Protein AF-0000000079022906 (afdb_homodimer)

Structure (mmCIF, N/CA/C/O backbone):
data_AF-0000000079022906-model_v1
#
loop_
_entity.id
_entity.type
_entity.pdbx_description
1 polymer 'Fibronectin type-III domain-containing protein'
#
loop_
_atom_site.group_PDB
_atom_site.id
_atom_site.type_symbol
_atom_site.label_atom_id
_atom_site.label_alt_id
_atom_site.label_comp_id
_atom_site.label_asym_id
_atom_site.label_entity_id
_atom_site.label_seq_id
_atom_site.pdbx_PDB_ins_code
_atom_site.Cartn_x
_atom_site.Cartn_y
_atom_site.Cartn_z
_atom_site.occupancy
_atom_site.B_iso_or_equiv
_atom_site.auth_seq_id
_atom_site.auth_comp_id
_atom_site.auth_asym_id
_atom_site.auth_atom_id
_atom_site.pdbx_PDB_model_num
ATOM 1 N N . ASN A 1 1 ? 2.852 -38.844 -43.094 1 87.31 1 ASN A N 1
ATOM 2 C CA . ASN A 1 1 ? 3.322 -37.531 -43.531 1 87.31 1 ASN A CA 1
ATOM 3 C C . ASN A 1 1 ? 2.693 -36.406 -42.688 1 87.31 1 ASN A C 1
ATOM 5 O O . ASN A 1 1 ? 2.211 -35.438 -43.25 1 87.31 1 ASN A O 1
ATOM 9 N N . PHE A 1 2 ? 2.361 -36.656 -41.625 1 94.19 2 PHE A N 1
ATOM 10 C CA . PHE A 1 2 ? 1.79 -35.688 -40.688 1 94.19 2 PHE A CA 1
ATOM 11 C C . PHE A 1 2 ? 2.879 -34.812 -40.094 1 94.19 2 PHE A C 1
ATOM 13 O O . PHE A 1 2 ? 3.824 -35.312 -39.469 1 94.19 2 PHE A O 1
ATOM 20 N N . LYS A 1 3 ? 2.748 -33.469 -40.375 1 96 3 LYS A N 1
ATOM 21 C CA . LYS A 1 3 ? 3.783 -32.531 -39.906 1 96 3 LYS A CA 1
ATOM 22 C C . LYS A 1 3 ? 3.17 -31.312 -39.219 1 96 3 LYS A C 1
ATOM 24 O O . LYS A 1 3 ? 1.992 -31.016 -39.438 1 96 3 LYS A O 1
ATOM 29 N N . TYR A 1 4 ? 3.977 -30.781 -38.406 1 95.56 4 TYR A N 1
ATOM 30 C CA . TYR A 1 4 ? 3.596 -29.469 -37.875 1 95.56 4 TYR A CA 1
ATOM 31 C C . TYR A 1 4 ? 4.609 -28.406 -38.25 1 95.56 4 TYR A C 1
ATOM 33 O O . TYR A 1 4 ? 5.809 -28.688 -38.344 1 95.56 4 TYR A O 1
ATOM 41 N N . THR A 1 5 ? 4.082 -27.203 -38.531 1 94.06 5 THR A N 1
ATOM 42 C CA . THR A 1 5 ? 4.91 -26.062 -38.875 1 94.06 5 THR A CA 1
ATOM 43 C C . THR A 1 5 ? 4.348 -24.781 -38.25 1 94.06 5 THR A C 1
ATOM 45 O O . THR A 1 5 ? 3.295 -24.797 -37.594 1 94.06 5 THR A O 1
ATOM 48 N N . ASN A 1 6 ? 5.066 -23.656 -38.312 1 94.88 6 ASN A N 1
ATOM 49 C CA . ASN A 1 6 ? 4.621 -22.328 -37.906 1 94.88 6 ASN A CA 1
ATOM 50 C C . ASN A 1 6 ? 4.137 -22.297 -36.469 1 94.88 6 ASN A C 1
ATOM 52 O O . ASN A 1 6 ? 3.041 -21.812 -36.188 1 94.88 6 ASN A O 1
ATOM 56 N N . VAL A 1 7 ? 4.957 -22.875 -35.594 1 96.5 7 VAL A N 1
ATOM 57 C CA . VAL A 1 7 ? 4.617 -22.938 -34.188 1 96.5 7 VAL A CA 1
ATOM 58 C C . VAL A 1 7 ? 4.82 -21.578 -33.531 1 96.5 7 VAL A C 1
ATOM 60 O O . VAL A 1 7 ? 5.902 -20.984 -33.625 1 96.5 7 VAL A O 1
ATOM 63 N N . THR A 1 8 ? 3.738 -20.953 -33 1 97.19 8 THR A N 1
ATOM 64 C CA . THR A 1 8 ? 3.797 -19.734 -32.219 1 97.19 8 THR A CA 1
ATOM 65 C C . THR A 1 8 ? 3.449 -20.031 -30.75 1 97.19 8 THR A C 1
ATOM 67 O O . THR A 1 8 ? 3.391 -21.203 -30.344 1 97.19 8 THR A O 1
ATOM 70 N N . SER A 1 9 ? 3.244 -19.016 -30.016 1 97.25 9 SER A N 1
ATOM 71 C CA . SER A 1 9 ? 2.906 -19.219 -28.609 1 97.25 9 SER A CA 1
ATOM 72 C C . SER A 1 9 ? 1.475 -19.719 -28.453 1 97.25 9 SER A C 1
ATOM 74 O O . SER A 1 9 ? 1.125 -20.297 -27.422 1 97.25 9 SER A O 1
ATOM 76 N N . THR A 1 10 ? 0.632 -19.5 -29.562 1 97.12 10 THR A N 1
ATOM 77 C CA . THR A 1 10 ? -0.767 -19.844 -29.344 1 97.12 10 THR A CA 1
ATOM 78 C C . THR A 1 10 ? -1.307 -20.641 -30.531 1 97.12 10 THR A C 1
ATOM 80 O O . THR A 1 10 ? -2.486 -21 -30.547 1 97.12 10 THR A O 1
ATOM 83 N N . GLN A 1 11 ? -0.417 -20.891 -31.516 1 97.25 11 GLN A N 1
ATOM 84 C CA . GLN A 1 11 ? -0.914 -21.547 -32.719 1 97.25 11 GLN A CA 1
ATOM 85 C C . GLN A 1 11 ? 0.088 -22.578 -33.25 1 97.25 11 GLN A C 1
ATOM 87 O O . GLN A 1 11 ? 1.298 -22.422 -33.062 1 97.25 11 GLN A O 1
ATOM 92 N N . ILE A 1 12 ? -0.426 -23.578 -33.875 1 97.06 12 ILE A N 1
ATOM 93 C CA . ILE A 1 12 ? 0.343 -24.609 -34.562 1 97.06 12 ILE A CA 1
ATOM 94 C C . ILE A 1 12 ? -0.336 -24.953 -35.875 1 97.06 12 ILE A C 1
ATOM 96 O O . ILE A 1 12 ? -1.537 -25.234 -35.906 1 97.06 12 ILE A O 1
ATOM 100 N N . GLU A 1 13 ? 0.412 -24.906 -36.938 1 97.75 13 GLU A N 1
ATOM 101 C CA . GLU A 1 13 ? -0.11 -25.328 -38.219 1 97.75 13 GLU A CA 1
ATOM 102 C C . GLU A 1 13 ? 0.204 -26.797 -38.5 1 97.75 13 GLU A C 1
ATOM 104 O O . GLU A 1 13 ? 1.365 -27.203 -38.438 1 97.75 13 GLU A O 1
ATOM 109 N N . LEU A 1 14 ? -0.849 -27.547 -38.75 1 97.25 14 LEU A N 1
ATOM 110 C CA . LEU A 1 14 ? -0.726 -28.953 -39.094 1 97.25 14 LEU A CA 1
ATOM 111 C C . LEU A 1 14 ? -0.909 -29.172 -40.594 1 97.25 14 LEU A C 1
ATOM 113 O O . LEU A 1 14 ? -1.765 -28.547 -41.219 1 97.25 14 LEU A O 1
ATOM 117 N N . THR A 1 15 ? -0.072 -30.094 -41.125 1 96.94 15 THR A N 1
ATOM 118 C CA . THR A 1 15 ? -0.189 -30.453 -42.531 1 96.94 15 THR A CA 1
ATOM 119 C C . THR A 1 15 ? -0.037 -31.953 -42.719 1 96.94 15 THR A C 1
ATOM 121 O O . THR A 1 15 ? 0.681 -32.625 -41.969 1 96.94 15 THR A O 1
ATOM 124 N N . TRP A 1 16 ? -0.738 -32.469 -43.719 1 95.62 16 TRP A N 1
ATOM 125 C CA . TRP A 1 16 ? -0.643 -33.875 -44.094 1 95.62 16 TRP A CA 1
ATOM 126 C C . TRP A 1 16 ? -0.913 -34.062 -45.562 1 95.62 16 TRP A C 1
ATOM 128 O O . TRP A 1 16 ? -1.435 -33.188 -46.219 1 95.62 16 TRP A O 1
ATOM 138 N N . ASP A 1 17 ? -0.575 -35.156 -46 1 94.06 17 ASP A N 1
ATOM 139 C CA . ASP A 1 17 ? -0.75 -35.438 -47.406 1 94.06 17 ASP A CA 1
ATOM 140 C C . ASP A 1 17 ? -2.205 -35.781 -47.75 1 94.06 17 ASP A C 1
ATOM 142 O O . ASP A 1 17 ? -2.904 -36.375 -46.906 1 94.06 17 ASP A O 1
ATOM 146 N N . PRO A 1 18 ? -2.582 -35.344 -48.969 1 91.94 18 PRO A N 1
ATOM 147 C CA . PRO A 1 18 ? -3.924 -35.781 -49.344 1 91.94 18 PRO A CA 1
ATOM 148 C C . PRO A 1 18 ? -4.086 -37.281 -49.344 1 91.94 18 PRO A C 1
ATOM 150 O O . PRO A 1 18 ? -3.146 -38 -49.688 1 91.94 18 PRO A O 1
ATOM 153 N N . MET A 1 19 ? -5.211 -37.656 -48.938 1 87.06 19 MET A N 1
ATOM 154 C CA . MET A 1 19 ? -5.492 -39.094 -48.875 1 87.06 19 MET A CA 1
ATOM 155 C C . MET A 1 19 ? -6.508 -39.469 -49.969 1 87.06 19 MET A C 1
ATOM 157 O O . MET A 1 19 ? -7.371 -38.688 -50.312 1 87.06 19 MET A O 1
ATOM 161 N N . PRO A 1 20 ? -6.332 -40.75 -50.312 1 85.5 20 PRO A N 1
ATOM 162 C CA . PRO A 1 20 ? -7.332 -41.219 -51.281 1 85.5 20 PRO A CA 1
ATOM 163 C C . PRO A 1 20 ? -8.75 -41.219 -50.719 1 85.5 20 PRO A C 1
ATOM 165 O O . PRO A 1 20 ? -8.938 -41.562 -49.531 1 85.5 20 PRO A O 1
ATOM 168 N N . ILE A 1 21 ? -9.711 -40.75 -51.531 1 81.38 21 ILE A N 1
ATOM 169 C CA . ILE A 1 21 ? -11.094 -40.625 -51.094 1 81.38 21 ILE A CA 1
ATOM 170 C C . ILE A 1 21 ? -11.75 -42 -51.062 1 81.38 21 ILE A C 1
ATOM 172 O O . ILE A 1 21 ? -12.461 -42.344 -50.094 1 81.38 21 ILE A O 1
ATOM 176 N N . GLN A 1 22 ? -11.445 -42.812 -52.125 1 79.06 22 GLN A N 1
ATOM 177 C CA . GLN A 1 22 ? -12.008 -44.156 -52.156 1 79.06 22 GLN A CA 1
ATOM 178 C C . GLN A 1 22 ? -11.102 -45.156 -51.438 1 79.06 22 GLN A C 1
ATOM 180 O O . GLN A 1 22 ? -9.953 -45.344 -51.844 1 79.06 22 GLN A O 1
ATOM 185 N N . LEU A 1 23 ? -11.695 -45.469 -50.312 1 69.69 23 LEU A N 1
ATOM 186 C CA . LEU A 1 23 ? -10.922 -46.438 -49.531 1 69.69 23 LEU A CA 1
ATOM 187 C C . LEU A 1 23 ? -11.641 -47.781 -49.438 1 69.69 23 LEU A C 1
ATOM 189 O O . LEU A 1 23 ? -12.875 -47.844 -49.531 1 69.69 23 LEU A O 1
ATOM 193 N N . PRO A 1 24 ? -10.883 -48.781 -49.406 1 70.56 24 PRO A N 1
ATOM 194 C CA . PRO A 1 24 ? -11.492 -50.125 -49.375 1 70.56 24 PRO A CA 1
ATOM 195 C C . PRO A 1 24 ? -12.555 -50.25 -48.281 1 70.56 24 PRO A C 1
ATOM 197 O O . PRO A 1 24 ? -13.539 -50.969 -48.469 1 70.56 24 PRO A O 1
ATOM 200 N N . ASN A 1 25 ? -12.383 -49.594 -47.25 1 74.19 25 ASN A N 1
ATOM 201 C CA . ASN A 1 25 ? -13.297 -49.75 -46.125 1 74.19 25 ASN A CA 1
ATOM 202 C C . ASN A 1 25 ? -14.32 -48.625 -46.062 1 74.19 25 ASN A C 1
ATOM 204 O O . ASN A 1 25 ? -14.953 -48.406 -45.031 1 74.19 25 ASN A O 1
ATOM 208 N N . GLY A 1 26 ? -14.445 -47.906 -47.156 1 81.19 26 GLY A N 1
ATOM 209 C CA . GLY A 1 26 ? -15.391 -46.781 -47.25 1 81.19 26 GLY A CA 1
ATOM 210 C C . GLY A 1 26 ? -14.742 -45.469 -47.625 1 81.19 26 GLY A C 1
ATOM 211 O O . GLY A 1 26 ? -13.531 -45.312 -47.469 1 81.19 26 GLY A O 1
ATOM 212 N N . ASP A 1 27 ? -15.648 -44.625 -48.031 1 89.38 27 ASP A N 1
ATOM 213 C CA . ASP A 1 27 ? -15.141 -43.344 -48.5 1 89.38 27 ASP A CA 1
ATOM 214 C C . ASP A 1 27 ? -14.703 -42.469 -47.344 1 89.38 27 ASP A C 1
ATOM 216 O O . ASP A 1 27 ? -15.375 -42.438 -46.281 1 89.38 27 ASP A O 1
ATOM 220 N N . LEU A 1 28 ? -13.555 -41.938 -47.594 1 92.62 28 LEU A N 1
ATOM 221 C CA . LEU A 1 28 ? -13.031 -41 -46.625 1 92.62 28 LEU A CA 1
ATOM 222 C C . LEU A 1 28 ? -14.023 -39.844 -46.375 1 92.62 28 LEU A C 1
ATOM 224 O O . LEU A 1 28 ? -14.539 -39.25 -47.312 1 92.62 28 LEU A O 1
ATOM 228 N N . GLN A 1 29 ? -14.297 -39.531 -45.094 1 93.56 29 GLN A N 1
ATOM 229 C CA . GLN A 1 29 ? -15.258 -38.469 -44.75 1 93.56 29 GLN A CA 1
ATOM 230 C C . GLN A 1 29 ? -14.57 -37.25 -44.156 1 93.56 29 GLN A C 1
ATOM 232 O O . GLN A 1 29 ? -15.094 -36.125 -44.219 1 93.56 29 GLN A O 1
ATOM 237 N N . GLY A 1 30 ? -13.43 -37.531 -43.531 1 95.88 30 GLY A N 1
ATOM 238 C CA . GLY A 1 30 ? -12.711 -36.406 -42.906 1 95.88 30 GLY A CA 1
ATOM 239 C C . GLY A 1 30 ? -11.625 -36.844 -41.969 1 95.88 30 GLY A C 1
ATOM 240 O O . GLY A 1 30 ? -11.047 -37.938 -42.125 1 95.88 30 GLY A O 1
ATOM 241 N N . PHE A 1 31 ? -11.312 -35.969 -41.094 1 96.75 31 PHE A N 1
ATOM 242 C CA . PHE A 1 31 ? -10.211 -36.188 -40.156 1 96.75 31 PHE A CA 1
ATOM 243 C C . PHE A 1 31 ? -10.586 -35.781 -38.75 1 96.75 31 PHE A C 1
ATOM 245 O O . PHE A 1 31 ? -11.367 -34.844 -38.562 1 96.75 31 PHE A O 1
ATOM 252 N N . ILE A 1 32 ? -10.055 -36.469 -37.812 1 97 32 ILE A N 1
ATOM 253 C CA . ILE A 1 32 ? -10.156 -36.094 -36.406 1 97 32 ILE A CA 1
ATOM 254 C C . ILE A 1 32 ? -8.789 -35.656 -35.875 1 97 32 ILE A C 1
ATOM 256 O O . ILE A 1 32 ? -7.812 -36.406 -36 1 97 32 ILE A O 1
ATOM 260 N N . ILE A 1 33 ? -8.773 -34.5 -35.344 1 97.19 33 ILE A N 1
ATOM 261 C CA . ILE A 1 33 ? -7.555 -34 -34.719 1 97.19 33 ILE A CA 1
ATOM 262 C C . ILE A 1 33 ? -7.715 -33.938 -33.219 1 97.19 33 ILE A C 1
ATOM 264 O O . ILE A 1 33 ? -8.695 -33.375 -32.719 1 97.19 33 ILE A O 1
ATOM 268 N N . LYS A 1 34 ? -6.816 -34.5 -32.531 1 96.75 34 LYS A N 1
ATOM 269 C CA . LYS A 1 34 ? -6.797 -34.438 -31.078 1 96.75 34 LYS A CA 1
ATOM 270 C C . LYS A 1 34 ? -5.559 -33.719 -30.578 1 96.75 34 LYS A C 1
ATOM 272 O O . LYS A 1 34 ? -4.469 -33.875 -31.125 1 96.75 34 LYS A O 1
ATOM 277 N N . TYR A 1 35 ? -5.781 -32.906 -29.656 1 94.81 35 TYR A N 1
ATOM 278 C CA . TYR A 1 35 ? -4.672 -32.219 -29.016 1 94.81 35 TYR A CA 1
ATOM 279 C C . TYR A 1 35 ? -4.922 -32.031 -27.531 1 94.81 35 TYR A C 1
ATOM 281 O O . TYR A 1 35 ? -5.832 -31.297 -27.125 1 94.81 35 TYR A O 1
ATOM 289 N N . ASP A 1 36 ? -4.027 -32.594 -26.75 1 87.12 36 ASP A N 1
ATOM 290 C CA . ASP A 1 36 ? -4.172 -32.688 -25.297 1 87.12 36 ASP A CA 1
ATOM 291 C C . ASP A 1 36 ? -5.523 -33.281 -24.922 1 87.12 36 ASP A C 1
ATOM 293 O O . ASP A 1 36 ? -5.824 -34.438 -25.281 1 87.12 36 ASP A O 1
ATOM 297 N N . LYS A 1 37 ? -6.445 -32.531 -24.172 1 86.31 37 LYS A N 1
ATOM 298 C CA . LYS A 1 37 ? -7.738 -33.062 -23.781 1 86.31 37 LYS A CA 1
ATOM 299 C C . LYS A 1 37 ? -8.836 -32.656 -24.75 1 86.31 37 LYS A C 1
ATOM 301 O O . LYS A 1 37 ? -10 -33.031 -24.594 1 86.31 37 LYS A O 1
ATOM 306 N N . ASP A 1 38 ? -8.43 -31.953 -25.797 1 92.19 38 ASP A N 1
ATOM 307 C CA . ASP A 1 38 ? -9.406 -31.406 -26.734 1 92.19 38 ASP A CA 1
ATOM 308 C C . ASP A 1 38 ? -9.375 -32.156 -28.062 1 92.19 38 ASP A C 1
ATOM 310 O O . ASP A 1 38 ? -8.383 -32.812 -28.375 1 92.19 38 ASP A O 1
ATOM 314 N N . GLU A 1 39 ? -10.539 -32.094 -28.75 1 94.56 39 GLU A N 1
ATOM 315 C CA . GLU A 1 39 ? -10.641 -32.719 -30.062 1 94.56 39 GLU A CA 1
ATOM 316 C C . GLU A 1 39 ? -11.453 -31.844 -31.016 1 94.56 39 GLU A C 1
ATOM 318 O O . GLU A 1 39 ? -12.344 -31.094 -30.594 1 94.56 39 GLU A O 1
ATOM 323 N N . THR A 1 40 ? -11.039 -31.875 -32.312 1 95.19 40 THR A N 1
ATOM 324 C CA . THR A 1 40 ? -11.789 -31.203 -33.375 1 95.19 40 THR A CA 1
ATOM 325 C C . THR A 1 40 ? -11.953 -32.094 -34.594 1 95.19 40 THR A C 1
ATOM 327 O O . THR A 1 40 ? -11.039 -32.844 -34.938 1 95.19 40 THR A O 1
ATOM 330 N N . THR A 1 41 ? -13.094 -32.062 -35.219 1 96.19 41 THR A N 1
ATOM 331 C CA . THR A 1 41 ? -13.391 -32.875 -36.375 1 96.19 41 THR A CA 1
ATOM 332 C C . THR A 1 41 ? -13.453 -32 -37.625 1 96.19 41 THR A C 1
ATOM 334 O O . THR A 1 41 ? -14.117 -30.953 -37.625 1 96.19 41 THR A O 1
ATOM 337 N N . ILE A 1 42 ? -12.711 -32.406 -38.625 1 96.12 42 ILE A N 1
ATOM 338 C CA . ILE A 1 42 ? -12.742 -31.781 -39.938 1 96.12 42 ILE A CA 1
ATOM 339 C C . ILE A 1 42 ? -13.578 -32.625 -40.906 1 96.12 42 ILE A C 1
ATOM 341 O O . ILE A 1 42 ? -13.148 -33.688 -41.344 1 96.12 42 ILE A O 1
ATOM 345 N N . ASN A 1 43 ? -14.75 -32.156 -41.25 1 94.19 43 ASN A N 1
ATOM 346 C CA . ASN A 1 43 ? -15.625 -32.875 -42.125 1 94.19 43 ASN A CA 1
ATOM 347 C C . ASN A 1 43 ? -15.359 -32.531 -43.594 1 94.19 43 ASN A C 1
ATOM 349 O O . ASN A 1 43 ? -16.25 -32.062 -44.312 1 94.19 43 ASN A O 1
ATOM 353 N N . ASN A 1 44 ? -14.195 -32.562 -44.031 1 95.25 44 ASN A N 1
ATOM 354 C CA . ASN A 1 44 ? -13.688 -32.344 -45.375 1 95.25 44 ASN A CA 1
ATOM 355 C C . ASN A 1 44 ? -12.578 -33.344 -45.719 1 95.25 44 ASN A C 1
ATOM 357 O O . ASN A 1 44 ? -11.438 -33.188 -45.281 1 95.25 44 ASN A O 1
ATOM 361 N N . PRO A 1 45 ? -12.93 -34.281 -46.531 1 93.44 45 PRO A N 1
ATOM 362 C CA . PRO A 1 45 ? -11.945 -35.312 -46.844 1 93.44 45 PRO A CA 1
ATOM 363 C C . PRO A 1 45 ? -10.773 -34.781 -47.688 1 93.44 45 PRO A C 1
ATOM 365 O O . PRO A 1 45 ? -9.758 -35.469 -47.812 1 93.44 45 PRO A O 1
ATOM 368 N N . TYR A 1 46 ? -10.883 -33.562 -48.219 1 93.69 46 TYR A N 1
ATOM 369 C CA . TYR A 1 46 ? -9.836 -33 -49.062 1 93.69 46 TYR A CA 1
ATOM 370 C C . TYR A 1 46 ? -8.891 -32.094 -48.25 1 93.69 46 TYR A C 1
ATOM 372 O O . TYR A 1 46 ? -7.898 -31.609 -48.781 1 93.69 46 TYR A O 1
ATOM 380 N N . ALA A 1 47 ? -9.188 -31.953 -47.031 1 95.31 47 ALA A N 1
ATOM 381 C CA . ALA A 1 47 ? -8.375 -31.078 -46.219 1 95.31 47 ALA A CA 1
ATOM 382 C C . ALA A 1 47 ? -6.953 -31.609 -46.094 1 95.31 47 ALA A C 1
ATOM 384 O O . ALA A 1 47 ? -6.738 -32.812 -45.938 1 95.31 47 ALA A O 1
ATOM 385 N N . THR A 1 48 ? -5.98 -30.672 -46.094 1 96.06 48 THR A N 1
ATOM 386 C CA . THR A 1 48 ? -4.586 -31.078 -45.969 1 96.06 48 THR A CA 1
ATOM 387 C C . THR A 1 48 ? -3.879 -30.234 -44.906 1 96.06 48 THR A C 1
ATOM 389 O O . THR A 1 48 ? -2.668 -30.359 -44.719 1 96.06 48 THR A O 1
ATOM 392 N N . ASN A 1 49 ? -4.652 -29.406 -44.344 1 96.62 49 ASN A N 1
ATOM 393 C CA . ASN A 1 49 ? -4.07 -28.562 -43.312 1 96.62 49 ASN A CA 1
ATOM 394 C C . ASN A 1 49 ? -5.117 -28.141 -42.281 1 96.62 49 ASN A C 1
ATOM 396 O O . ASN A 1 49 ? -6.32 -28.203 -42.562 1 96.62 49 ASN A O 1
ATOM 400 N N . PHE A 1 50 ? -4.641 -27.766 -41.156 1 96.75 50 PHE A N 1
ATOM 401 C CA . PHE A 1 50 ? -5.469 -27.234 -40.094 1 96.75 50 PHE A CA 1
ATOM 402 C C . PHE A 1 50 ? -4.617 -26.453 -39.094 1 96.75 50 PHE A C 1
ATOM 404 O O . PHE A 1 50 ? -3.506 -26.859 -38.75 1 96.75 50 PHE A O 1
ATOM 411 N N . THR A 1 51 ? -5.133 -25.359 -38.656 1 97.56 51 THR A N 1
ATOM 412 C CA . THR A 1 51 ? -4.391 -24.547 -37.688 1 97.56 51 THR A CA 1
ATOM 413 C C . THR A 1 51 ? -5.039 -24.609 -36.312 1 97.56 51 THR A C 1
ATOM 415 O O . THR A 1 51 ? -6.211 -24.25 -36.156 1 97.56 51 THR A O 1
ATOM 418 N N . LEU A 1 52 ? -4.316 -25.156 -35.344 1 96.56 52 LEU A N 1
ATOM 419 C CA . LEU A 1 52 ? -4.75 -25.078 -33.969 1 96.56 52 LEU A CA 1
ATOM 420 C C . LEU A 1 52 ? -4.543 -23.672 -33.406 1 96.56 52 LEU A C 1
ATOM 422 O O . LEU A 1 52 ? -3.463 -23.094 -33.562 1 96.56 52 LEU A O 1
ATOM 426 N N . THR A 1 53 ? -5.594 -23.141 -32.75 1 95.94 53 THR A N 1
ATOM 427 C CA . THR A 1 53 ? -5.5 -21.797 -32.219 1 95.94 53 THR A CA 1
ATOM 428 C C . THR A 1 53 ? -5.832 -21.766 -30.719 1 95.94 53 THR A C 1
ATOM 430 O O . THR A 1 53 ? -6.266 -22.766 -30.156 1 95.94 53 THR A O 1
ATOM 433 N N . ASN A 1 54 ? -5.539 -20.719 -30.047 1 95.56 54 ASN A N 1
ATOM 434 C CA . ASN A 1 54 ? -5.859 -20.453 -28.656 1 95.56 54 ASN A CA 1
ATOM 435 C C . ASN A 1 54 ? -5.184 -21.469 -27.719 1 95.56 54 ASN A C 1
ATOM 437 O O . ASN A 1 54 ? -5.781 -21.906 -26.734 1 95.56 54 ASN A O 1
ATOM 441 N N . LEU A 1 55 ? -3.998 -21.891 -28.094 1 96.25 55 LEU A N 1
ATOM 442 C CA . LEU A 1 55 ? -3.221 -22.797 -27.25 1 96.25 55 LEU A CA 1
ATOM 443 C C . LEU A 1 55 ? -2.535 -22.031 -26.125 1 96.25 55 LEU A C 1
ATOM 445 O O . LEU A 1 55 ? -2.363 -20.812 -26.203 1 96.25 55 LEU A O 1
ATOM 449 N N . LYS A 1 56 ? -2.166 -22.719 -25.078 1 96.19 56 LYS A N 1
ATOM 450 C CA . LYS A 1 56 ? -1.392 -22.125 -24 1 96.19 56 LYS A CA 1
ATOM 451 C C . LYS A 1 56 ? 0.083 -22.016 -24.375 1 96.19 56 LYS A C 1
ATOM 453 O O . LYS A 1 56 ? 0.66 -22.953 -24.922 1 96.19 56 LYS A O 1
ATOM 458 N N . PRO A 1 57 ? 0.63 -20.891 -24.062 1 97.62 57 PRO A N 1
ATOM 459 C CA . PRO A 1 57 ? 2.057 -20.734 -24.359 1 97.62 57 PRO A CA 1
ATOM 460 C C . PRO A 1 57 ? 2.936 -21.656 -23.516 1 97.62 57 PRO A C 1
ATOM 462 O O . PRO A 1 57 ? 2.566 -22.031 -22.406 1 97.62 57 PRO A O 1
ATOM 465 N N . TYR A 1 58 ? 4.074 -21.922 -24.219 1 97.5 58 TYR A N 1
ATOM 466 C CA . TYR A 1 58 ? 5.117 -22.672 -23.531 1 97.5 58 TYR A CA 1
ATOM 467 C C . TYR A 1 58 ? 4.555 -23.953 -22.938 1 97.5 58 TYR A C 1
ATOM 469 O O . TYR A 1 58 ? 4.848 -24.297 -21.781 1 97.5 58 TYR A O 1
ATOM 477 N N . SER A 1 59 ? 3.76 -24.625 -23.625 1 95.62 59 SER A N 1
ATOM 478 C CA . SER A 1 59 ? 3.084 -25.844 -23.172 1 95.62 59 SER A CA 1
ATOM 479 C C . SER A 1 59 ? 3.285 -26.984 -24.156 1 95.62 59 SER A C 1
ATOM 481 O O . SER A 1 59 ? 3.273 -26.781 -25.375 1 95.62 59 SER A O 1
ATOM 483 N N . PHE A 1 60 ? 3.387 -28.172 -23.656 1 95.44 60 PHE A N 1
ATOM 484 C CA . PHE A 1 60 ? 3.543 -29.359 -24.5 1 95.44 60 PHE A CA 1
ATOM 485 C C . PHE A 1 60 ? 2.186 -29.906 -24.922 1 95.44 60 PHE A C 1
ATOM 487 O O . PHE A 1 60 ? 1.287 -30.062 -24.094 1 95.44 60 PHE A O 1
ATOM 494 N N . TYR A 1 61 ? 2.076 -30.188 -26.188 1 95.31 61 TYR A N 1
ATOM 495 C CA . TYR A 1 61 ? 0.853 -30.766 -26.734 1 95.31 61 TYR A CA 1
ATOM 496 C C . TYR A 1 61 ? 1.148 -32.062 -27.5 1 95.31 61 TYR A C 1
ATOM 498 O O . TYR A 1 61 ? 2.088 -32.125 -28.297 1 95.31 61 TYR A O 1
ATOM 506 N N . LYS A 1 62 ? 0.474 -33.031 -27.172 1 96 62 LYS A N 1
ATOM 507 C CA . LYS A 1 62 ? 0.403 -34.219 -28.031 1 96 62 LYS A CA 1
ATOM 508 C C . LYS A 1 62 ? -0.696 -34.062 -29.078 1 96 62 LYS A C 1
ATOM 510 O O . LYS A 1 62 ? -1.884 -34.094 -28.75 1 96 62 LYS A O 1
ATOM 515 N N . VAL A 1 63 ? -0.29 -33.938 -30.344 1 96.44 63 VAL A N 1
ATOM 516 C CA . VAL A 1 63 ? -1.258 -33.719 -31.406 1 96.44 63 VAL A CA 1
ATOM 517 C C . VAL A 1 63 ? -1.37 -35 -32.25 1 96.44 63 VAL A C 1
ATOM 519 O O . VAL A 1 63 ? -0.359 -35.625 -32.594 1 96.44 63 VAL A O 1
ATOM 522 N N . SER A 1 64 ? -2.59 -35.312 -32.562 1 96.56 64 SER A N 1
ATOM 523 C CA . SER A 1 64 ? -2.773 -36.5 -33.375 1 96.56 64 SER A CA 1
ATOM 524 C C . SER A 1 64 ? -3.865 -36.312 -34.438 1 96.56 64 SER A C 1
ATOM 526 O O . SER A 1 64 ? -4.719 -35.438 -34.281 1 96.56 64 SER A O 1
ATOM 528 N N . ILE A 1 65 ? -3.734 -37.062 -35.469 1 96.38 65 ILE A N 1
ATOM 529 C CA . ILE A 1 65 ? -4.723 -37.031 -36.562 1 96.38 65 ILE A CA 1
ATOM 530 C C . ILE A 1 65 ? -5.152 -38.469 -36.906 1 96.38 65 ILE A C 1
ATOM 532 O O . ILE A 1 65 ? -4.344 -39.375 -36.844 1 96.38 65 ILE A O 1
ATOM 536 N N . GLN A 1 66 ? -6.453 -38.531 -37.156 1 95.69 66 GLN A N 1
ATOM 537 C CA . GLN A 1 66 ? -7.047 -39.781 -37.625 1 95.69 66 GLN A CA 1
ATOM 538 C C . GLN A 1 66 ? -8.031 -39.531 -38.781 1 95.69 66 GLN A C 1
ATOM 540 O O . GLN A 1 66 ? -8.836 -38.594 -38.719 1 95.69 66 GLN A O 1
ATOM 545 N N . ALA A 1 67 ? -7.828 -40.344 -39.812 1 93.94 67 ALA A N 1
ATOM 546 C CA . ALA A 1 67 ? -8.859 -40.344 -40.844 1 93.94 67 ALA A CA 1
ATOM 547 C C . ALA A 1 67 ? -10.055 -41.188 -40.406 1 93.94 67 ALA A C 1
ATOM 549 O O . ALA A 1 67 ? -9.906 -42.156 -39.688 1 93.94 67 ALA A O 1
ATOM 550 N N . PHE A 1 68 ? -11.203 -40.656 -40.906 1 94 68 PHE A N 1
ATOM 551 C CA . PHE A 1 68 ? -12.352 -41.5 -40.562 1 94 68 PHE A CA 1
ATOM 552 C C . PHE A 1 68 ? -13.289 -41.656 -41.75 1 94 68 PHE A C 1
ATOM 554 O O . PHE A 1 68 ? -13.336 -40.781 -42.625 1 94 68 PHE A O 1
ATOM 561 N N . ASN A 1 69 ? -13.977 -42.719 -41.75 1 91.94 69 ASN A N 1
ATOM 562 C CA . ASN A 1 69 ? -15.023 -43.031 -42.75 1 91.94 69 ASN A CA 1
ATOM 563 C C . ASN A 1 69 ? -16.297 -43.5 -42.062 1 91.94 69 ASN A C 1
ATOM 565 O O . ASN A 1 69 ? -16.5 -43.281 -40.875 1 91.94 69 ASN A O 1
ATOM 569 N N . GLY A 1 70 ? -17.266 -44.031 -42.844 1 88.69 70 GLY A N 1
ATOM 570 C CA . GLY A 1 70 ? -18.531 -44.5 -42.312 1 88.69 70 GLY A CA 1
ATOM 571 C C . GLY A 1 70 ? -18.391 -45.594 -41.281 1 88.69 70 GLY A C 1
ATOM 572 O O . GLY A 1 70 ? -19.25 -45.781 -40.406 1 88.69 70 GLY A O 1
ATOM 573 N N . ALA A 1 71 ? -17.203 -46.281 -41.312 1 90.5 71 ALA A N 1
ATOM 574 C CA . ALA A 1 71 ? -16.969 -47.406 -40.438 1 90.5 71 ALA A CA 1
ATOM 575 C C . ALA A 1 71 ? -16.297 -46.969 -39.125 1 90.5 71 ALA A C 1
ATOM 577 O O . ALA A 1 71 ? -16.25 -47.719 -38.156 1 90.5 71 ALA A O 1
ATOM 578 N N . GLY A 1 72 ? -15.82 -45.75 -39.156 1 91.62 72 GLY A N 1
ATOM 579 C CA . GLY A 1 72 ? -15.188 -45.25 -37.969 1 91.62 72 GLY A CA 1
ATOM 580 C C . GLY A 1 72 ? -13.805 -44.656 -38.219 1 91.62 72 GLY A C 1
ATOM 581 O O . GLY A 1 72 ? -13.414 -44.469 -39.375 1 91.62 72 GLY A O 1
ATOM 582 N N . PRO A 1 73 ? -13.164 -44.438 -37.125 1 92.56 73 PRO A N 1
ATOM 583 C CA . PRO A 1 73 ? -11.828 -43.844 -37.25 1 92.56 73 PRO 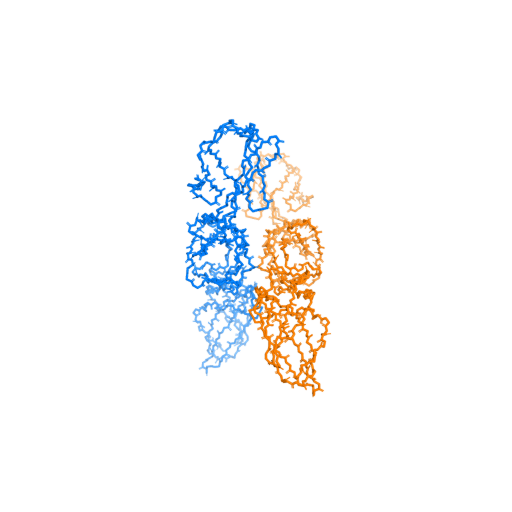A CA 1
ATOM 584 C C . PRO A 1 73 ? -10.742 -44.875 -37.5 1 92.56 73 PRO A C 1
ATOM 586 O O . PRO A 1 73 ? -10.852 -46 -37.031 1 92.56 73 PRO A O 1
ATOM 589 N N . GLY A 1 74 ? -9.711 -44.531 -38.344 1 91.19 74 GLY A N 1
ATOM 590 C CA . GLY A 1 74 ? -8.555 -45.375 -38.594 1 91.19 74 GLY A CA 1
ATOM 591 C C . GLY A 1 74 ? -7.438 -45.188 -37.594 1 91.19 74 GLY A C 1
ATOM 592 O O . GLY A 1 74 ? -7.684 -44.781 -36.469 1 91.19 74 GLY A O 1
ATOM 593 N N . PRO A 1 75 ? -6.199 -45.562 -37.969 1 91.81 75 PRO A N 1
ATOM 594 C CA . PRO A 1 75 ? -5.047 -45.469 -37.094 1 91.81 75 PRO A CA 1
ATOM 595 C C . PRO A 1 75 ? -4.664 -44.031 -36.781 1 91.81 75 PRO A C 1
ATOM 597 O O . PRO A 1 75 ? -4.809 -43.156 -37.625 1 91.81 75 PRO A O 1
ATOM 600 N N . GLU A 1 76 ? -4.145 -43.875 -35.625 1 93.94 76 GLU A N 1
ATOM 601 C CA . GLU A 1 76 ? -3.73 -42.562 -35.156 1 93.94 76 GLU A CA 1
ATOM 602 C C . GLU A 1 76 ? -2.244 -42.312 -35.406 1 93.94 76 GLU A C 1
ATOM 604 O O . GLU A 1 76 ? -1.425 -43.219 -35.188 1 93.94 76 GLU A O 1
ATOM 609 N N . ILE A 1 77 ? -1.965 -41.125 -35.906 1 95.19 77 ILE A N 1
ATOM 610 C CA . ILE A 1 77 ? -0.587 -40.656 -36 1 95.19 77 ILE A CA 1
ATOM 611 C C . ILE A 1 77 ? -0.396 -39.469 -35.062 1 95.19 77 ILE A C 1
ATOM 613 O O . ILE A 1 77 ? -1.136 -38.5 -35.125 1 95.19 77 ILE A O 1
ATOM 617 N N . ALA A 1 78 ? 0.579 -39.625 -34.188 1 95.56 78 ALA A N 1
ATOM 618 C CA . ALA A 1 78 ? 0.739 -38.594 -33.156 1 95.56 78 ALA A CA 1
ATOM 619 C C . ALA A 1 78 ? 2.131 -37.969 -33.219 1 95.56 78 ALA A C 1
ATOM 621 O O . ALA A 1 78 ? 3.082 -38.625 -33.688 1 95.56 78 ALA A O 1
ATOM 622 N N . LYS A 1 79 ? 2.176 -36.75 -32.812 1 95.81 79 LYS A N 1
ATOM 623 C CA . LYS A 1 79 ? 3.42 -36 -32.656 1 95.81 79 LYS A CA 1
ATOM 624 C C . LYS A 1 79 ? 3.379 -35.125 -31.406 1 95.81 79 LYS A C 1
ATOM 626 O O . LYS A 1 79 ? 2.305 -34.719 -30.969 1 95.81 79 LYS A O 1
ATOM 631 N N . GLU A 1 80 ? 4.594 -34.906 -30.781 1 96.12 80 GLU A N 1
ATOM 632 C CA . GLU A 1 80 ? 4.707 -34 -29.641 1 96.12 80 GLU A CA 1
ATOM 633 C C . GLU A 1 80 ? 5.324 -32.656 -30.062 1 96.12 80 GLU A C 1
ATOM 635 O O . GLU A 1 80 ? 6.309 -32.625 -30.797 1 96.12 80 GLU A O 1
ATOM 640 N N . VAL A 1 81 ? 4.648 -31.625 -29.641 1 95.94 81 VAL A N 1
ATOM 641 C CA . VAL A 1 81 ? 5.125 -30.281 -29.969 1 95.94 81 VAL A CA 1
ATOM 642 C C . VAL A 1 81 ? 4.941 -29.359 -28.781 1 95.94 81 VAL A C 1
ATOM 644 O O . VAL A 1 81 ? 4.02 -29.531 -27.969 1 95.94 81 VAL A O 1
ATOM 647 N N . GLN A 1 82 ? 5.82 -28.422 -28.609 1 96.62 82 GLN A N 1
ATOM 648 C CA . GLN A 1 82 ? 5.711 -27.406 -27.578 1 96.62 82 GLN A CA 1
ATOM 649 C C . GLN A 1 82 ? 5.484 -26.031 -28.203 1 96.62 82 GLN A C 1
ATOM 651 O O . GLN A 1 82 ? 6.211 -25.625 -29.109 1 96.62 82 GLN A O 1
ATOM 656 N N . THR A 1 83 ? 4.5 -25.375 -27.719 1 97.38 83 THR A N 1
ATOM 657 C CA . THR A 1 83 ? 4.293 -24 -28.172 1 97.38 83 THR A CA 1
ATOM 658 C C . THR A 1 83 ? 5.441 -23.109 -27.719 1 97.38 83 THR A C 1
ATOM 660 O O . THR A 1 83 ? 6.125 -23.406 -26.734 1 97.38 83 THR A O 1
ATOM 663 N N . LYS A 1 84 ? 5.672 -22 -28.422 1 98 84 LYS A N 1
ATOM 664 C CA . LYS A 1 84 ? 6.719 -21.047 -28.062 1 98 84 LYS A CA 1
ATOM 665 C C . LYS A 1 84 ? 6.367 -20.281 -26.797 1 98 84 LYS A C 1
ATOM 667 O O . LYS A 1 84 ? 5.238 -20.359 -26.312 1 98 84 LYS A O 1
ATOM 672 N N . GLU A 1 85 ? 7.344 -19.578 -26.281 1 98.12 85 GLU A N 1
ATOM 673 C CA . GLU A 1 85 ? 7.109 -18.75 -25.094 1 98.12 85 GLU A CA 1
ATOM 674 C C . GLU A 1 85 ? 6.184 -17.578 -25.422 1 98.12 85 GLU A C 1
ATOM 676 O O . GLU A 1 85 ? 6.152 -17.109 -26.562 1 98.12 85 GLU A O 1
ATOM 681 N N . GLY A 1 86 ? 5.387 -17.188 -24.453 1 98 86 GLY A N 1
ATOM 682 C CA . GLY A 1 86 ? 4.547 -16 -24.531 1 98 86 GLY A CA 1
ATOM 683 C C . GLY A 1 86 ? 4.746 -15.062 -23.359 1 98 86 GLY A C 1
ATOM 684 O O . GLY A 1 86 ? 5.562 -15.328 -22.469 1 98 86 GLY A O 1
ATOM 685 N N . PRO A 1 87 ? 4.098 -13.906 -23.5 1 97.75 87 PRO A N 1
ATOM 686 C CA . PRO A 1 87 ? 4.176 -12.984 -22.359 1 97.75 87 PRO A CA 1
ATOM 687 C C . PRO A 1 87 ? 3.564 -13.562 -21.094 1 97.75 87 PRO A C 1
ATOM 689 O O . PRO A 1 87 ? 2.508 -14.203 -21.141 1 97.75 87 PRO A O 1
ATOM 692 N N . PRO A 1 88 ? 4.266 -13.375 -19.969 1 98 88 PRO A N 1
ATOM 693 C CA . PRO A 1 88 ? 3.732 -13.859 -18.703 1 98 88 PRO A CA 1
ATOM 694 C C . PRO A 1 88 ? 2.492 -13.094 -18.234 1 98 88 PRO A C 1
ATOM 696 O O . PRO A 1 88 ? 2.232 -11.992 -18.734 1 98 88 PRO A O 1
ATOM 699 N N . SER A 1 89 ? 1.726 -13.656 -17.359 1 97.69 89 SER A N 1
ATOM 700 C CA . SER A 1 89 ? 0.679 -12.914 -16.656 1 97.69 89 SER A CA 1
ATOM 701 C C . SER A 1 89 ? 1.273 -11.875 -15.711 1 97.69 89 SER A C 1
ATOM 703 O O . SER A 1 89 ? 2.494 -11.805 -15.547 1 97.69 89 SER A O 1
ATOM 705 N N . LYS A 1 90 ? 0.47 -10.992 -15.164 1 98.12 90 LYS A N 1
ATOM 706 C CA . LYS A 1 90 ? 1.002 -9.914 -14.336 1 98.12 90 LYS A CA 1
ATOM 707 C C . LYS A 1 90 ? 1.461 -10.445 -12.977 1 98.12 90 LYS A C 1
ATOM 709 O O . LYS A 1 90 ? 0.809 -11.312 -12.391 1 98.12 90 LYS A O 1
ATOM 714 N N . PRO A 1 91 ? 2.559 -10.008 -12.492 1 98.25 91 PRO A N 1
ATOM 715 C CA . PRO A 1 91 ? 2.922 -10.273 -11.102 1 98.25 91 PRO A CA 1
ATOM 716 C C . PRO A 1 91 ? 1.961 -9.625 -10.109 1 98.25 91 PRO A C 1
ATOM 718 O O . PRO A 1 91 ? 1.073 -8.867 -10.508 1 98.25 91 PRO A O 1
ATOM 721 N N . ARG A 1 92 ? 2.129 -9.93 -8.898 1 97.75 92 ARG A N 1
ATOM 722 C CA . ARG A 1 92 ? 1.315 -9.312 -7.859 1 97.75 92 ARG A CA 1
ATOM 723 C C . ARG A 1 92 ? 2.191 -8.688 -6.777 1 97.75 92 ARG A C 1
ATOM 725 O O . ARG A 1 92 ? 2.979 -9.375 -6.129 1 97.75 92 ARG A O 1
ATOM 732 N N . ILE A 1 93 ? 2.059 -7.426 -6.59 1 98.31 93 ILE A N 1
ATOM 733 C CA . ILE A 1 93 ? 2.799 -6.758 -5.523 1 98.31 93 ILE A CA 1
ATOM 734 C C . ILE A 1 93 ? 2.207 -7.137 -4.168 1 98.31 93 ILE A C 1
ATOM 736 O O . ILE A 1 93 ? 0.994 -7.039 -3.965 1 98.31 93 ILE A O 1
ATOM 740 N N . ILE A 1 94 ? 3.072 -7.629 -3.293 1 97.94 94 ILE A N 1
ATOM 741 C CA . ILE A 1 94 ? 2.691 -8.031 -1.943 1 97.94 94 ILE A CA 1
ATOM 742 C C . ILE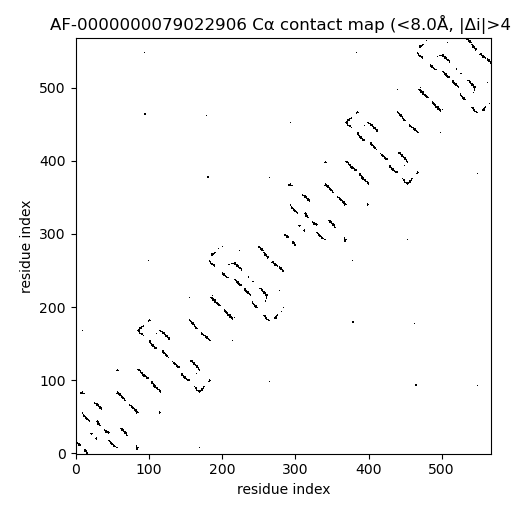 A 1 94 ? 2.566 -6.797 -1.054 1 97.94 94 ILE A C 1
ATOM 744 O O . ILE A 1 94 ? 1.547 -6.602 -0.387 1 97.94 94 ILE A O 1
ATOM 748 N N . ASN A 1 95 ? 3.637 -6.008 -1.031 1 97.56 95 ASN A N 1
ATOM 749 C CA . ASN A 1 95 ? 3.678 -4.777 -0.244 1 97.56 95 ASN A CA 1
ATOM 750 C C . ASN A 1 95 ? 4.926 -3.955 -0.554 1 97.56 95 ASN A C 1
ATOM 752 O O . ASN A 1 95 ? 5.789 -4.391 -1.316 1 97.56 95 ASN A O 1
ATOM 756 N N . VAL A 1 96 ? 4.891 -2.771 -0.041 1 98.06 96 VAL A N 1
ATOM 757 C CA . VAL A 1 96 ? 6.074 -1.923 0.026 1 98.06 96 VAL A CA 1
ATOM 758 C C . VAL A 1 96 ? 6.582 -1.854 1.466 1 98.06 96 VAL A C 1
ATOM 760 O O . VAL A 1 96 ? 5.797 -1.655 2.396 1 98.06 96 VAL A O 1
ATOM 763 N N . SER A 1 97 ? 7.914 -2.084 1.631 1 97 97 SER A N 1
ATOM 764 C CA . SER A 1 97 ? 8.438 -2.18 2.988 1 97 97 SER A CA 1
ATOM 765 C C . SER A 1 97 ? 9.711 -1.35 3.148 1 97 97 SER A C 1
ATOM 767 O O . SER A 1 97 ? 10.258 -0.844 2.166 1 97 97 SER A O 1
ATOM 769 N N . GLN A 1 98 ? 10.156 -1.135 4.434 1 96.88 98 GLN A N 1
ATOM 770 C CA . GLN A 1 98 ? 11.398 -0.469 4.812 1 96.88 98 GLN A CA 1
ATOM 771 C C . GLN A 1 98 ? 11.477 0.932 4.211 1 96.88 98 GLN A C 1
ATOM 773 O O . GLN A 1 98 ? 12.477 1.294 3.59 1 96.88 98 GLN A O 1
ATOM 778 N N . GLN A 1 99 ? 10.477 1.666 4.363 1 97.69 99 GLN A N 1
ATOM 779 C CA . GLN A 1 99 ? 10.398 3.01 3.801 1 97.69 99 GLN A CA 1
ATOM 780 C C . GLN A 1 99 ? 11.32 3.973 4.543 1 97.69 99 GLN A C 1
ATOM 782 O O . GLN A 1 99 ? 11.305 4.027 5.777 1 97.69 99 GLN A O 1
ATOM 787 N N . THR A 1 100 ? 12.102 4.652 3.871 1 97.62 100 THR A N 1
ATOM 788 C CA . THR A 1 100 ? 12.93 5.762 4.34 1 97.62 100 THR A CA 1
ATOM 789 C C . THR A 1 100 ? 12.562 7.055 3.615 1 97.62 100 THR A C 1
ATOM 791 O O . THR A 1 100 ? 11.727 7.047 2.711 1 97.62 100 THR A O 1
ATOM 794 N N . PRO A 1 101 ? 13.156 8.148 3.963 1 97.25 101 PRO A N 1
ATOM 795 C CA . PRO A 1 101 ? 12.844 9.391 3.258 1 97.25 101 PRO A CA 1
ATOM 796 C C . PRO A 1 101 ? 13.195 9.328 1.772 1 97.25 101 PRO A C 1
ATOM 798 O O . PRO A 1 101 ? 12.602 10.055 0.965 1 97.25 101 PRO A O 1
ATOM 801 N N . ILE A 1 102 ? 14.141 8.383 1.396 1 98.12 102 ILE A N 1
ATOM 802 C CA . ILE A 1 102 ? 14.609 8.469 0.02 1 98.12 102 ILE A CA 1
ATOM 803 C C . ILE A 1 102 ? 14.562 7.094 -0.634 1 98.12 102 ILE A C 1
ATOM 805 O O . ILE A 1 102 ? 15.102 6.898 -1.729 1 98.12 102 ILE A O 1
ATOM 809 N N . SER A 1 103 ? 14.008 6.125 0.072 1 98.44 103 SER A N 1
ATOM 810 C CA . SER A 1 103 ? 14.039 4.785 -0.504 1 98.44 103 SER A CA 1
ATOM 811 C C . SER A 1 103 ? 12.953 3.9 0.1 1 98.44 103 SER A C 1
ATOM 813 O O . SER A 1 103 ? 12.383 4.234 1.138 1 98.44 103 SER A O 1
ATOM 815 N N . PHE A 1 104 ? 12.617 2.799 -0.558 1 98.5 104 PHE A N 1
ATOM 816 C CA . PHE A 1 104 ? 11.797 1.721 -0.025 1 98.5 104 PHE A CA 1
ATOM 817 C C . PHE A 1 104 ? 12.016 0.43 -0.805 1 98.5 104 PHE A C 1
ATOM 819 O O . PHE A 1 104 ? 12.688 0.433 -1.839 1 98.5 104 PHE A O 1
ATOM 826 N N . ASN A 1 105 ? 11.508 -0.693 -0.281 1 98.19 105 ASN A N 1
ATOM 827 C CA . ASN A 1 105 ? 11.555 -1.993 -0.941 1 98.19 105 ASN A CA 1
ATOM 828 C C . ASN A 1 105 ? 10.188 -2.379 -1.512 1 98.19 105 ASN A C 1
ATOM 830 O O . ASN A 1 105 ? 9.164 -2.184 -0.861 1 98.19 105 ASN A O 1
ATOM 834 N N . VAL A 1 106 ? 10.211 -2.885 -2.703 1 98.25 106 VAL A N 1
ATOM 835 C CA . VAL A 1 106 ? 9.008 -3.449 -3.303 1 98.25 106 VAL A CA 1
ATOM 836 C C . VAL A 1 106 ? 9.094 -4.973 -3.289 1 98.25 106 VAL A C 1
ATOM 838 O O . VAL A 1 106 ? 10.086 -5.551 -3.74 1 98.25 106 VAL A O 1
ATOM 841 N N . ASN A 1 107 ? 8.109 -5.613 -2.746 1 98 107 ASN A N 1
ATOM 842 C CA . ASN A 1 107 ? 8.016 -7.066 -2.688 1 98 107 ASN A CA 1
ATOM 843 C C . ASN A 1 107 ? 6.859 -7.586 -3.537 1 98 107 ASN A C 1
ATOM 845 O O . ASN A 1 107 ? 5.75 -7.055 -3.475 1 98 107 ASN A O 1
ATOM 849 N N . TRP A 1 108 ? 7.102 -8.641 -4.352 1 97.88 108 TRP A N 1
ATOM 850 C CA . TRP A 1 108 ? 6.02 -9.141 -5.188 1 97.88 108 TRP A CA 1
ATOM 851 C C . TRP A 1 108 ? 6.16 -10.648 -5.414 1 97.88 108 TRP A C 1
ATOM 853 O O . TRP A 1 108 ? 7.219 -11.219 -5.152 1 97.88 108 TRP A O 1
ATOM 863 N N . GLU A 1 109 ? 5.07 -11.273 -5.871 1 96.12 109 GLU A N 1
ATOM 864 C CA . GLU A 1 109 ? 5.039 -12.664 -6.312 1 96.12 109 GLU A CA 1
ATOM 865 C C . GLU A 1 109 ? 5.188 -12.766 -7.828 1 96.12 109 GLU A C 1
ATOM 867 O O . GLU A 1 109 ? 4.707 -11.898 -8.562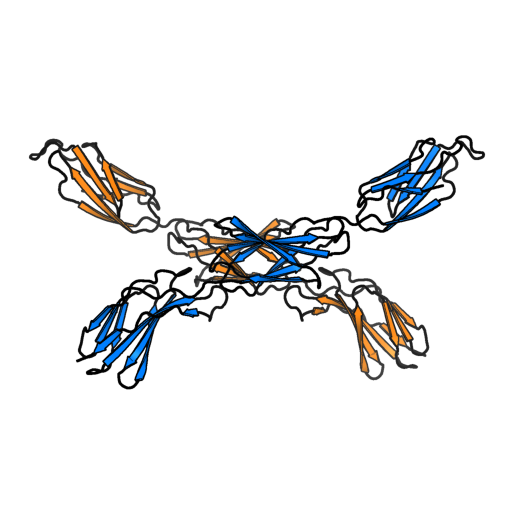 1 96.12 109 GLU A O 1
ATOM 872 N N . ALA A 1 110 ? 5.773 -13.836 -8.227 1 95.69 110 ALA A N 1
ATOM 873 C CA . ALA A 1 110 ? 5.902 -14.102 -9.656 1 95.69 110 ALA A CA 1
ATOM 874 C C . ALA A 1 110 ? 4.531 -14.281 -10.305 1 95.69 110 ALA A C 1
ATOM 876 O O . ALA A 1 110 ? 3.539 -14.523 -9.617 1 95.69 110 ALA A O 1
ATOM 877 N N . PRO A 1 111 ? 4.52 -14.125 -11.633 1 96.5 111 PRO A N 1
ATOM 878 C CA . PRO A 1 111 ? 3.25 -14.367 -12.32 1 96.5 111 PRO A CA 1
ATOM 879 C C . PRO A 1 111 ? 2.736 -15.797 -12.125 1 96.5 111 PRO A C 1
ATOM 881 O O . PRO A 1 111 ? 3.527 -16.734 -12.102 1 96.5 111 PRO A O 1
ATOM 884 N N . LYS A 1 112 ? 1.479 -15.914 -12.023 1 93.69 112 LYS A N 1
ATOM 885 C CA . LYS A 1 112 ? 0.862 -17.234 -11.914 1 93.69 112 LYS A CA 1
ATOM 886 C C . LYS A 1 112 ? 1.093 -18.047 -13.18 1 93.69 112 LYS A C 1
ATOM 888 O O . LYS A 1 112 ? 1.29 -19.266 -13.117 1 93.69 112 LYS A O 1
ATOM 893 N N . GLU A 1 113 ? 1 -17.391 -14.281 1 95.81 113 GLU A N 1
ATOM 894 C CA . GLU A 1 113 ? 1.284 -17.984 -15.586 1 95.81 113 GLU A CA 1
ATOM 895 C C . GLU A 1 113 ? 2.543 -17.391 -16.203 1 95.81 113 GLU A C 1
ATOM 897 O O . GLU A 1 113 ? 2.469 -16.406 -16.938 1 95.81 113 GLU A O 1
ATOM 902 N N . PRO A 1 114 ? 3.609 -17.969 -16 1 94.19 114 PRO A N 1
ATOM 903 C CA . PRO A 1 114 ? 4.863 -17.406 -16.516 1 94.19 114 PRO A CA 1
ATOM 904 C C . PRO A 1 114 ? 4.945 -17.438 -18.031 1 94.19 114 PRO A C 1
ATOM 906 O O . PRO A 1 114 ? 5.605 -16.594 -18.641 1 94.19 114 PRO A O 1
ATOM 909 N N . ASN A 1 115 ? 4.379 -18.453 -18.688 1 97.25 115 ASN A N 1
ATOM 910 C CA . ASN A 1 115 ? 4.293 -18.594 -20.125 1 97.25 115 ASN A CA 1
ATOM 911 C C . ASN A 1 115 ? 5.676 -18.594 -20.781 1 97.25 115 ASN A C 1
ATOM 913 O O . ASN A 1 115 ? 5.852 -18.094 -21.891 1 97.25 115 ASN A O 1
ATOM 917 N N . GLY A 1 116 ? 6.656 -19.047 -20.047 1 96.88 116 GLY A N 1
ATOM 918 C CA . GLY A 1 116 ? 8.031 -19.125 -20.5 1 96.88 116 GLY A CA 1
ATOM 919 C C . GLY A 1 116 ? 9.047 -19.016 -19.375 1 96.88 116 GLY A C 1
ATOM 920 O O . GLY A 1 116 ? 8.672 -18.969 -18.203 1 96.88 116 GLY A O 1
ATOM 921 N N . MET A 1 117 ? 10.242 -19.031 -19.734 1 94.94 117 MET A N 1
ATOM 922 C CA . MET A 1 117 ? 11.305 -18.812 -18.75 1 94.94 117 MET A CA 1
ATOM 923 C C . MET A 1 117 ? 11.438 -17.344 -18.422 1 94.94 117 MET A C 1
ATOM 925 O O . MET A 1 117 ? 11.664 -16.516 -19.312 1 94.94 117 MET A O 1
ATOM 929 N N . LEU A 1 118 ? 11.336 -17.062 -17.172 1 95.75 118 LEU A N 1
ATOM 930 C CA . LEU A 1 118 ? 11.453 -15.68 -16.703 1 95.75 118 LEU A CA 1
ATOM 931 C C . LEU A 1 118 ? 12.875 -15.164 -16.891 1 95.75 118 LEU A C 1
ATOM 933 O O . LEU A 1 118 ? 13.828 -15.75 -16.375 1 95.75 118 LEU A O 1
ATOM 937 N N . ILE A 1 119 ? 13.078 -14.031 -17.578 1 96 119 ILE A N 1
ATOM 938 C CA . ILE A 1 119 ? 14.414 -13.523 -17.859 1 96 119 ILE A CA 1
ATOM 939 C C . ILE A 1 119 ? 14.672 -12.273 -17.016 1 96 119 ILE A C 1
ATOM 941 O O . ILE A 1 119 ? 15.805 -12.008 -16.609 1 96 119 ILE A O 1
ATOM 945 N N . ARG A 1 120 ? 13.633 -11.445 -16.828 1 97.31 120 ARG A N 1
ATOM 946 C CA . ARG A 1 120 ? 13.805 -10.242 -16.016 1 97.31 120 ARG A CA 1
ATOM 947 C C . ARG A 1 120 ? 12.461 -9.68 -15.586 1 97.31 120 ARG A C 1
ATOM 949 O O . ARG A 1 120 ? 11.414 -10.078 -16.109 1 97.31 120 ARG A O 1
ATOM 956 N N . TYR A 1 121 ? 12.555 -8.812 -14.625 1 98.38 121 TYR A N 1
ATOM 957 C CA . TYR A 1 121 ? 11.43 -7.973 -14.25 1 98.38 121 TYR A CA 1
ATOM 958 C C . TYR A 1 121 ? 11.672 -6.52 -14.641 1 98.38 121 TYR A C 1
ATOM 960 O O . TYR A 1 121 ? 12.812 -6.055 -14.625 1 98.38 121 TYR A O 1
ATOM 968 N N . LYS A 1 122 ? 10.656 -5.859 -15.016 1 98.25 122 LYS A N 1
ATOM 969 C CA . LYS A 1 122 ? 10.68 -4.414 -15.211 1 98.25 122 LYS A CA 1
ATOM 970 C C . LYS A 1 122 ? 9.898 -3.703 -14.102 1 98.25 122 LYS A C 1
ATOM 972 O O . LYS A 1 122 ? 8.672 -3.807 -14.031 1 98.25 122 LYS A O 1
ATOM 977 N N . LEU A 1 123 ? 10.664 -3.041 -13.234 1 98.44 123 LEU A N 1
ATOM 978 C CA . LEU A 1 123 ? 10.07 -2.279 -12.141 1 98.44 123 LEU A CA 1
ATOM 979 C C . LEU A 1 123 ? 9.922 -0.81 -12.516 1 98.44 123 LEU A C 1
ATOM 981 O O . LEU A 1 123 ? 10.867 -0.193 -13.016 1 98.44 123 LEU A O 1
ATOM 985 N N . GLN A 1 124 ? 8.727 -0.293 -12.336 1 98.56 124 GLN A N 1
ATOM 986 C CA . GLN A 1 124 ? 8.438 1.096 -12.672 1 98.56 124 GLN A CA 1
ATOM 987 C C . GLN A 1 124 ? 7.777 1.817 -11.5 1 98.56 124 GLN A C 1
ATOM 989 O O . GLN A 1 124 ? 6.996 1.22 -10.758 1 98.56 124 GLN A O 1
ATOM 994 N N . TRP A 1 125 ? 8.125 3.1 -11.32 1 98.62 125 TRP A N 1
ATOM 995 C CA . TRP A 1 125 ? 7.469 3.922 -10.312 1 98.62 125 TRP A CA 1
ATOM 996 C C . TRP A 1 125 ? 7.238 5.34 -10.828 1 98.62 125 TRP A C 1
ATOM 998 O O . TRP A 1 125 ? 8.055 5.875 -11.578 1 98.62 125 TRP A O 1
ATOM 1008 N N . ILE A 1 126 ? 6.098 5.887 -10.469 1 98.38 126 ILE A N 1
ATOM 1009 C CA . ILE A 1 126 ? 5.656 7.199 -10.93 1 98.38 126 ILE A CA 1
ATOM 1010 C C . ILE A 1 126 ? 5.379 8.102 -9.727 1 98.38 126 ILE A C 1
ATOM 1012 O O . ILE A 1 126 ? 4.668 7.703 -8.797 1 98.38 126 ILE A O 1
ATOM 1016 N N . HIS A 1 127 ? 6.031 9.258 -9.719 1 98.12 127 HIS A N 1
ATOM 1017 C CA . HIS A 1 127 ? 5.707 10.25 -8.695 1 98.12 127 HIS A CA 1
ATOM 1018 C C . HIS A 1 127 ? 4.301 10.805 -8.891 1 98.12 127 HIS A C 1
ATOM 1020 O O . HIS A 1 127 ? 3.963 11.297 -9.969 1 98.12 127 HIS A O 1
ATOM 1026 N N . LYS A 1 128 ? 3.516 10.797 -7.922 1 96.25 128 LYS A N 1
ATOM 1027 C CA . LYS A 1 128 ? 2.098 11.109 -8.07 1 96.25 128 LYS A CA 1
ATOM 1028 C C . LYS A 1 128 ? 1.892 12.586 -8.383 1 96.25 128 LYS A C 1
ATOM 1030 O O . LYS A 1 128 ? 0.945 12.953 -9.086 1 96.25 128 LYS A O 1
ATOM 1035 N N . LEU A 1 129 ? 2.707 13.469 -7.875 1 94.06 129 LEU A N 1
ATOM 1036 C CA . LEU A 1 129 ? 2.494 14.906 -8 1 94.06 129 LEU A CA 1
ATOM 1037 C C . LEU A 1 129 ? 3.027 15.422 -9.336 1 94.06 129 LEU A C 1
ATOM 1039 O O . LEU A 1 129 ? 2.34 16.156 -10.039 1 94.06 129 LEU A O 1
ATOM 1043 N N . ASN A 1 130 ? 4.262 15.031 -9.703 1 95.31 130 ASN A N 1
ATOM 1044 C CA . ASN A 1 130 ? 4.855 15.586 -10.914 1 95.31 130 ASN A CA 1
ATOM 1045 C C . ASN A 1 130 ? 4.832 14.586 -12.062 1 95.31 130 ASN A C 1
ATOM 1047 O O . ASN A 1 130 ? 5.27 14.891 -13.172 1 95.31 130 ASN A O 1
ATOM 1051 N N . PHE A 1 131 ? 4.461 13.289 -11.844 1 95.38 131 PHE A N 1
ATOM 1052 C CA . PHE A 1 131 ? 4.242 12.242 -12.836 1 95.38 131 PHE A CA 1
ATOM 1053 C C . PHE A 1 131 ? 5.559 11.805 -13.461 1 95.38 131 PHE A C 1
ATOM 1055 O O . PHE A 1 131 ? 5.578 11.25 -14.562 1 95.38 131 PHE A O 1
ATOM 1062 N N . GLU A 1 132 ? 6.641 12.188 -12.727 1 96.81 132 GLU A N 1
ATOM 1063 C CA . GLU A 1 132 ? 7.926 11.664 -13.18 1 96.81 132 GLU A CA 1
ATOM 1064 C C . GLU A 1 132 ? 7.953 10.141 -13.102 1 96.81 132 GLU A C 1
ATOM 1066 O O . GLU A 1 132 ? 7.664 9.555 -12.055 1 96.81 132 GLU A O 1
ATOM 1071 N N . LYS A 1 133 ? 8.305 9.578 -14.219 1 97.62 133 LYS A N 1
ATOM 1072 C CA . LYS A 1 133 ? 8.328 8.125 -14.32 1 97.62 133 LYS A CA 1
ATOM 1073 C C . LYS A 1 133 ? 9.758 7.605 -14.438 1 97.62 133 LYS A C 1
ATOM 1075 O O . LYS A 1 133 ? 10.547 8.117 -15.227 1 97.62 133 LYS A O 1
ATOM 1080 N N . ARG A 1 134 ? 10.125 6.617 -13.672 1 98.06 134 ARG A N 1
ATOM 1081 C CA . ARG A 1 134 ? 11.406 5.918 -13.727 1 98.06 134 ARG A CA 1
ATOM 1082 C C . ARG A 1 134 ? 11.211 4.406 -13.758 1 98.06 134 ARG A C 1
ATOM 1084 O O . ARG A 1 134 ? 10.164 3.906 -13.344 1 98.06 134 ARG A O 1
ATOM 1091 N N . SER A 1 135 ? 12.062 3.67 -14.328 1 97.44 135 SER A N 1
ATOM 1092 C CA . SER A 1 135 ? 11.984 2.215 -14.414 1 97.44 135 SER A CA 1
ATOM 1093 C C . SER A 1 135 ? 13.359 1.58 -14.227 1 97.44 135 SER A C 1
ATOM 1095 O O . SER A 1 135 ? 14.383 2.244 -14.398 1 97.44 135 SER A O 1
ATOM 1097 N N . ARG A 1 136 ? 13.352 0.388 -13.836 1 96.75 136 ARG A N 1
ATOM 1098 C CA . ARG A 1 136 ? 14.562 -0.407 -13.641 1 96.75 136 ARG A CA 1
ATOM 1099 C C . ARG A 1 136 ? 14.328 -1.858 -14.047 1 96.75 136 ARG A C 1
ATOM 1101 O O . ARG A 1 136 ? 13.312 -2.453 -13.703 1 96.75 136 ARG A O 1
ATOM 1108 N N . ASP A 1 137 ? 15.273 -2.459 -14.773 1 97.12 137 ASP A N 1
ATOM 1109 C CA . ASP A 1 137 ? 15.234 -3.879 -15.109 1 97.12 137 ASP A CA 1
ATOM 1110 C C . ASP A 1 137 ? 15.977 -4.707 -14.07 1 97.12 137 ASP A C 1
ATOM 1112 O O . ASP A 1 137 ? 17.109 -4.379 -13.688 1 97.12 137 ASP A O 1
ATOM 1116 N N . ILE A 1 138 ? 15.359 -5.668 -13.633 1 96.5 138 ILE A N 1
ATOM 1117 C CA . ILE A 1 138 ? 15.961 -6.574 -12.656 1 96.5 138 ILE A CA 1
ATOM 1118 C C . ILE A 1 138 ? 16.203 -7.934 -13.305 1 96.5 138 ILE A C 1
ATOM 1120 O O . ILE A 1 138 ? 15.266 -8.625 -13.703 1 96.5 138 ILE A O 1
ATOM 1124 N N . SER A 1 139 ? 17.359 -8.328 -13.453 1 93.75 139 SER A N 1
ATOM 1125 C CA . SER A 1 139 ? 17.734 -9.594 -14.062 1 93.75 139 SER A CA 1
ATOM 1126 C C . SER A 1 139 ? 18.688 -10.383 -13.172 1 93.75 139 SER A C 1
ATOM 1128 O O . SER A 1 139 ? 19.203 -9.844 -12.188 1 93.75 139 SER A O 1
ATOM 1130 N N . GLY A 1 140 ? 18.859 -11.656 -13.539 1 86.44 140 GLY A N 1
ATOM 1131 C CA . GLY A 1 140 ? 19.781 -12.492 -12.789 1 86.44 140 GLY A CA 1
ATOM 1132 C C . GLY A 1 140 ? 19.078 -13.406 -11.797 1 86.44 140 GLY A C 1
ATOM 1133 O O . GLY A 1 140 ? 18.156 -14.141 -12.164 1 86.44 140 GLY A O 1
ATOM 1134 N N . HIS A 1 141 ? 19.344 -13.164 -10.477 1 85.88 141 HIS A N 1
ATOM 1135 C CA . HIS A 1 141 ? 18.797 -14.047 -9.461 1 85.88 141 HIS A CA 1
ATOM 1136 C C . HIS A 1 141 ? 17.328 -13.742 -9.195 1 85.88 141 HIS A C 1
ATOM 1138 O O . HIS A 1 141 ? 16.984 -12.969 -8.297 1 85.88 141 HIS A O 1
ATOM 1144 N N . LEU A 1 142 ? 16.531 -14.391 -10.07 1 88.19 142 LEU A N 1
ATOM 1145 C CA . LEU A 1 142 ? 15.086 -14.203 -9.969 1 88.19 142 LEU A CA 1
ATOM 1146 C C . LEU A 1 142 ? 14.461 -15.273 -9.086 1 88.19 142 LEU A C 1
ATOM 1148 O O . LEU A 1 142 ? 14.516 -16.469 -9.414 1 88.19 142 LEU A O 1
ATOM 1152 N N . ILE A 1 143 ? 14.031 -14.891 -7.926 1 83.12 143 ILE A N 1
ATOM 1153 C CA . ILE A 1 143 ? 13.445 -15.812 -6.961 1 83.12 143 ILE A CA 1
ATOM 1154 C C . ILE A 1 143 ? 11.977 -15.461 -6.738 1 83.12 143 ILE A C 1
ATOM 1156 O O . ILE A 1 143 ? 11.5 -14.438 -7.223 1 83.12 143 ILE A O 1
ATOM 1160 N N . ASP A 1 144 ? 11.32 -16.453 -6.125 1 85.5 144 ASP A N 1
ATOM 1161 C CA . ASP A 1 144 ? 9.93 -16.25 -5.711 1 85.5 144 ASP A CA 1
ATOM 1162 C C . ASP A 1 144 ? 9.766 -16.5 -4.215 1 85.5 144 ASP A C 1
ATOM 1164 O O . ASP A 1 144 ? 10.023 -17.594 -3.729 1 85.5 144 ASP A O 1
ATOM 1168 N N . LYS A 1 145 ? 9.414 -15.461 -3.48 1 88.88 145 LYS A N 1
ATOM 1169 C CA . LYS A 1 145 ? 9.031 -14.094 -3.816 1 88.88 145 LYS A CA 1
ATOM 1170 C C . LYS A 1 145 ? 10.266 -13.227 -4.078 1 88.88 145 LYS A C 1
ATOM 1172 O O . LYS A 1 145 ? 11.367 -13.562 -3.643 1 88.88 145 LYS A O 1
ATOM 1177 N N . MET A 1 146 ? 9.953 -12.141 -4.793 1 93.25 146 MET A N 1
ATOM 1178 C CA . MET A 1 146 ? 11.031 -11.227 -5.172 1 93.25 146 MET A CA 1
ATOM 1179 C C . MET A 1 146 ? 10.938 -9.922 -4.383 1 93.25 146 MET A C 1
ATOM 1181 O O . MET A 1 146 ? 9.867 -9.555 -3.904 1 93.25 146 MET A O 1
ATOM 1185 N N . ALA A 1 147 ? 12.094 -9.258 -4.207 1 95.06 147 ALA A N 1
ATOM 1186 C CA . ALA A 1 147 ? 12.195 -7.938 -3.588 1 95.06 147 ALA A CA 1
ATOM 1187 C C . ALA A 1 147 ? 13.203 -7.059 -4.32 1 95.06 147 ALA A C 1
ATOM 1189 O O . ALA A 1 147 ? 14.234 -7.551 -4.789 1 95.06 147 ALA A O 1
ATOM 1190 N N . ALA A 1 148 ? 12.914 -5.852 -4.441 1 96.5 148 ALA A N 1
ATOM 1191 C CA . ALA A 1 148 ? 13.844 -4.914 -5.062 1 96.5 148 ALA A CA 1
ATOM 1192 C C . ALA A 1 148 ? 13.891 -3.594 -4.301 1 96.5 148 ALA A C 1
ATOM 1194 O O . ALA A 1 148 ? 12.859 -3.109 -3.828 1 96.5 148 ALA A O 1
ATOM 1195 N N . TYR A 1 149 ? 15.117 -3.092 -4.273 1 97.38 149 TYR A N 1
ATOM 1196 C CA . TYR A 1 149 ? 15.383 -1.838 -3.578 1 97.38 149 TYR A CA 1
ATOM 1197 C C . TYR A 1 149 ? 15.312 -0.656 -4.535 1 97.38 149 TYR A C 1
ATOM 1199 O O . TYR A 1 149 ? 15.953 -0.662 -5.59 1 97.38 149 TYR A O 1
ATOM 1207 N N . ILE A 1 150 ? 14.43 0.362 -4.227 1 97.75 150 ILE A N 1
ATOM 1208 C CA . ILE A 1 150 ? 14.352 1.611 -4.977 1 97.75 150 ILE A CA 1
ATOM 1209 C C . ILE A 1 150 ? 14.922 2.752 -4.141 1 97.75 150 ILE A C 1
ATOM 1211 O O . ILE A 1 150 ? 14.617 2.877 -2.951 1 97.75 150 ILE A O 1
ATOM 1215 N N . HIS A 1 151 ? 15.727 3.697 -4.773 1 97.62 151 HIS A N 1
ATOM 1216 C CA . HIS A 1 151 ? 16.359 4.773 -4.023 1 97.62 151 HIS A CA 1
ATOM 1217 C C . HIS A 1 151 ? 16.328 6.086 -4.805 1 97.62 151 HIS A C 1
ATOM 1219 O O . HIS A 1 151 ? 15.711 6.16 -5.871 1 97.62 151 HIS A O 1
ATOM 1225 N N . ASP A 1 152 ? 16.906 7.145 -4.23 1 97.75 152 ASP A N 1
ATOM 1226 C CA . ASP A 1 152 ? 16.969 8.484 -4.812 1 97.75 152 ASP A CA 1
ATOM 1227 C C . ASP A 1 152 ? 15.57 9.062 -5.008 1 97.75 152 ASP A C 1
ATOM 1229 O O . ASP A 1 152 ? 15.266 9.633 -6.059 1 97.75 152 ASP A O 1
ATOM 1233 N N . LEU A 1 153 ? 14.766 8.844 -4.047 1 98.25 153 LEU A N 1
ATOM 1234 C CA . LEU A 1 153 ? 13.391 9.344 -4.086 1 98.25 153 LEU A CA 1
ATOM 1235 C C . LEU A 1 153 ? 13.266 10.648 -3.318 1 98.25 153 LEU A C 1
ATOM 1237 O O . LEU A 1 153 ? 14.203 11.07 -2.629 1 98.25 153 LEU A O 1
ATOM 1241 N N . THR A 1 154 ? 12.148 11.32 -3.484 1 97.44 154 THR A N 1
ATOM 1242 C CA . THR A 1 154 ? 11.852 12.57 -2.795 1 97.44 154 THR A CA 1
ATOM 1243 C C . THR A 1 154 ? 11.18 12.297 -1.451 1 97.44 154 THR A C 1
ATOM 1245 O O . THR A 1 154 ? 10.266 11.469 -1.363 1 97.44 154 THR A O 1
ATOM 1248 N N . PRO A 1 155 ? 11.664 12.961 -0.338 1 97.31 155 PRO A N 1
ATOM 1249 C CA . PRO A 1 155 ? 11.023 12.742 0.96 1 97.31 155 PRO A CA 1
ATOM 1250 C C . PRO A 1 155 ? 9.547 13.148 0.969 1 97.31 155 PRO A C 1
ATOM 1252 O O . PRO A 1 155 ? 9.148 14.055 0.23 1 97.31 155 PRO A O 1
ATOM 1255 N N . TYR A 1 156 ? 8.852 12.453 1.803 1 97.5 156 TYR A N 1
ATOM 1256 C CA . TYR A 1 156 ? 7.441 12.742 2.047 1 97.5 156 TYR A CA 1
ATOM 1257 C C . TYR A 1 156 ? 6.68 12.883 0.735 1 97.5 156 TYR A C 1
ATOM 1259 O O . TYR A 1 156 ? 5.953 13.852 0.531 1 97.5 156 TYR A O 1
ATOM 1267 N N . SER A 1 157 ? 6.855 11.836 -0.097 1 97.88 157 SER A N 1
ATOM 1268 C CA . SER A 1 157 ? 6.25 11.836 -1.425 1 97.88 157 SER A CA 1
ATOM 1269 C C . SER A 1 157 ? 5.613 10.484 -1.743 1 97.88 157 SER A C 1
ATOM 1271 O O . SER A 1 157 ? 6.129 9.445 -1.348 1 97.88 157 SER A O 1
ATOM 1273 N N . GLU A 1 158 ? 4.551 10.578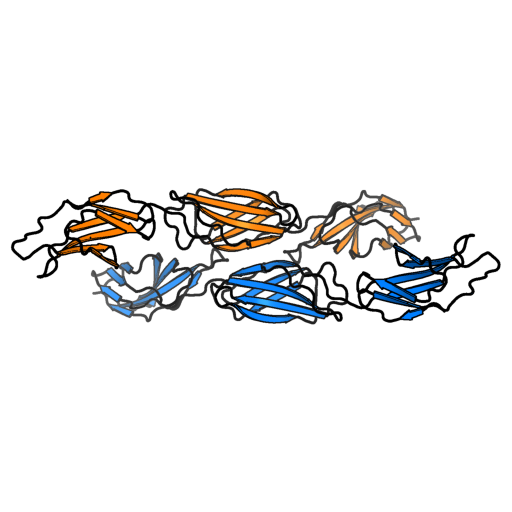 -2.502 1 97.94 158 GLU A N 1
ATOM 1274 C CA . GLU A 1 158 ? 3.82 9.367 -2.877 1 97.94 158 GLU A CA 1
ATOM 1275 C C . GLU A 1 158 ? 4.195 8.914 -4.285 1 97.94 158 GLU A C 1
ATOM 1277 O O . GLU A 1 158 ? 4.266 9.727 -5.207 1 97.94 158 GLU A O 1
ATOM 1282 N N . TYR A 1 159 ? 4.391 7.66 -4.395 1 98.56 159 TYR A N 1
ATOM 1283 C CA . TYR A 1 159 ? 4.695 7.023 -5.672 1 98.56 159 TYR A CA 1
ATOM 1284 C C . TYR A 1 159 ? 3.697 5.914 -5.98 1 98.56 159 TYR A C 1
ATOM 1286 O O . TYR A 1 159 ? 3.061 5.375 -5.07 1 98.56 159 TYR A O 1
ATOM 1294 N N . LEU A 1 160 ? 3.445 5.641 -7.211 1 98.62 160 LEU A N 1
ATOM 1295 C CA . LEU A 1 160 ? 2.766 4.438 -7.676 1 98.62 160 LEU A CA 1
ATOM 1296 C C . LEU A 1 160 ? 3.758 3.459 -8.297 1 98.62 160 LEU A C 1
ATOM 1298 O O . LEU A 1 160 ? 4.5 3.816 -9.211 1 98.62 160 LEU A O 1
ATOM 1302 N N . VAL A 1 161 ? 3.789 2.273 -7.797 1 98.62 161 VAL A N 1
ATOM 1303 C CA . VAL A 1 161 ? 4.77 1.285 -8.234 1 98.62 161 VAL A CA 1
ATOM 1304 C C . VAL A 1 161 ? 4.062 0.155 -8.984 1 98.62 161 VAL A C 1
ATOM 1306 O O . VAL A 1 161 ? 2.965 -0.259 -8.602 1 98.62 161 VAL A O 1
ATOM 1309 N N . GLN A 1 162 ? 4.703 -0.337 -10.008 1 98.62 162 GLN A N 1
ATOM 1310 C CA . GLN A 1 162 ? 4.238 -1.479 -10.789 1 98.62 162 GLN A CA 1
ATOM 1311 C C . GLN A 1 162 ? 5.406 -2.359 -11.227 1 98.62 162 GLN A C 1
ATOM 1313 O O . GLN A 1 162 ? 6.539 -1.885 -11.336 1 98.62 162 GLN A O 1
ATOM 1318 N N . VAL A 1 163 ? 5.129 -3.609 -11.5 1 98.69 163 VAL A N 1
ATOM 1319 C CA . VAL A 1 163 ? 6.16 -4.539 -11.938 1 98.69 163 VAL A CA 1
ATOM 1320 C C . VAL A 1 163 ? 5.609 -5.441 -13.047 1 98.69 163 VAL A C 1
ATOM 1322 O O . VAL A 1 163 ? 4.457 -5.883 -12.977 1 98.69 163 VAL A O 1
ATOM 1325 N N . ALA A 1 164 ? 6.324 -5.668 -14.062 1 98.62 164 ALA A N 1
ATOM 1326 C CA . ALA A 1 164 ? 6.004 -6.598 -15.141 1 98.62 164 ALA A CA 1
ATOM 1327 C C . ALA A 1 164 ? 7.086 -7.664 -15.281 1 98.62 164 ALA A C 1
ATOM 1329 O O . ALA A 1 164 ? 8.266 -7.402 -15.016 1 98.62 164 ALA A O 1
ATOM 1330 N N . ALA A 1 165 ? 6.691 -8.812 -15.609 1 98.38 165 ALA A N 1
ATOM 1331 C CA . ALA A 1 165 ? 7.625 -9.906 -15.891 1 98.38 165 ALA A CA 1
ATOM 1332 C C . ALA A 1 165 ? 7.883 -10.039 -17.391 1 98.38 165 ALA A C 1
ATOM 1334 O O . ALA A 1 165 ? 7.008 -9.742 -18.203 1 98.38 165 ALA A O 1
ATOM 1335 N N . VAL A 1 166 ? 9.078 -10.516 -17.734 1 98.31 166 VAL A N 1
ATOM 1336 C CA . VAL A 1 166 ? 9.484 -10.609 -19.141 1 98.31 166 VAL A CA 1
ATOM 1337 C C . VAL A 1 166 ? 10.062 -11.992 -19.422 1 98.31 166 VAL A C 1
ATOM 1339 O O . VAL A 1 166 ? 10.891 -12.492 -18.656 1 98.31 166 VAL A O 1
ATOM 1342 N N . THR A 1 167 ? 9.633 -12.617 -20.438 1 97.69 167 THR A N 1
ATOM 1343 C CA . THR A 1 167 ? 10.188 -13.844 -20.984 1 97.69 167 THR A CA 1
ATOM 1344 C C . THR A 1 167 ? 10.734 -13.617 -22.391 1 97.69 167 THR A C 1
ATOM 1346 O O . THR A 1 167 ? 10.742 -12.492 -22.875 1 97.69 167 THR A O 1
ATOM 1349 N N . ASN A 1 168 ? 11.211 -14.695 -23.031 1 97.12 168 ASN A N 1
ATOM 1350 C CA . ASN A 1 168 ? 11.633 -14.578 -24.422 1 97.12 168 ASN A CA 1
ATOM 1351 C C . ASN A 1 168 ? 10.453 -14.328 -25.344 1 97.12 168 ASN A C 1
ATOM 1353 O O . ASN A 1 168 ? 10.633 -13.945 -26.5 1 97.12 168 ASN A O 1
ATOM 1357 N N . GLY A 1 169 ? 9.305 -14.539 -24.844 1 97.38 169 GLY A N 1
ATOM 1358 C CA . GLY A 1 169 ? 8.094 -14.289 -25.609 1 97.38 169 GLY A CA 1
ATOM 1359 C C . GLY A 1 169 ? 7.609 -12.859 -25.531 1 97.38 169 GLY A C 1
ATOM 1360 O O . GLY A 1 169 ? 6.656 -12.469 -26.203 1 97.38 169 GLY A O 1
ATOM 1361 N N . GLY A 1 170 ? 8.188 -12.094 -24.609 1 97.62 170 GLY A N 1
ATOM 1362 C CA . GLY A 1 170 ? 7.832 -10.688 -24.5 1 97.62 170 GLY A CA 1
ATOM 1363 C C . GLY A 1 170 ? 7.555 -10.25 -23.078 1 97.62 170 GLY A C 1
ATOM 1364 O O . GLY A 1 170 ? 7.762 -11.023 -22.141 1 97.62 170 GLY A O 1
ATOM 1365 N N . GLU A 1 171 ? 7.211 -9 -22.984 1 98.12 171 GLU A N 1
ATOM 1366 C CA . GLU A 1 171 ? 6.859 -8.398 -21.703 1 98.12 171 GLU A CA 1
ATOM 1367 C C . GLU A 1 171 ? 5.395 -8.648 -21.359 1 98.12 171 GLU A C 1
ATOM 1369 O O . GLU A 1 171 ? 4.512 -8.453 -22.188 1 98.12 171 GLU A O 1
ATOM 1374 N N . GLY A 1 172 ? 5.184 -9.148 -20.203 1 98.5 172 GLY A N 1
ATOM 1375 C CA . GLY A 1 172 ? 3.82 -9.352 -19.734 1 98.5 172 GLY A CA 1
ATOM 1376 C C . GLY A 1 172 ? 3.168 -8.07 -19.25 1 98.5 172 GLY A C 1
ATOM 1377 O O . GLY A 1 172 ? 3.771 -6.996 -19.297 1 98.5 172 GLY A O 1
ATOM 1378 N N . GLU A 1 173 ? 1.911 -8.188 -18.828 1 98.06 173 GLU A N 1
ATOM 1379 C CA . GLU A 1 173 ? 1.173 -7.062 -18.266 1 98.06 173 GLU A CA 1
ATOM 1380 C C . GLU A 1 173 ? 1.783 -6.609 -16.938 1 98.06 173 GLU A C 1
ATOM 1382 O O . GLU A 1 173 ? 2.283 -7.434 -16.172 1 98.06 173 GLU A O 1
ATOM 1387 N N . PHE A 1 174 ? 1.73 -5.289 -16.672 1 98.56 174 PHE A N 1
ATOM 1388 C CA . PHE A 1 174 ? 2.152 -4.766 -15.383 1 98.56 174 PHE A CA 1
ATOM 1389 C C . PHE A 1 174 ? 1.17 -5.168 -14.289 1 98.56 174 PHE A C 1
ATOM 1391 O O . PHE A 1 174 ? -0.02 -5.352 -14.555 1 98.56 174 PHE A O 1
ATOM 1398 N N . SER A 1 175 ? 1.719 -5.312 -13.141 1 98.62 175 SER A N 1
ATOM 1399 C CA . SER A 1 175 ? 0.88 -5.516 -11.969 1 98.62 175 SER A CA 1
ATOM 1400 C C . SER A 1 175 ? -0.068 -4.34 -11.75 1 98.62 175 SER A C 1
ATOM 1402 O O . SER A 1 175 ? 0.09 -3.287 -12.375 1 98.62 175 SER A O 1
ATOM 1404 N N . ASP A 1 176 ? -1.104 -4.512 -10.93 1 97.5 176 ASP A N 1
ATOM 1405 C CA . ASP A 1 176 ? -1.871 -3.359 -10.461 1 97.5 176 ASP A CA 1
ATOM 1406 C C . ASP A 1 176 ? -0.968 -2.336 -9.781 1 97.5 176 ASP A C 1
ATOM 1408 O O . ASP A 1 176 ? 0.065 -2.695 -9.211 1 97.5 176 ASP A 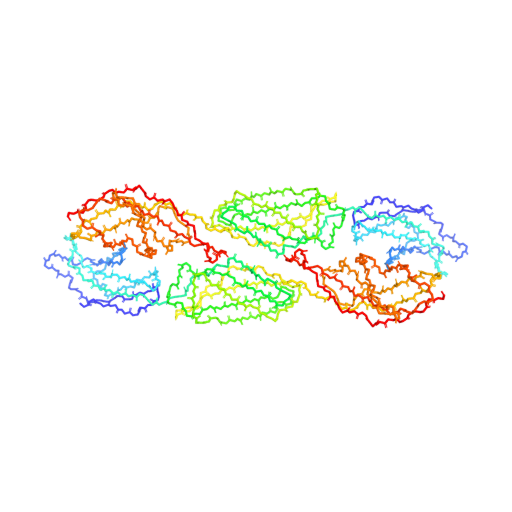O 1
ATOM 1412 N N . GLN A 1 177 ? -1.341 -1.109 -9.844 1 97.5 177 GLN A N 1
ATOM 1413 C CA . GLN A 1 177 ? -0.563 -0.055 -9.203 1 97.5 177 GLN A CA 1
ATOM 1414 C C . GLN A 1 177 ? -0.642 -0.162 -7.684 1 97.5 177 GLN A C 1
ATOM 1416 O O . GLN A 1 177 ? -1.706 -0.447 -7.129 1 97.5 177 GLN A O 1
ATOM 1421 N N . SER A 1 178 ? 0.439 0.017 -7.062 1 98.19 178 SER A N 1
ATOM 1422 C CA . SER A 1 178 ? 0.519 0.028 -5.605 1 98.19 178 SER A CA 1
ATOM 1423 C C . SER A 1 178 ? 1.1 1.341 -5.094 1 98.19 178 SER A C 1
ATOM 1425 O O . SER A 1 178 ? 2.18 1.757 -5.523 1 98.19 178 SER A O 1
ATOM 1427 N N . PRO A 1 179 ? 0.367 1.982 -4.18 1 98.31 179 PRO A N 1
ATOM 1428 C CA . PRO A 1 179 ? 0.905 3.225 -3.621 1 98.31 179 PRO A CA 1
ATOM 1429 C C . PRO A 1 179 ? 2.08 2.984 -2.676 1 98.31 179 PRO A C 1
ATOM 1431 O O . PRO A 1 179 ? 2.102 1.986 -1.952 1 98.31 179 PRO A O 1
ATOM 1434 N N . ALA A 1 180 ? 3.031 3.826 -2.707 1 98.31 180 ALA A N 1
ATOM 1435 C CA . ALA A 1 180 ? 4.188 3.859 -1.816 1 98.31 180 ALA A CA 1
ATOM 1436 C C . ALA A 1 180 ? 4.484 5.285 -1.356 1 98.31 180 ALA A C 1
ATOM 1438 O O . ALA A 1 180 ? 4.535 6.207 -2.172 1 98.31 180 ALA A O 1
ATOM 1439 N N . LEU A 1 181 ? 4.656 5.477 -0.075 1 98.38 181 LEU A N 1
ATOM 1440 C CA . LEU A 1 181 ? 4.918 6.781 0.517 1 98.38 181 LEU A CA 1
ATOM 1441 C C . LEU A 1 181 ? 6.277 6.809 1.202 1 98.38 181 LEU A C 1
ATOM 1443 O O . LEU A 1 181 ? 6.566 5.961 2.049 1 98.38 181 LEU A O 1
ATOM 1447 N N . THR A 1 182 ? 7.129 7.723 0.777 1 98.5 182 THR A N 1
ATOM 1448 C CA . THR A 1 182 ? 8.414 7.859 1.462 1 98.5 182 THR A CA 1
ATOM 1449 C C . THR A 1 182 ? 8.234 8.547 2.812 1 98.5 182 THR A C 1
ATOM 1451 O O . THR A 1 182 ? 7.266 9.289 3.014 1 98.5 182 THR A O 1
ATOM 1454 N N . ASP A 1 183 ? 9.117 8.297 3.725 1 98.19 183 ASP A N 1
ATOM 1455 C CA . ASP A 1 183 ? 9.086 8.922 5.043 1 98.19 183 ASP A CA 1
ATOM 1456 C C . ASP A 1 183 ? 9.461 10.406 4.953 1 98.19 183 ASP A C 1
ATOM 1458 O O . ASP A 1 183 ? 9.797 10.898 3.875 1 98.19 183 ASP A O 1
ATOM 1462 N N . VAL A 1 184 ? 9.305 11.094 6.047 1 97.06 184 VAL A N 1
ATOM 1463 C CA . VAL A 1 184 ? 9.727 12.484 6.156 1 97.06 184 VAL A CA 1
ATOM 1464 C C . VAL A 1 184 ? 11.234 12.555 6.426 1 97.06 184 VAL A C 1
ATOM 1466 O O . VAL A 1 184 ? 11.852 11.539 6.773 1 97.06 184 VAL A O 1
ATOM 1469 N N . THR A 1 185 ? 11.844 13.695 6.207 1 95.75 185 THR A N 1
ATOM 1470 C CA . THR A 1 185 ? 13.242 13.93 6.555 1 95.75 185 THR A CA 1
ATOM 1471 C C . THR A 1 185 ? 13.375 15.109 7.512 1 95.75 185 THR A C 1
ATOM 1473 O O . THR A 1 185 ? 12.383 15.758 7.848 1 95.75 185 THR A O 1
ATOM 1476 N N . ALA A 1 186 ? 14.555 15.328 8 1 96.31 186 ALA A N 1
ATOM 1477 C CA . ALA A 1 186 ? 14.844 16.391 8.961 1 96.31 186 ALA A CA 1
ATOM 1478 C C . ALA A 1 186 ? 14.539 17.766 8.375 1 96.31 186 ALA A C 1
ATOM 1480 O O . ALA A 1 186 ? 14.812 18.016 7.203 1 96.31 186 ALA A O 1
ATOM 1481 N N . PRO A 1 187 ? 13.93 18.703 9.219 1 97.06 187 PRO A N 1
ATOM 1482 C CA . PRO A 1 187 ? 13.695 20.078 8.773 1 97.06 187 PRO A CA 1
ATOM 1483 C C . PRO A 1 187 ? 14.992 20.891 8.672 1 97.06 187 PRO A C 1
ATOM 1485 O O . PRO A 1 187 ? 16.031 20.469 9.188 1 97.06 187 PRO A O 1
ATOM 1488 N N . SER A 1 188 ? 14.906 22.016 7.957 1 97.38 188 SER A N 1
ATOM 1489 C CA . SER A 1 188 ? 16 22.984 8.008 1 97.38 188 SER A CA 1
ATOM 1490 C C . SER A 1 188 ? 16.016 23.734 9.336 1 97.38 188 SER A C 1
ATOM 1492 O O . SER A 1 188 ? 15.164 23.516 10.188 1 97.38 188 SER A O 1
ATOM 1494 N N . ALA A 1 189 ? 16.984 24.484 9.523 1 97.69 189 ALA A N 1
ATOM 1495 C CA . ALA A 1 189 ? 17.109 25.219 10.773 1 97.69 189 ALA A CA 1
ATOM 1496 C C . ALA A 1 189 ? 16.016 26.266 10.914 1 97.69 189 ALA A C 1
ATOM 1498 O O . ALA A 1 189 ? 15.625 26.906 9.93 1 97.69 189 ALA A O 1
ATOM 1499 N N . PRO A 1 190 ? 15.531 26.438 12.117 1 97.81 190 PRO A N 1
ATOM 1500 C CA . PRO A 1 190 ? 14.664 27.594 12.344 1 97.81 190 PRO A CA 1
ATOM 1501 C C . PRO A 1 190 ? 15.328 28.922 11.945 1 97.81 190 PRO A C 1
ATOM 1503 O O . PRO A 1 190 ? 16.547 28.969 11.781 1 97.81 190 PRO A O 1
ATOM 1506 N N . GLN A 1 191 ? 14.492 29.844 11.797 1 96.44 191 GLN A N 1
ATOM 1507 C CA . GLN A 1 191 ? 15.031 31.094 11.266 1 96.44 191 GLN A CA 1
ATOM 1508 C C . GLN A 1 191 ? 14.898 32.219 12.281 1 96.44 191 GLN A C 1
ATOM 1510 O O . GLN A 1 191 ? 14.055 32.156 13.18 1 96.44 191 GLN A O 1
ATOM 1515 N N . ASN A 1 192 ? 15.82 33.25 12.219 1 96.12 192 ASN A N 1
ATOM 1516 C CA . ASN A 1 192 ? 15.758 34.531 12.953 1 96.12 192 ASN A CA 1
ATOM 1517 C C . ASN A 1 192 ? 15.68 34.281 14.461 1 96.12 192 ASN A C 1
ATOM 1519 O O . ASN A 1 192 ? 14.82 34.844 15.133 1 96.12 192 ASN A O 1
ATOM 1523 N N . LEU A 1 193 ? 16.562 33.5 14.969 1 97.38 193 LEU A N 1
ATOM 1524 C CA . LEU A 1 193 ? 16.625 33.281 16.406 1 97.38 193 LEU A CA 1
ATOM 1525 C C . LEU A 1 193 ? 16.953 34.594 17.141 1 97.38 193 LEU A C 1
ATOM 1527 O O . LEU A 1 193 ? 17.938 35.25 16.828 1 97.38 193 LEU A O 1
ATOM 1531 N N . ASN A 1 194 ? 16.062 34.906 18.031 1 97.06 194 ASN A N 1
ATOM 1532 C CA . ASN A 1 194 ? 16.219 36.094 18.859 1 97.06 194 ASN A CA 1
ATOM 1533 C C . ASN A 1 194 ? 16.203 35.75 20.344 1 97.06 194 ASN A C 1
ATOM 1535 O O . ASN A 1 194 ? 15.391 34.938 20.781 1 97.06 194 ASN A O 1
ATOM 1539 N N . ILE A 1 195 ? 17.156 36.312 21.062 1 96 195 ILE A N 1
ATOM 1540 C CA . ILE A 1 195 ? 17.25 36.094 22.5 1 96 195 ILE A CA 1
ATOM 1541 C C . ILE A 1 195 ? 17.125 37.406 23.25 1 96 195 ILE A C 1
ATOM 1543 O O . ILE A 1 195 ? 17.859 38.344 22.984 1 96 195 ILE A O 1
ATOM 1547 N N . THR A 1 196 ? 16.219 37.469 24.203 1 95.56 196 THR A N 1
ATOM 1548 C CA . THR A 1 196 ? 15.984 38.656 24.984 1 95.56 196 THR A CA 1
ATOM 1549 C C . THR A 1 196 ? 16.078 38.375 26.469 1 95.56 196 THR A C 1
ATOM 1551 O O . THR A 1 196 ? 15.453 37.406 26.969 1 95.56 196 THR A O 1
ATOM 1554 N N . ILE A 1 197 ? 16.797 39.125 27.172 1 93.69 197 ILE A N 1
ATOM 1555 C CA . ILE A 1 197 ? 16.891 39 28.609 1 93.69 197 ILE A CA 1
ATOM 1556 C C . ILE A 1 197 ? 15.695 39.688 29.281 1 93.69 197 ILE A C 1
ATOM 1558 O O . ILE A 1 197 ? 15.492 40.875 29.109 1 93.69 197 ILE A O 1
ATOM 1562 N N . ILE A 1 198 ? 14.938 38.938 30.016 1 93.38 198 ILE A N 1
ATOM 1563 C CA . ILE A 1 198 ? 13.719 39.5 30.594 1 93.38 198 ILE A CA 1
ATOM 1564 C C . ILE A 1 198 ? 13.938 39.781 32.094 1 93.38 198 ILE A C 1
ATOM 1566 O O . ILE A 1 198 ? 13.305 40.688 32.656 1 93.38 198 ILE A O 1
ATOM 1570 N N . ASP A 1 199 ? 14.812 38.969 32.75 1 91.44 199 ASP A N 1
ATOM 1571 C CA . ASP A 1 199 ? 15.172 39.125 34.156 1 91.44 199 ASP A CA 1
ATOM 1572 C C . ASP A 1 199 ? 16.609 38.656 34.406 1 91.44 199 ASP A C 1
ATOM 1574 O O . ASP A 1 199 ? 17.312 38.25 33.5 1 91.44 199 ASP A O 1
ATOM 1578 N N . MET A 1 200 ? 17.016 38.75 35.75 1 91.56 200 MET A N 1
ATOM 1579 C CA . MET A 1 200 ? 18.375 38.375 36.125 1 91.56 200 MET A CA 1
ATOM 1580 C C . MET A 1 200 ? 18.656 36.906 35.844 1 91.56 200 MET A C 1
ATOM 1582 O O . MET A 1 200 ? 19.797 36.531 35.625 1 91.56 200 MET A O 1
ATOM 1586 N N . ASN A 1 201 ? 17.562 36.125 35.75 1 93.38 201 ASN A N 1
ATOM 1587 C CA . ASN A 1 201 ? 17.766 34.688 35.562 1 93.38 201 ASN A CA 1
ATOM 1588 C C . ASN A 1 201 ? 16.844 34.125 34.5 1 93.38 201 ASN A C 1
ATOM 1590 O O . ASN A 1 201 ? 16.625 32.938 34.406 1 93.38 201 ASN A O 1
ATOM 1594 N N . LYS A 1 202 ? 16.188 35.031 33.719 1 95.56 202 LYS A N 1
ATOM 1595 C CA . LYS A 1 202 ? 15.25 34.562 32.719 1 95.56 202 LYS A CA 1
ATOM 1596 C C . LYS A 1 202 ? 15.602 35.125 31.328 1 95.56 202 LYS A C 1
ATOM 1598 O O . LYS A 1 202 ? 15.891 36.312 31.188 1 95.56 202 LYS A O 1
ATOM 1603 N N . VAL A 1 203 ? 15.617 34.25 30.344 1 95.62 203 VAL A N 1
ATOM 1604 C CA . VAL A 1 203 ? 15.875 34.625 28.953 1 95.62 203 VAL A CA 1
ATOM 1605 C C . VAL A 1 203 ? 14.758 34.094 28.062 1 95.62 203 VAL A C 1
ATOM 1607 O O . VAL A 1 203 ? 14.281 32.969 28.25 1 95.62 203 VAL A O 1
ATOM 1610 N N . ARG A 1 204 ? 14.258 34.906 27.172 1 97.38 204 ARG A N 1
ATOM 1611 C CA . ARG A 1 204 ? 13.25 34.5 26.203 1 97.38 204 ARG A CA 1
ATOM 1612 C C . ARG A 1 204 ? 13.883 34.281 24.828 1 97.38 204 ARG A C 1
ATOM 1614 O O . ARG A 1 204 ? 14.609 35.156 24.328 1 97.38 204 ARG A O 1
ATOM 1621 N N . LEU A 1 205 ? 13.68 33.125 24.328 1 97.62 205 LEU A N 1
ATOM 1622 C CA . LEU A 1 205 ? 14.07 32.812 22.953 1 97.62 205 LEU A CA 1
ATOM 1623 C C . LEU A 1 205 ? 12.859 32.812 22.031 1 97.62 205 LEU A C 1
ATOM 1625 O O . LEU A 1 205 ? 11.797 32.312 22.391 1 97.62 205 LEU A O 1
ATOM 1629 N N . SER A 1 206 ? 12.977 33.375 20.875 1 98 206 SER A N 1
ATOM 1630 C CA . SER A 1 206 ? 11.961 33.344 19.828 1 98 206 SER A CA 1
ATOM 1631 C C . SER A 1 206 ? 12.586 33.094 18.453 1 98 206 SER A C 1
ATOM 1633 O O . SER A 1 206 ? 13.719 33.5 18.203 1 98 206 SER A O 1
ATOM 1635 N N . TRP A 1 207 ? 11.883 32.375 17.641 1 98.12 207 TRP A N 1
ATOM 1636 C CA . TRP A 1 207 ? 12.375 32.031 16.297 1 98.12 207 TRP A CA 1
ATOM 1637 C C . TRP A 1 207 ? 11.219 31.891 15.32 1 98.12 207 TRP A C 1
ATOM 1639 O O . TRP A 1 207 ? 10.062 31.812 15.719 1 98.12 207 TRP A O 1
ATOM 1649 N N . ASP A 1 208 ? 11.578 31.891 13.992 1 97.38 208 ASP A N 1
ATOM 1650 C CA . ASP A 1 208 ? 10.641 31.547 12.922 1 97.38 208 ASP A CA 1
ATOM 1651 C C . ASP A 1 208 ? 10.789 30.094 12.516 1 97.38 208 ASP A C 1
ATOM 1653 O O . ASP A 1 208 ? 11.859 29.5 12.656 1 97.38 208 ASP A O 1
ATOM 1657 N N . PRO A 1 209 ? 9.672 29.5 12.031 1 96.69 209 PRO A N 1
ATOM 1658 C CA . PRO A 1 209 ? 9.773 28.109 11.578 1 96.69 209 PRO A CA 1
ATOM 1659 C C . PRO A 1 209 ? 10.844 27.922 10.508 1 96.69 209 PRO A C 1
ATOM 1661 O O . PRO A 1 209 ? 11.258 28.875 9.859 1 96.69 209 PRO A O 1
ATOM 1664 N N . PRO A 1 210 ? 11.266 26.656 10.422 1 96.94 210 PRO A N 1
ATOM 1665 C CA . PRO A 1 210 ? 12.219 26.359 9.352 1 96.94 210 PRO A CA 1
ATOM 1666 C C . PRO A 1 210 ? 11.672 26.688 7.961 1 96.94 210 PRO A C 1
ATOM 1668 O O . PRO A 1 210 ? 10.461 26.641 7.746 1 96.94 210 PRO A O 1
ATOM 1671 N N . HIS A 1 211 ? 12.586 26.984 7.141 1 95.38 211 HIS A N 1
ATOM 1672 C CA . HIS A 1 211 ? 12.203 27.203 5.75 1 95.38 211 HIS A CA 1
ATOM 1673 C C . HIS A 1 211 ? 11.672 25.938 5.109 1 95.38 211 HIS A C 1
ATOM 1675 O O . HIS A 1 211 ? 10.719 25.969 4.332 1 95.38 211 HIS A O 1
ATOM 1681 N N . THR A 1 212 ? 12.312 24.859 5.344 1 94.12 212 THR A N 1
ATOM 1682 C CA . THR A 1 212 ? 11.891 23.578 4.801 1 94.12 212 THR A CA 1
ATOM 1683 C C . THR A 1 212 ? 11.508 22.609 5.922 1 94.12 212 THR A C 1
ATOM 1685 O O . THR A 1 212 ? 12.266 22.422 6.871 1 94.12 212 THR A O 1
ATOM 1688 N N . PHE A 1 213 ? 10.375 22.125 5.887 1 92.06 213 PHE A N 1
ATOM 1689 C CA . PHE A 1 213 ? 9.914 21.031 6.73 1 92.06 213 PHE A CA 1
ATOM 1690 C C . PHE A 1 213 ? 8.82 20.234 6.035 1 92.06 213 PHE A C 1
ATOM 1692 O O . PHE A 1 213 ? 8.195 20.719 5.09 1 92.06 213 PHE A O 1
ATOM 1699 N N . TYR A 1 214 ? 8.703 19 6.438 1 89.38 214 TYR A N 1
ATOM 1700 C CA . TYR A 1 214 ? 7.727 18.094 5.844 1 89.38 214 TYR A CA 1
ATOM 1701 C C . TYR A 1 214 ? 6.645 17.734 6.848 1 89.38 214 TYR A C 1
ATOM 1703 O O . TYR A 1 214 ? 6.918 17.578 8.039 1 89.38 214 TYR A O 1
ATOM 1711 N N . LYS A 1 215 ? 5.348 17.5 6.352 1 88.88 215 LYS A N 1
ATOM 1712 C CA . LYS A 1 215 ? 4.211 17.172 7.203 1 88.88 215 LYS A CA 1
ATOM 1713 C C . LYS A 1 215 ? 3.955 18.266 8.234 1 88.88 215 LYS A C 1
ATOM 1715 O O . LYS A 1 215 ? 2.859 18.828 8.289 1 88.88 215 LYS A O 1
ATOM 1720 N N . GLY A 1 216 ? 5.055 18.672 9.031 1 91.12 216 GLY A N 1
ATOM 1721 C CA . GLY A 1 216 ? 5.004 19.641 10.109 1 91.12 216 GLY A CA 1
ATOM 1722 C C . GLY A 1 216 ? 6.164 19.516 11.086 1 91.12 216 GLY A C 1
ATOM 1723 O O . GLY A 1 216 ? 7.016 18.641 10.93 1 91.12 216 GLY A O 1
ATOM 1724 N N . VAL A 1 217 ? 6.211 20.484 12 1 95.06 217 VAL A N 1
ATOM 1725 C CA . VAL A 1 217 ? 7.195 20.453 13.078 1 95.06 217 VAL A CA 1
ATOM 1726 C C . VAL A 1 217 ? 6.547 19.938 14.359 1 95.06 217 VAL A C 1
ATOM 1728 O O . VAL A 1 217 ? 5.617 20.547 14.883 1 95.06 217 VAL A O 1
ATOM 1731 N N . ASP A 1 218 ? 7.074 18.859 14.875 1 94.44 218 ASP A N 1
ATOM 1732 C CA . ASP A 1 218 ? 6.48 18.25 16.062 1 94.44 218 ASP A CA 1
ATOM 1733 C C . ASP A 1 218 ? 7.062 18.859 17.344 1 94.44 218 ASP A C 1
ATOM 1735 O O . ASP A 1 218 ? 6.344 19.062 18.328 1 94.44 218 ASP A O 1
ATOM 1739 N N . LEU A 1 219 ? 8.344 19.109 17.266 1 96.5 219 LEU A N 1
ATOM 1740 C CA . LEU A 1 219 ? 9.055 19.609 18.438 1 96.5 219 LEU A CA 1
ATOM 1741 C C . LEU A 1 219 ? 10.195 20.531 18.016 1 96.5 219 LEU A C 1
ATOM 1743 O O . LEU A 1 219 ? 10.766 20.375 16.922 1 96.5 219 LEU A O 1
ATOM 1747 N N . TYR A 1 220 ? 10.445 21.469 18.953 1 97.94 220 TYR A N 1
ATOM 1748 C CA . TYR A 1 220 ? 11.711 22.203 18.906 1 97.94 220 TYR A CA 1
ATOM 1749 C C . TYR A 1 220 ? 12.625 21.797 20.047 1 97.94 220 TYR A C 1
ATOM 1751 O O . TYR A 1 220 ? 12.148 21.531 21.156 1 97.94 220 TYR A O 1
ATOM 1759 N N . ILE A 1 221 ? 13.875 21.766 19.688 1 97.88 221 ILE A N 1
ATOM 1760 C CA . ILE A 1 221 ? 14.867 21.484 20.719 1 97.88 221 ILE A CA 1
ATOM 1761 C C . ILE A 1 221 ? 15.797 22.688 20.875 1 97.88 221 ILE A C 1
ATOM 1763 O O . ILE A 1 221 ? 16.422 23.125 19.922 1 97.88 221 ILE A O 1
ATOM 1767 N N . VAL A 1 222 ? 15.836 23.203 22.062 1 97.75 222 VAL A N 1
ATOM 1768 C CA . VAL A 1 222 ? 16.797 24.234 22.406 1 97.75 222 VAL A CA 1
ATOM 1769 C C . VAL A 1 222 ? 18 23.609 23.125 1 97.75 222 VAL A C 1
ATOM 1771 O O . VAL A 1 222 ? 17.844 22.906 24.125 1 97.75 222 VAL A O 1
ATOM 1774 N N . LYS A 1 223 ? 19.094 23.859 22.531 1 97.31 223 LYS A N 1
ATOM 1775 C CA . LYS A 1 223 ? 20.328 23.359 23.141 1 97.31 223 LYS A CA 1
ATOM 1776 C C . LYS A 1 223 ? 21.312 24.484 23.391 1 97.31 223 LYS A C 1
ATOM 1778 O O . LYS A 1 223 ? 21.266 25.531 22.734 1 97.31 223 LYS A O 1
ATOM 1783 N N . GLY A 1 224 ? 22.156 24.203 24.391 1 96.19 224 GLY A N 1
ATOM 1784 C CA . GLY A 1 224 ? 23.188 25.188 24.719 1 96.19 224 GLY A CA 1
ATOM 1785 C C . GLY A 1 224 ? 24.125 24.719 25.812 1 96.19 224 GLY A C 1
ATOM 1786 O O . GLY A 1 224 ? 24.125 23.547 26.188 1 96.19 224 GLY A O 1
ATOM 1787 N N . TRP A 1 225 ? 25.031 25.625 26.062 1 96.12 225 TRP A N 1
ATOM 1788 C CA . TRP A 1 225 ? 26.016 25.391 27.125 1 96.12 225 TRP A CA 1
ATOM 1789 C C . TRP A 1 225 ? 26.406 26.703 27.797 1 96.12 225 TRP A C 1
ATOM 1791 O O . TRP A 1 225 ? 26.297 27.781 27.188 1 96.12 225 TRP A O 1
ATOM 1801 N N . ASP A 1 226 ? 26.812 26.562 29.031 1 93.94 226 ASP A N 1
ATOM 1802 C CA . ASP A 1 226 ? 27.312 27.734 29.734 1 93.94 226 ASP A CA 1
ATOM 1803 C C . ASP A 1 226 ? 28.828 27.859 29.594 1 93.94 226 ASP A C 1
ATOM 1805 O O . ASP A 1 226 ? 29.453 27.078 28.875 1 93.94 226 ASP A O 1
ATOM 1809 N N . ASN A 1 227 ? 29.359 28.891 30.297 1 91 227 ASN A N 1
ATOM 1810 C CA . ASN A 1 227 ? 30.781 29.172 30.219 1 91 227 ASN A CA 1
ATOM 1811 C C . ASN A 1 227 ? 31.625 28.062 30.828 1 91 227 ASN A C 1
ATOM 1813 O O . ASN A 1 227 ? 32.844 27.984 30.578 1 91 227 ASN A O 1
ATOM 1817 N N . LYS A 1 228 ? 31 27.125 31.656 1 91.81 228 LYS A N 1
ATOM 1818 C CA . LYS A 1 228 ? 31.719 26 32.25 1 91.81 228 LYS A CA 1
ATOM 1819 C C . LYS A 1 228 ? 31.516 24.719 31.438 1 91.81 228 LYS A C 1
ATOM 1821 O O . LYS A 1 228 ? 32.031 23.656 31.812 1 91.81 228 LYS A O 1
ATOM 1826 N N . GLY A 1 229 ? 30.672 24.812 30.344 1 91.31 229 GLY A N 1
ATOM 1827 C CA . GLY A 1 229 ? 30.453 23.672 29.469 1 91.31 229 GLY A CA 1
ATOM 1828 C C . GLY A 1 229 ? 29.25 22.844 29.859 1 91.31 229 GLY A C 1
ATOM 1829 O O . GLY A 1 229 ? 29 21.781 29.266 1 91.31 229 GLY A O 1
ATOM 1830 N N . ASN A 1 230 ? 28.562 23.188 30.938 1 93.81 230 ASN A N 1
ATOM 1831 C CA . ASN A 1 230 ? 27.375 22.469 31.328 1 93.81 230 ASN A CA 1
ATOM 1832 C C . ASN A 1 230 ? 26.281 22.562 30.266 1 93.81 230 ASN A C 1
ATOM 1834 O O . ASN A 1 230 ? 25.922 23.672 29.844 1 93.81 230 ASN A O 1
ATOM 1838 N N . PRO A 1 231 ? 25.719 21.406 29.891 1 94.94 231 PRO A N 1
ATOM 1839 C CA . PRO A 1 231 ? 24.75 21.438 28.797 1 94.94 231 PRO A CA 1
ATOM 1840 C C . PRO A 1 231 ? 23.359 21.859 29.266 1 94.94 231 PRO A C 1
ATOM 1842 O O . PRO A 1 231 ? 23 21.656 30.422 1 94.94 231 PRO A O 1
ATOM 1845 N N . ILE A 1 232 ? 22.625 22.516 28.359 1 93.88 232 ILE A N 1
ATOM 1846 C CA . ILE A 1 232 ? 21.219 22.844 28.5 1 93.88 232 ILE A CA 1
ATOM 1847 C C . ILE A 1 232 ? 20.422 22.234 27.359 1 93.88 232 ILE A C 1
ATOM 1849 O O . ILE A 1 232 ? 20.859 22.25 26.203 1 93.88 232 ILE A O 1
ATOM 1853 N N . GLN A 1 233 ? 19.281 21.625 27.75 1 96.31 233 GLN A N 1
ATOM 1854 C CA . GLN A 1 233 ? 18.375 21.109 26.734 1 96.31 233 GLN A CA 1
ATOM 1855 C C . GLN A 1 233 ? 16.922 21.297 27.141 1 96.31 233 GLN A C 1
ATOM 1857 O O . GLN A 1 233 ? 16.531 20.984 28.266 1 96.31 233 GLN A O 1
ATOM 1862 N N . GLU A 1 234 ? 16.172 21.891 26.234 1 96.62 234 GLU A N 1
ATOM 1863 C CA . GLU A 1 234 ? 14.742 22.094 26.453 1 96.62 234 GLU A CA 1
ATOM 1864 C C . GLU A 1 234 ? 13.938 21.719 25.203 1 96.62 234 GLU A C 1
ATOM 1866 O O . GLU A 1 234 ? 14.336 22.016 24.078 1 96.62 234 GLU A O 1
ATOM 1871 N N . HIS A 1 235 ? 12.82 21.078 25.5 1 97.31 235 HIS A N 1
ATOM 1872 C CA . HIS A 1 235 ? 11.906 20.719 24.422 1 97.31 235 HIS A CA 1
ATOM 1873 C C . HIS A 1 235 ? 10.711 21.672 24.375 1 97.31 235 HIS A C 1
ATOM 1875 O O . HIS A 1 235 ? 10.109 21.969 25.406 1 97.31 235 HIS A O 1
ATOM 1881 N N . VAL A 1 236 ? 10.43 22.188 23.188 1 97.31 236 VAL A N 1
ATOM 1882 C CA . VAL A 1 236 ? 9.32 23.109 22.969 1 97.31 236 VAL A CA 1
ATOM 1883 C C . VAL A 1 236 ? 8.359 22.516 21.938 1 97.31 236 VAL A C 1
ATOM 1885 O O . VAL A 1 236 ? 8.773 22.062 20.875 1 97.31 236 VAL A O 1
ATOM 1888 N N . PRO A 1 237 ? 7.027 22.484 22.281 1 96.06 237 PRO A N 1
ATOM 1889 C CA . PRO A 1 237 ? 6.066 21.984 21.297 1 96.06 237 PRO A CA 1
ATOM 1890 C C . PRO A 1 237 ? 6.148 22.703 19.953 1 96.06 237 PRO A C 1
ATOM 1892 O O . PRO A 1 237 ? 6.383 23.906 19.906 1 96.06 237 PRO A O 1
ATOM 1895 N N . GLY A 1 238 ? 5.895 21.984 18.891 1 95.31 238 GLY A N 1
ATOM 1896 C CA . GLY A 1 238 ? 6.078 22.469 17.531 1 95.31 238 GLY A CA 1
ATOM 1897 C C . GLY A 1 238 ? 5.176 23.641 17.188 1 95.31 238 GLY A C 1
ATOM 1898 O O . GLY A 1 238 ? 5.469 24.422 16.281 1 95.31 238 GLY A O 1
ATOM 1899 N N . GLN A 1 239 ? 4.082 23.766 17.906 1 91.81 239 GLN A N 1
ATOM 1900 C CA . GLN A 1 239 ? 3.135 24.844 17.656 1 91.81 239 GLN A CA 1
ATOM 1901 C C . GLN A 1 239 ? 3.639 26.172 18.234 1 91.81 239 GLN A C 1
ATOM 1903 O O . GLN A 1 239 ? 3.107 27.234 17.906 1 91.81 239 GLN A O 1
ATOM 1908 N N . MET A 1 240 ? 4.645 26.047 19.031 1 93.56 240 MET A N 1
ATOM 1909 C CA . MET A 1 240 ? 5.207 27.234 19.672 1 93.56 240 MET A CA 1
ATOM 1910 C C . MET A 1 240 ? 6.52 27.641 19 1 93.56 240 MET A C 1
ATOM 1912 O O . MET A 1 240 ? 7.293 26.781 18.578 1 93.56 240 MET A O 1
ATOM 1916 N N . THR A 1 241 ? 6.727 28.953 18.953 1 95.38 241 THR A N 1
ATOM 1917 C CA . THR A 1 241 ? 7.973 29.438 18.359 1 95.38 241 THR A CA 1
ATOM 1918 C C . THR A 1 241 ? 8.734 30.328 19.328 1 95.38 241 THR A C 1
ATOM 1920 O O . THR A 1 241 ? 9.539 31.156 18.922 1 95.38 241 THR A O 1
ATOM 1923 N N . GLU A 1 242 ? 8.398 30.172 20.547 1 96.81 242 GLU A N 1
ATOM 1924 C CA . GLU A 1 242 ? 9.117 30.891 21.594 1 96.81 242 GLU A CA 1
ATOM 1925 C C . GLU A 1 242 ? 9.148 30.094 22.891 1 96.81 242 GLU A C 1
ATOM 1927 O O . GLU A 1 242 ? 8.305 29.219 23.109 1 96.81 242 GLU A O 1
ATOM 1932 N N . VAL A 1 243 ? 10.141 30.359 23.734 1 97.44 243 VAL A N 1
ATOM 1933 C CA . VAL A 1 243 ? 10.258 29.703 25.031 1 97.44 243 VAL A CA 1
ATOM 1934 C C . VAL A 1 243 ? 11.047 30.594 25.984 1 97.44 243 VAL A C 1
ATOM 1936 O O . VAL A 1 243 ? 11.961 31.312 25.562 1 97.44 243 VAL A O 1
ATOM 1939 N N . THR A 1 244 ? 10.688 30.594 27.172 1 96.94 244 THR A N 1
ATOM 1940 C CA . THR A 1 244 ? 11.43 31.297 28.219 1 96.94 244 THR A CA 1
ATOM 1941 C C . THR A 1 244 ? 12.203 30.297 29.078 1 96.94 244 THR A C 1
ATOM 1943 O O . THR A 1 244 ? 11.625 29.328 29.594 1 96.94 244 THR A O 1
ATOM 1946 N N . LEU A 1 245 ? 13.438 30.531 29.25 1 95.88 245 LEU A N 1
ATOM 1947 C CA . LEU A 1 245 ? 14.289 29.672 30.047 1 95.88 245 LEU A CA 1
ATOM 1948 C C . LEU A 1 245 ? 14.688 30.344 31.344 1 95.88 245 LEU A C 1
ATOM 1950 O O . LEU A 1 245 ? 14.906 31.562 31.375 1 95.88 245 LEU A O 1
ATOM 1954 N N . THR A 1 246 ? 14.75 29.609 32.406 1 95.06 246 THR A N 1
ATOM 1955 C CA . THR A 1 246 ? 15.359 30.047 33.656 1 95.06 246 THR A CA 1
ATOM 1956 C C . THR A 1 246 ? 16.797 29.547 33.781 1 95.06 246 THR A C 1
ATOM 1958 O O . THR A 1 246 ? 17.031 28.344 33.844 1 95.06 246 THR A O 1
ATOM 1961 N N . LEU A 1 247 ? 17.766 30.484 33.781 1 94 247 LEU A N 1
ATOM 1962 C CA . LEU A 1 247 ? 19.172 30.141 33.75 1 94 247 LEU A CA 1
ATOM 1963 C C . LEU A 1 247 ? 19.922 30.719 34.938 1 94 247 LEU A C 1
ATOM 1965 O O . LEU A 1 247 ? 19.344 31.469 35.719 1 94 247 LEU A O 1
ATOM 1969 N N . THR A 1 248 ? 21.188 30.328 35.156 1 93.12 248 THR A N 1
ATOM 1970 C CA . THR A 1 248 ? 22.016 30.844 36.25 1 93.12 248 THR A CA 1
ATOM 1971 C C . THR A 1 248 ? 22.406 32.281 36 1 93.12 248 THR A C 1
ATOM 1973 O O . THR A 1 248 ? 22.875 32.625 34.906 1 93.12 248 THR A O 1
ATOM 1976 N N . PRO A 1 249 ? 22.25 33.156 37 1 92.38 249 PRO A N 1
ATOM 1977 C CA . PRO A 1 249 ? 22.672 34.531 36.844 1 92.38 249 PRO A CA 1
ATOM 1978 C C . PRO A 1 249 ? 24.188 34.688 36.688 1 92.38 249 PRO A C 1
ATOM 1980 O O . PRO A 1 249 ? 24.938 33.812 37.094 1 92.38 249 PRO A O 1
ATOM 1983 N N . HIS A 1 250 ? 24.5 35.781 36.125 1 91.69 250 HIS A N 1
ATOM 1984 C CA . HIS A 1 250 ? 25.891 36.156 35.969 1 91.69 250 HIS A CA 1
ATOM 1985 C C . HIS A 1 250 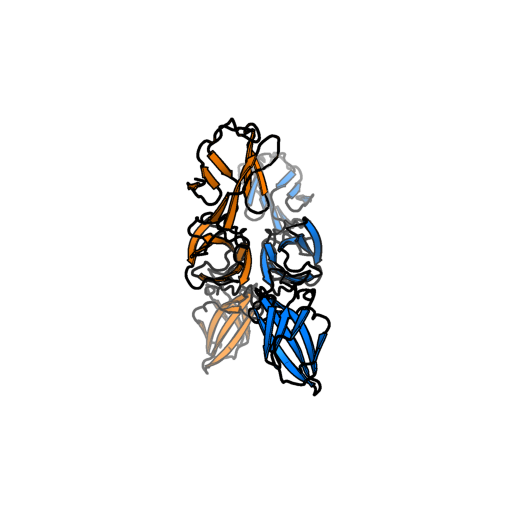? 26.688 35.094 35.219 1 91.69 250 HIS A C 1
ATOM 1987 O O . HIS A 1 250 ? 27.812 34.781 35.594 1 91.69 250 HIS A O 1
ATOM 1993 N N . ALA A 1 251 ? 26.031 34.469 34.25 1 92.69 251 ALA A N 1
ATOM 1994 C CA . ALA A 1 251 ? 26.672 33.438 33.438 1 92.69 251 ALA A CA 1
ATOM 1995 C C . ALA A 1 251 ? 26.484 33.75 31.953 1 92.69 251 ALA A C 1
ATOM 1997 O O . ALA A 1 251 ? 25.5 34.406 31.562 1 92.69 251 ALA A O 1
ATOM 1998 N N . LYS A 1 252 ? 27.469 33.25 31.203 1 94.75 252 LYS A N 1
ATOM 1999 C CA . LYS A 1 252 ? 27.391 33.344 29.75 1 94.75 252 LYS A CA 1
ATOM 2000 C C . LYS A 1 252 ? 26.906 32.031 29.141 1 94.75 252 LYS A C 1
ATOM 2002 O O . LYS A 1 252 ? 27.375 30.953 29.5 1 94.75 252 LYS A O 1
ATOM 2007 N N . TYR A 1 253 ? 25.922 32.156 28.266 1 96.38 253 TYR A N 1
ATOM 2008 C CA . TYR A 1 253 ? 25.359 30.969 27.609 1 96.38 253 TYR A CA 1
ATOM 2009 C C . TYR A 1 253 ? 25.453 31.078 26.094 1 96.38 253 TYR A C 1
ATOM 2011 O O . TYR A 1 253 ? 25.438 32.188 25.547 1 96.38 253 TYR A O 1
ATOM 2019 N N . HIS A 1 254 ? 25.609 29.953 25.453 1 97 254 HIS A N 1
ATOM 2020 C CA . HIS A 1 254 ? 25.422 29.797 24.016 1 97 254 HIS A CA 1
ATOM 2021 C C . HIS A 1 254 ? 24.219 28.906 23.719 1 97 254 HIS A C 1
ATOM 2023 O O . HIS A 1 254 ? 24.156 27.766 24.172 1 97 254 HIS A O 1
ATOM 2029 N N . LEU A 1 255 ? 23.25 29.516 23.016 1 97.5 255 LEU A N 1
ATOM 2030 C CA . LEU A 1 255 ? 22 28.797 22.781 1 97.5 255 LEU A CA 1
ATOM 2031 C C . LEU A 1 255 ? 21.719 28.656 21.297 1 97.5 255 LEU A C 1
ATOM 2033 O O . LEU A 1 255 ? 21.984 29.562 20.516 1 97.5 255 LEU A O 1
ATOM 2037 N N . LYS A 1 256 ? 21.188 27.5 20.891 1 97.81 256 LYS A N 1
ATOM 2038 C CA . LYS A 1 256 ? 20.766 27.219 19.516 1 97.81 256 LYS A CA 1
ATOM 2039 C C . LYS A 1 256 ? 19.469 26.391 19.5 1 97.81 256 LYS A C 1
ATOM 2041 O O . LYS A 1 256 ? 19.109 25.781 20.516 1 97.81 256 LYS A O 1
ATOM 2046 N N . VAL A 1 257 ? 18.734 26.484 18.406 1 98.38 257 VAL A N 1
ATOM 2047 C CA . VAL A 1 257 ? 17.438 25.844 18.328 1 98.38 257 VAL A CA 1
ATOM 2048 C C . VAL A 1 257 ? 17.359 25.016 17.047 1 98.38 257 VAL A C 1
ATOM 2050 O O . VAL A 1 257 ? 17.844 25.422 15.992 1 98.38 257 VAL A O 1
ATOM 2053 N N . ALA A 1 258 ? 16.766 23.828 17.094 1 98.31 258 ALA A N 1
ATOM 2054 C CA . ALA A 1 258 ? 16.484 22.969 15.945 1 98.31 258 ALA A CA 1
ATOM 2055 C C . ALA A 1 258 ? 15.039 22.469 15.984 1 98.31 258 ALA A C 1
ATOM 2057 O O . ALA A 1 258 ? 14.422 22.422 17.047 1 98.31 258 ALA A O 1
ATOM 2058 N N . ALA A 1 259 ? 14.555 22.188 14.812 1 98.06 259 ALA A N 1
ATOM 2059 C CA . ALA A 1 259 ? 13.211 21.609 14.695 1 98.06 259 ALA A CA 1
ATOM 2060 C C . ALA A 1 259 ? 13.281 20.094 14.508 1 98.06 259 ALA A C 1
ATOM 2062 O O . ALA A 1 259 ? 14.25 19.578 13.945 1 98.06 259 ALA A O 1
ATOM 2063 N N . GLN A 1 260 ? 12.289 19.391 14.992 1 96.88 260 GLN A N 1
ATOM 2064 C CA . GLN A 1 260 ? 12.18 17.938 14.828 1 96.88 260 GLN A CA 1
ATOM 2065 C C . GLN A 1 260 ? 10.844 17.562 14.203 1 96.88 260 GLN A C 1
ATOM 2067 O O . GLN A 1 260 ? 9.812 18.156 14.523 1 96.88 260 GLN A O 1
ATOM 2072 N N . THR A 1 261 ? 10.93 16.609 13.344 1 96.44 261 THR A N 1
ATOM 2073 C CA . THR A 1 261 ? 9.734 16.031 12.75 1 96.44 261 THR A CA 1
ATOM 2074 C C . THR A 1 261 ? 9.68 14.523 12.977 1 96.44 261 THR A C 1
ATOM 2076 O O . THR A 1 261 ? 10.688 13.828 12.812 1 96.44 261 THR A O 1
ATOM 2079 N N . SER A 1 262 ? 8.539 14.008 13.352 1 95.38 262 SER A N 1
ATOM 2080 C CA . SER A 1 262 ? 8.383 12.586 13.664 1 95.38 262 SER A CA 1
ATOM 2081 C C . SER A 1 262 ? 8.258 11.758 12.391 1 95.38 262 SER A C 1
ATOM 2083 O O . SER A 1 262 ? 7.609 12.172 11.43 1 95.38 262 SER A O 1
ATOM 2085 N N . SER A 1 263 ? 8.867 10.57 12.422 1 96.75 263 SER A N 1
ATOM 2086 C CA . SER A 1 263 ? 8.766 9.617 11.32 1 96.75 263 SER A CA 1
ATOM 2087 C C . SER A 1 263 ? 7.324 9.156 11.125 1 96.75 263 SER A C 1
ATOM 2089 O O . SER A 1 263 ? 6.586 8.992 12.102 1 96.75 263 SER A O 1
ATOM 2091 N N . LEU A 1 264 ? 6.922 8.844 9.898 1 96.56 264 LEU A N 1
ATOM 2092 C CA . LEU A 1 264 ? 5.613 8.281 9.578 1 96.56 264 LEU A CA 1
ATOM 2093 C C . LEU A 1 264 ? 5.555 6.805 9.953 1 96.56 264 LEU A C 1
ATOM 2095 O O . LEU A 1 264 ? 4.469 6.254 10.148 1 96.56 264 LEU A O 1
ATOM 2099 N N . TYR A 1 265 ? 6.66 6.113 9.992 1 96.31 265 TYR A N 1
ATOM 2100 C CA . TYR A 1 265 ? 6.672 4.652 10.047 1 96.31 265 TYR A CA 1
ATOM 2101 C C . TYR A 1 265 ? 7.168 4.164 11.398 1 96.31 265 TYR A C 1
ATOM 2103 O O . TYR A 1 265 ? 6.73 3.117 11.891 1 96.31 265 TYR A O 1
ATOM 2111 N N . GLU A 1 266 ? 8.094 4.945 11.945 1 92.75 266 GLU A N 1
ATOM 2112 C CA . GLU A 1 266 ? 8.672 4.543 13.219 1 92.75 266 GLU A CA 1
ATOM 2113 C C . GLU A 1 266 ? 8.188 5.445 14.352 1 92.75 266 GLU A C 1
ATOM 2115 O O . GLU A 1 266 ? 8.547 6.621 14.414 1 92.75 266 GLU A O 1
ATOM 2120 N N . SER A 1 267 ? 7.43 4.9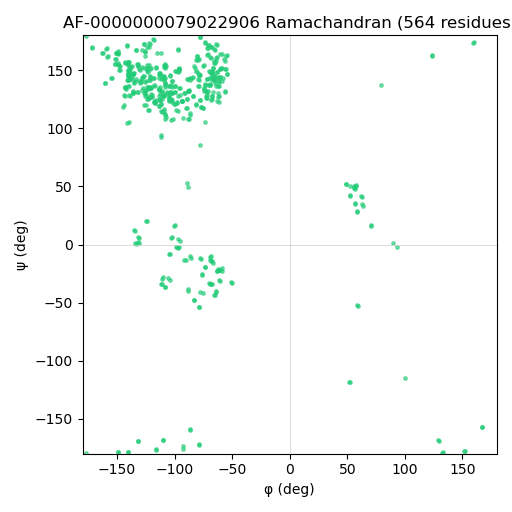8 15.227 1 87.44 267 SER A N 1
ATOM 2121 C CA . SER A 1 267 ? 6.77 5.766 16.266 1 87.44 267 SER A CA 1
ATOM 2122 C C . SER A 1 267 ? 7.789 6.457 17.172 1 87.44 267 SER A C 1
ATOM 2124 O O . SER A 1 267 ? 7.539 7.555 17.672 1 87.44 267 SER A O 1
ATOM 2126 N N . ASN A 1 268 ? 8.922 5.902 17.375 1 90.69 268 ASN A N 1
ATOM 2127 C CA . ASN A 1 268 ? 9.875 6.461 18.312 1 90.69 268 ASN A CA 1
ATOM 2128 C C . ASN A 1 268 ? 11 7.207 17.609 1 90.69 268 ASN A C 1
ATOM 2130 O O . ASN A 1 268 ? 11.961 7.648 18.234 1 90.69 268 ASN A O 1
ATOM 2134 N N . LEU A 1 269 ? 10.844 7.316 16.375 1 93.56 269 LEU A N 1
ATOM 2135 C CA . LEU A 1 269 ? 11.898 7.973 15.609 1 93.56 269 LEU A CA 1
ATOM 2136 C C . LEU A 1 269 ? 11.5 9.398 15.25 1 93.56 269 LEU A C 1
ATOM 2138 O O . LEU A 1 269 ? 10.422 9.625 14.695 1 93.56 269 LEU A O 1
ATOM 2142 N N . LYS A 1 270 ? 12.375 10.359 15.641 1 94.38 270 LYS A N 1
ATOM 2143 C CA . LYS A 1 270 ? 12.25 11.758 15.227 1 94.38 270 LYS A CA 1
ATOM 2144 C C . LYS A 1 270 ? 13.484 12.211 14.461 1 94.38 270 LYS A C 1
ATOM 2146 O O . LYS A 1 270 ? 14.617 11.922 14.859 1 94.38 270 LYS A O 1
ATOM 2151 N N . TYR A 1 271 ? 13.227 12.867 13.414 1 95.75 271 TYR A N 1
ATOM 2152 C CA . TYR A 1 271 ? 14.312 13.453 12.641 1 95.75 271 TYR A CA 1
ATOM 2153 C C . TYR A 1 271 ? 14.625 14.859 13.133 1 95.75 271 TYR A C 1
ATOM 2155 O O . TYR A 1 271 ? 13.766 15.742 13.102 1 95.75 271 TYR A O 1
ATOM 2163 N N . THR A 1 272 ? 15.836 15.047 13.633 1 96.44 272 THR A N 1
ATOM 2164 C CA . THR A 1 272 ? 16.266 16.359 14.102 1 96.44 272 THR A CA 1
ATOM 2165 C C . THR A 1 272 ? 16.906 17.156 12.969 1 96.44 272 THR A C 1
ATOM 2167 O O . THR A 1 272 ? 17.828 16.672 12.305 1 96.44 272 THR A O 1
ATOM 2170 N N . GLY A 1 273 ? 16.391 18.281 12.781 1 96.94 273 GLY A N 1
ATOM 2171 C CA . GLY A 1 273 ? 16.922 19.125 11.727 1 96.94 273 GLY A CA 1
ATOM 2172 C C . GLY A 1 273 ? 18.203 19.844 12.117 1 96.94 273 GLY A C 1
ATOM 2173 O O . GLY A 1 273 ? 18.797 19.531 13.156 1 96.94 273 GLY A O 1
ATOM 2174 N N . ASP A 1 274 ? 18.609 20.75 11.219 1 96.44 274 ASP A N 1
ATOM 2175 C CA . ASP A 1 274 ? 19.781 21.578 11.484 1 96.44 274 ASP A CA 1
ATOM 2176 C C . ASP A 1 274 ? 19.516 22.562 12.617 1 96.44 274 ASP A C 1
ATOM 2178 O O . ASP A 1 274 ? 18.406 23.109 12.727 1 96.44 274 ASP A O 1
ATOM 2182 N N . PHE A 1 275 ? 20.531 22.781 13.391 1 97.69 275 PHE A N 1
ATOM 2183 C CA . PHE A 1 275 ? 20.438 23.812 14.414 1 97.69 275 PHE A CA 1
ATOM 2184 C C . PHE A 1 275 ? 20.719 25.188 13.828 1 97.69 275 PHE A C 1
ATOM 2186 O O . PHE A 1 275 ? 21.438 25.312 12.836 1 97.69 275 PHE A O 1
ATOM 2193 N N . THR A 1 276 ? 20.141 26.141 14.453 1 97.56 276 THR A N 1
ATOM 2194 C CA . THR A 1 276 ? 20.578 27.5 14.172 1 97.56 276 THR A CA 1
ATOM 2195 C C . THR A 1 276 ? 22.031 27.703 14.609 1 97.56 276 THR A C 1
ATOM 2197 O O . THR A 1 276 ? 22.594 26.875 15.344 1 97.56 276 THR A O 1
ATOM 2200 N N . ASP A 1 277 ? 22.609 28.859 14.133 1 96.19 277 ASP A N 1
ATOM 2201 C CA . ASP A 1 277 ? 23.859 29.266 14.766 1 96.19 277 ASP A CA 1
ATOM 2202 C C . ASP A 1 277 ? 23.641 29.562 16.25 1 96.19 277 ASP A C 1
ATOM 2204 O O . ASP A 1 277 ? 22.609 30.094 16.641 1 96.19 277 ASP A O 1
ATOM 2208 N N . ALA A 1 278 ? 24.641 29.188 16.969 1 95.38 278 ALA A N 1
ATOM 2209 C CA . ALA A 1 278 ? 24.547 29.484 18.406 1 95.38 278 ALA A CA 1
ATOM 2210 C C . ALA A 1 278 ? 24.656 30.984 18.672 1 95.38 278 ALA A C 1
ATOM 2212 O O . ALA A 1 278 ? 25.469 31.672 18.047 1 95.38 278 ALA A O 1
ATOM 2213 N N . HIS A 1 279 ? 23.812 31.484 19.578 1 95.88 279 HIS A N 1
ATOM 2214 C CA . HIS A 1 279 ? 23.859 32.875 20 1 95.88 279 HIS A CA 1
ATOM 2215 C C . HIS A 1 279 ? 24.281 33 21.469 1 95.88 279 HIS A C 1
ATOM 2217 O O . HIS A 1 279 ? 23.781 32.25 22.328 1 95.88 279 HIS A O 1
ATOM 2223 N N . ALA A 1 280 ? 25.141 33.844 21.656 1 94.88 280 ALA A N 1
ATOM 2224 C CA . ALA A 1 280 ? 25.625 34.062 23.016 1 94.88 280 ALA A CA 1
ATOM 2225 C C . ALA A 1 280 ? 24.75 35.062 23.766 1 94.88 280 ALA A C 1
ATOM 2227 O O . ALA A 1 280 ? 24.281 36.031 23.188 1 94.88 280 ALA A O 1
ATOM 2228 N N . VAL A 1 281 ? 24.594 34.75 25.062 1 94.62 281 VAL A N 1
ATOM 2229 C CA . VAL A 1 281 ? 23.859 35.656 25.938 1 94.62 281 VAL A CA 1
ATOM 2230 C C . VAL A 1 281 ? 24.516 35.688 27.312 1 94.62 281 VAL A C 1
ATOM 2232 O O . VAL A 1 281 ? 24.938 34.656 27.828 1 94.62 281 VAL A O 1
ATOM 2235 N N . ILE A 1 282 ? 24.656 36.906 27.766 1 93.19 282 ILE A N 1
ATOM 2236 C CA . ILE A 1 282 ? 25.234 37.062 29.094 1 93.19 282 ILE A CA 1
ATOM 2237 C C . ILE A 1 282 ? 24.188 37.594 30.062 1 93.19 282 ILE A C 1
ATOM 2239 O O . ILE A 1 282 ? 23.625 38.656 29.859 1 93.19 282 ILE A O 1
ATOM 2243 N N . LEU A 1 283 ? 23.969 36.781 31.094 1 91.44 283 LEU A N 1
ATOM 2244 C CA . LEU A 1 283 ? 23.031 37.188 32.125 1 91.44 283 LEU A CA 1
ATOM 2245 C C . LEU A 1 283 ? 23.734 38.031 33.188 1 91.44 283 LEU A C 1
ATOM 2247 O O . LEU A 1 283 ? 24.891 37.75 33.531 1 91.44 283 LEU A O 1
ATOM 2251 N N . GLY A 1 284 ? 23.062 39.062 33.688 1 81.12 284 GLY A N 1
ATOM 2252 C CA . GLY A 1 284 ? 23.609 39.969 34.656 1 81.12 284 GLY A CA 1
ATOM 2253 C C . GLY A 1 284 ? 23.547 39.469 36.094 1 81.12 284 GLY A C 1
ATOM 2254 O O . GLY A 1 284 ? 22.75 38.562 36.375 1 81.12 284 GLY A O 1
ATOM 2255 N N . ASN B 1 1 ? -25.688 49.094 13.477 1 87.5 1 ASN B N 1
ATOM 2256 C CA . ASN B 1 1 ? -26.641 48 13.312 1 87.5 1 ASN B CA 1
ATOM 2257 C C . ASN B 1 1 ? -26.109 46.938 12.375 1 87.5 1 ASN B C 1
ATOM 2259 O O . ASN B 1 1 ? -26.812 46.5 11.453 1 87.5 1 ASN B O 1
ATOM 2263 N N . PHE B 1 2 ? -24.969 46.781 12.258 1 94.31 2 PHE B N 1
ATOM 2264 C CA . PHE B 1 2 ? -24.297 45.781 11.438 1 94.31 2 PHE B CA 1
ATOM 2265 C C . PHE B 1 2 ? -24.359 44.438 12.117 1 94.31 2 PHE B C 1
ATOM 2267 O O . PHE B 1 2 ? -23.922 44.281 13.258 1 94.31 2 PHE B O 1
ATOM 2274 N N . LYS B 1 3 ? -25.062 43.438 11.391 1 95.94 3 LYS B N 1
ATOM 2275 C CA . LYS B 1 3 ? -25.25 42.125 11.977 1 95.94 3 LYS B CA 1
ATOM 2276 C C . LYS B 1 3 ? -24.891 41.031 10.984 1 95.94 3 LYS B C 1
ATOM 2278 O O . LYS B 1 3 ? -24.828 41.25 9.773 1 95.94 3 LYS B O 1
ATOM 2283 N N . TYR B 1 4 ? -24.562 39.938 11.555 1 95.69 4 TYR B N 1
ATOM 2284 C CA . TYR B 1 4 ? -24.422 38.75 10.719 1 95.69 4 TYR B CA 1
ATOM 2285 C C . TYR B 1 4 ? -25.422 37.688 11.117 1 95.69 4 TYR B C 1
ATOM 2287 O O . TYR B 1 4 ? -25.75 37.531 12.297 1 95.69 4 TYR B O 1
ATOM 2295 N N . THR B 1 5 ? -25.922 37 10.109 1 94.19 5 THR B N 1
ATOM 2296 C CA . THR B 1 5 ? -26.875 35.875 10.312 1 94.19 5 THR B CA 1
ATOM 2297 C C . THR B 1 5 ? -26.594 34.75 9.336 1 94.19 5 THR B C 1
ATOM 2299 O O . THR B 1 5 ? -25.703 34.875 8.477 1 94.19 5 THR B O 1
ATOM 2302 N N . ASN B 1 6 ? -27.234 33.594 9.492 1 95 6 ASN B N 1
ATOM 2303 C CA . ASN B 1 6 ? -27.203 32.469 8.57 1 95 6 ASN B CA 1
ATOM 2304 C C . ASN B 1 6 ? -25.781 31.984 8.297 1 95 6 ASN B C 1
ATOM 2306 O O . ASN B 1 6 ? -25.375 31.844 7.137 1 95 6 ASN B O 1
ATOM 2310 N N . VAL B 1 7 ? -25.031 31.812 9.375 1 96.56 7 VAL B N 1
ATOM 2311 C CA . VAL B 1 7 ? -23.641 31.375 9.266 1 96.56 7 VAL B CA 1
ATOM 2312 C C . VAL B 1 7 ? -23.594 29.891 8.938 1 96.56 7 VAL B C 1
ATOM 2314 O O . VAL B 1 7 ? -24.188 29.062 9.648 1 96.56 7 VAL B O 1
ATOM 2317 N N . THR B 1 8 ? -23.031 29.516 7.77 1 97.25 8 THR B N 1
ATOM 2318 C CA . THR B 1 8 ? -22.75 28.141 7.395 1 97.25 8 THR B CA 1
ATOM 2319 C C . THR B 1 8 ? -21.25 27.875 7.383 1 97.25 8 THR B C 1
ATOM 2321 O O . THR B 1 8 ? -20.469 28.703 7.879 1 97.25 8 THR B O 1
ATOM 2324 N N . SER B 1 9 ? -20.891 26.781 6.848 1 97.31 9 SER B N 1
ATOM 2325 C CA . SER B 1 9 ? -19.469 26.469 6.797 1 97.31 9 SER B CA 1
ATOM 2326 C C . SER B 1 9 ? -18.75 27.312 5.754 1 97.31 9 SER B C 1
ATOM 2328 O O . SER B 1 9 ? -17.531 27.469 5.812 1 97.31 9 SER B O 1
ATOM 2330 N N . THR B 1 10 ? -19.578 27.891 4.766 1 97.12 10 THR B N 1
ATOM 2331 C CA . THR B 1 10 ? -18.875 28.578 3.691 1 97.12 10 THR B CA 1
ATOM 2332 C C . THR B 1 10 ? -19.5 29.938 3.414 1 97.12 10 THR B C 1
ATOM 2334 O O . THR B 1 10 ? -19.062 30.656 2.506 1 97.12 10 THR B O 1
ATOM 2337 N N . GLN B 1 11 ? -20.547 30.266 4.191 1 97.25 11 GLN B N 1
ATOM 2338 C CA . GLN B 1 11 ? -21.266 31.5 3.895 1 97.25 11 GLN B CA 1
ATOM 2339 C C . GLN B 1 11 ? -21.641 32.25 5.176 1 97.25 11 GLN B C 1
ATOM 2341 O O . GLN B 1 11 ? -21.891 31.609 6.207 1 97.25 11 GLN B O 1
ATOM 2346 N N . ILE B 1 12 ? -21.719 33.531 5.066 1 97.06 12 ILE B N 1
ATOM 2347 C CA . ILE B 1 12 ? -22.203 34.406 6.113 1 97.06 12 ILE B CA 1
ATOM 2348 C C . ILE B 1 12 ? -23.078 35.5 5.5 1 97.06 12 ILE B C 1
ATOM 2350 O O . ILE B 1 12 ? -22.672 36.156 4.543 1 97.06 12 ILE B O 1
ATOM 2354 N N . GLU B 1 13 ? -24.234 35.656 6.027 1 97.75 13 GLU B N 1
ATOM 2355 C CA . GLU B 1 13 ? -25.109 36.75 5.59 1 97.75 13 GLU B CA 1
ATOM 2356 C C . GLU B 1 13 ? -24.938 37.969 6.477 1 97.75 13 GLU B C 1
ATOM 2358 O O . GLU B 1 13 ? -25.078 37.906 7.695 1 97.75 13 GLU B O 1
ATOM 2363 N N . LEU B 1 14 ? -24.609 39.062 5.836 1 97.31 14 LEU B N 1
ATOM 2364 C CA . LEU B 1 14 ? -24.469 40.375 6.516 1 97.31 14 LEU B CA 1
ATOM 2365 C C . LEU B 1 14 ? -25.688 41.25 6.266 1 97.31 14 LEU B C 1
ATOM 2367 O O . LEU B 1 14 ? -26.219 41.281 5.152 1 97.31 14 LEU B O 1
ATOM 2371 N N . THR B 1 15 ? -26.078 41.969 7.332 1 96.94 15 THR B N 1
ATOM 2372 C CA . THR B 1 15 ? -27.188 42.906 7.215 1 96.94 15 THR B CA 1
ATOM 2373 C C . THR B 1 15 ? -26.891 44.188 7.977 1 96.94 15 THR B C 1
ATOM 2375 O O . THR B 1 15 ? -26.172 44.156 8.984 1 96.94 15 THR B O 1
ATOM 2378 N N . TRP B 1 16 ? -27.375 45.281 7.461 1 95.69 16 TRP B N 1
ATOM 2379 C CA . TRP B 1 16 ? -27.25 46.594 8.109 1 95.69 16 TRP B CA 1
ATOM 2380 C C . TRP B 1 16 ? -28.453 47.469 7.766 1 95.69 16 TRP B C 1
ATOM 2382 O O . TRP B 1 16 ? -29.203 47.188 6.836 1 95.69 16 TRP B O 1
ATOM 2392 N N . ASP B 1 17 ? -28.547 48.469 8.469 1 94.19 17 ASP B N 1
ATOM 2393 C CA . ASP B 1 17 ? -29.672 49.375 8.273 1 94.19 17 ASP B CA 1
ATOM 2394 C C . ASP B 1 17 ? -29.438 50.281 7.074 1 94.19 17 ASP B C 1
ATOM 2396 O O . ASP B 1 17 ? -28.297 50.688 6.805 1 94.19 17 ASP B O 1
ATOM 2400 N N . PRO B 1 18 ? -30.562 50.594 6.398 1 92.06 18 PRO B N 1
ATOM 2401 C CA . PRO B 1 18 ? -30.391 51.562 5.336 1 92.06 18 PRO B CA 1
ATOM 2402 C C . PRO B 1 18 ? -29.812 52.906 5.844 1 92.06 18 PRO B C 1
ATOM 2404 O O . PRO B 1 18 ? -30.141 53.312 6.957 1 92.06 18 PRO B O 1
ATOM 2407 N N . MET B 1 19 ? -28.984 53.406 5.051 1 87.19 19 MET B N 1
ATOM 2408 C CA . MET B 1 19 ? -28.375 54.688 5.422 1 87.19 19 MET B CA 1
ATOM 2409 C C . MET B 1 19 ? -28.906 55.812 4.551 1 87.19 19 MET B C 1
ATOM 2411 O O . MET B 1 19 ? -29.266 55.594 3.391 1 87.19 19 MET B O 1
ATOM 2415 N N . PRO B 1 20 ? -28.859 56.969 5.207 1 85.62 20 PRO B N 1
ATOM 2416 C CA . PRO B 1 20 ? -29.297 58.125 4.387 1 85.62 20 PRO B CA 1
ATOM 2417 C C . PRO B 1 20 ? -28.359 58.375 3.205 1 85.62 20 PRO B C 1
ATOM 2419 O O . PRO B 1 20 ? -27.141 58.219 3.328 1 85.62 20 PRO B O 1
ATOM 2422 N N . ILE B 1 21 ? -28.984 58.688 2.031 1 81.62 21 ILE B N 1
ATOM 2423 C CA . ILE B 1 21 ? -28.219 58.844 0.796 1 81.62 21 ILE B CA 1
ATOM 2424 C C . ILE B 1 21 ? -27.531 60.219 0.812 1 81.62 21 ILE B C 1
ATOM 2426 O O . ILE B 1 21 ? -26.359 60.344 0.437 1 81.62 21 ILE B O 1
ATOM 2430 N N . GLN B 1 22 ? -28.297 61.25 1.297 1 79.06 22 GLN B N 1
ATOM 2431 C CA . GLN B 1 22 ? -27.719 62.594 1.375 1 79.06 22 GLN B CA 1
ATOM 2432 C C . GLN B 1 22 ? -26.984 62.781 2.703 1 79.06 22 GLN B C 1
ATOM 2434 O O . GLN B 1 22 ? -27.609 62.719 3.77 1 79.06 22 GLN B O 1
ATOM 2439 N N . LEU B 1 23 ? -25.703 62.781 2.447 1 69.25 23 LEU B N 1
ATOM 2440 C CA . LEU B 1 23 ? -24.891 62.969 3.648 1 69.25 23 LEU B CA 1
ATOM 2441 C C . LEU B 1 23 ? -24.156 64.312 3.596 1 69.25 23 LEU B C 1
ATOM 2443 O O . LEU B 1 23 ? -23.844 64.812 2.514 1 69.25 23 LEU B O 1
ATOM 2447 N N . PRO B 1 24 ? -24.016 64.875 4.703 1 70.19 24 PRO B N 1
ATOM 2448 C CA . PRO B 1 24 ? -23.359 66.188 4.746 1 70.19 24 PRO B CA 1
ATOM 2449 C C . PRO B 1 24 ? -22.031 66.188 3.996 1 70.19 24 PRO B C 1
ATOM 2451 O O . PRO B 1 24 ? -21.656 67.188 3.398 1 70.19 24 PRO B O 1
ATOM 2454 N N . ASN B 1 25 ? -21.359 65.125 4.008 1 73.75 25 ASN B N 1
ATOM 2455 C CA . ASN B 1 25 ? -20.031 65.062 3.404 1 73.75 25 ASN B CA 1
ATOM 2456 C C . ASN B 1 25 ? -20.062 64.438 2.014 1 73.75 25 ASN B C 1
ATOM 2458 O O . ASN B 1 25 ? -19.031 64.062 1.495 1 73.75 25 ASN B O 1
ATOM 2462 N N . GLY B 1 26 ? -21.25 64.375 1.45 1 81.31 26 GLY B N 1
ATOM 2463 C CA . GLY B 1 26 ? -21.422 63.812 0.12 1 81.31 26 GLY B CA 1
ATOM 2464 C C . GLY B 1 26 ? -22.422 62.656 0.08 1 81.31 26 GLY B C 1
ATOM 2465 O O . GLY B 1 26 ? -22.688 62.031 1.104 1 81.31 26 GLY B O 1
ATOM 2466 N N . ASP B 1 27 ? -22.797 62.469 -1.143 1 89.38 27 ASP B N 1
ATOM 2467 C CA . ASP B 1 27 ? -23.797 61.438 -1.304 1 89.38 27 ASP B CA 1
ATOM 2468 C C . ASP B 1 27 ? -23.188 60.031 -1.16 1 89.38 27 ASP B C 1
ATOM 2470 O O . ASP B 1 27 ? -22.094 59.781 -1.652 1 89.38 27 ASP B O 1
ATOM 2474 N N . LEU B 1 28 ? -23.953 59.281 -0.395 1 92.69 28 LEU B N 1
ATOM 2475 C CA . LEU B 1 28 ? -23.562 57.906 -0.217 1 92.69 28 LEU B CA 1
ATOM 2476 C C . LEU B 1 28 ? -23.438 57.188 -1.562 1 92.69 28 LEU B C 1
ATOM 2478 O O . LEU B 1 28 ? -24.344 57.281 -2.396 1 92.69 28 LEU B O 1
ATOM 2482 N N . GLN B 1 29 ? -22.312 56.438 -1.807 1 93.62 29 GLN B N 1
ATOM 2483 C CA . GLN B 1 29 ? -22.094 55.781 -3.08 1 93.62 29 GLN B CA 1
ATOM 2484 C C . GLN B 1 29 ? -22.188 54.25 -2.918 1 93.62 29 GLN B C 1
ATOM 2486 O O . GLN B 1 29 ? -22.5 53.531 -3.871 1 93.62 29 GLN B O 1
ATOM 2491 N N . GLY B 1 30 ? -21.828 53.812 -1.702 1 95.88 30 GLY B N 1
ATOM 2492 C CA . GLY B 1 30 ? -21.875 52.375 -1.47 1 95.88 30 GLY B CA 1
ATOM 2493 C C . GLY B 1 30 ? -21.172 51.938 -0.195 1 95.88 30 GLY B C 1
ATOM 2494 O O . GLY B 1 30 ? -21.125 52.719 0.771 1 95.88 30 GLY B O 1
ATOM 2495 N N . PHE B 1 31 ? -20.797 50.719 -0.194 1 96.81 31 PHE B N 1
ATOM 2496 C CA . PHE B 1 31 ? -20.219 50.125 1.002 1 96.81 31 PHE B CA 1
ATOM 2497 C C . PHE B 1 31 ? -18.984 49.312 0.649 1 96.81 31 PHE B C 1
ATOM 2499 O O . PHE B 1 31 ? -18.922 48.719 -0.43 1 96.81 31 PHE B O 1
ATOM 2506 N N . ILE B 1 32 ? -18.078 49.281 1.53 1 97 32 ILE B N 1
ATOM 2507 C CA . ILE B 1 32 ? -16.906 48.406 1.446 1 97 32 ILE B CA 1
ATOM 2508 C C . ILE B 1 32 ? -16.969 47.344 2.553 1 97 32 ILE B C 1
ATOM 2510 O O . ILE B 1 32 ? -17.109 47.688 3.73 1 97 32 ILE B O 1
ATOM 2514 N N . ILE B 1 33 ? -16.891 46.156 2.125 1 97.25 33 ILE B N 1
ATOM 2515 C CA . ILE B 1 33 ? -16.875 45.031 3.068 1 97.25 33 ILE B CA 1
ATOM 2516 C C . ILE B 1 33 ? -15.484 44.406 3.082 1 97.25 33 ILE B C 1
ATOM 2518 O O . ILE B 1 33 ? -14.938 44.062 2.029 1 97.25 33 ILE B O 1
ATOM 2522 N N . LYS B 1 34 ? -14.953 44.25 4.215 1 96.81 34 LYS B N 1
ATOM 2523 C CA . LYS B 1 34 ? -13.672 43.562 4.387 1 96.81 34 LYS B CA 1
ATOM 2524 C C . LYS B 1 34 ? -13.82 42.312 5.23 1 96.81 34 LYS B C 1
ATOM 2526 O O . LYS B 1 34 ? -14.57 42.312 6.211 1 96.81 34 LYS B O 1
ATOM 2531 N N . TYR B 1 35 ? -13.203 41.344 4.801 1 94.88 35 TYR B N 1
ATOM 2532 C CA . TYR B 1 35 ? -13.195 40.094 5.559 1 94.88 35 TYR B CA 1
ATOM 2533 C C . TYR B 1 35 ? -11.852 39.375 5.434 1 94.88 35 TYR B C 1
ATOM 2535 O O . TYR B 1 35 ? -11.484 38.906 4.352 1 94.88 35 TYR B O 1
ATOM 2543 N N . ASP B 1 36 ? -11.211 39.219 6.578 1 87.31 36 ASP B N 1
ATOM 2544 C CA . ASP B 1 36 ? -9.836 38.719 6.664 1 87.31 36 ASP B CA 1
ATOM 2545 C C . ASP B 1 36 ? -8.914 39.531 5.754 1 87.31 36 ASP B C 1
ATOM 2547 O O . ASP B 1 36 ? -8.766 40.719 5.914 1 87.31 36 ASP B O 1
ATOM 2551 N N . LYS B 1 37 ? -8.242 38.875 4.684 1 86.19 37 LYS B N 1
ATOM 2552 C CA . LYS B 1 37 ? -7.332 39.594 3.807 1 86.19 37 LYS B CA 1
ATOM 2553 C C . LYS B 1 37 ? -8.039 40.031 2.529 1 86.19 37 LYS B C 1
ATOM 2555 O O . LYS B 1 37 ? -7.438 40.688 1.678 1 86.19 37 LYS B O 1
ATOM 2560 N N . ASP B 1 38 ? -9.328 39.781 2.465 1 92.25 38 ASP B N 1
ATOM 2561 C CA . ASP B 1 38 ? -10.078 40.062 1.245 1 92.25 38 ASP B CA 1
ATOM 2562 C C . ASP B 1 38 ? -11.016 41.25 1.442 1 92.25 38 ASP B C 1
ATOM 2564 O O . ASP B 1 38 ? -11.359 41.594 2.574 1 92.25 38 ASP B O 1
ATOM 2568 N N . GLU B 1 39 ? -11.328 41.906 0.29 1 94.56 39 GLU B N 1
ATOM 2569 C CA . GLU B 1 39 ? -12.266 43.031 0.308 1 94.56 39 GLU B CA 1
ATOM 2570 C C . GLU B 1 39 ? -13.18 43 -0.911 1 94.56 39 GLU B C 1
ATOM 2572 O O . GLU B 1 39 ? -12.797 42.5 -1.971 1 94.56 39 GLU B O 1
ATOM 2577 N N . THR B 1 40 ? -14.445 43.438 -0.67 1 95.12 40 THR B N 1
ATOM 2578 C CA . THR B 1 40 ? -15.406 43.594 -1.759 1 95.12 40 THR B CA 1
ATOM 2579 C C . THR B 1 40 ? -16.141 44.938 -1.66 1 95.12 40 THR B C 1
ATOM 2581 O O . THR B 1 40 ? -16.453 45.375 -0.562 1 95.12 40 THR B O 1
ATOM 2584 N N . THR B 1 41 ? -16.391 45.531 -2.781 1 96.19 41 THR B N 1
ATOM 2585 C CA . THR B 1 41 ? -17.078 46.812 -2.834 1 96.19 41 THR B CA 1
ATOM 2586 C C . THR B 1 41 ? -18.484 46.656 -3.42 1 96.19 41 THR B C 1
ATOM 2588 O O . THR B 1 41 ? -18.656 46 -4.457 1 96.19 41 THR B O 1
ATOM 2591 N N . ILE B 1 42 ? -19.453 47.188 -2.699 1 96.12 42 ILE B N 1
ATOM 2592 C CA . ILE B 1 42 ? -20.844 47.219 -3.156 1 96.12 42 ILE B CA 1
ATOM 2593 C C . ILE B 1 42 ? -21.172 48.625 -3.654 1 96.12 42 ILE B C 1
ATOM 2595 O O . ILE B 1 42 ? -21.297 49.562 -2.859 1 96.12 42 ILE B O 1
ATOM 2599 N N . ASN B 1 43 ? -21.297 48.781 -4.953 1 94.19 43 ASN B N 1
ATOM 2600 C CA . ASN B 1 43 ? -21.594 50.094 -5.531 1 94.19 43 ASN B CA 1
ATOM 2601 C C . ASN B 1 43 ? -23.109 50.312 -5.621 1 94.19 43 ASN B C 1
ATOM 2603 O O . ASN B 1 43 ? -23.641 50.562 -6.707 1 94.19 43 ASN B O 1
ATOM 2607 N N . ASN B 1 44 ? -23.812 50.156 -4.602 1 95.31 44 ASN B N 1
ATOM 2608 C CA . ASN B 1 44 ? -25.234 50.375 -4.395 1 95.31 44 ASN B CA 1
ATOM 2609 C C . ASN B 1 44 ? -25.516 50.969 -3.021 1 95.31 44 ASN B C 1
ATOM 2611 O O . ASN B 1 44 ? -25.5 50.25 -2.014 1 95.31 44 ASN B O 1
ATOM 2615 N N . PRO B 1 45 ? -25.812 52.219 -3.033 1 93.44 45 PRO B N 1
ATOM 2616 C CA . PRO B 1 45 ? -26.016 52.875 -1.747 1 93.44 45 PRO B CA 1
ATOM 2617 C C . PRO B 1 45 ? -27.266 52.406 -1.021 1 93.44 45 PRO B C 1
ATOM 2619 O O . PRO B 1 45 ? -27.438 52.688 0.165 1 93.44 45 PRO B O 1
ATOM 2622 N N . TYR B 1 46 ? -28.141 51.625 -1.703 1 93.69 46 TYR B N 1
ATOM 2623 C CA . TYR B 1 46 ? -29.391 51.156 -1.108 1 93.69 46 TYR B CA 1
ATOM 2624 C C . TYR B 1 46 ? -29.234 49.75 -0.553 1 93.69 46 TYR B C 1
ATOM 2626 O O . TYR B 1 46 ? -30.172 49.219 0.054 1 93.69 46 TYR B O 1
ATOM 2634 N N . ALA B 1 47 ? -28.125 49.219 -0.743 1 95.25 47 ALA B N 1
ATOM 2635 C CA . ALA B 1 47 ? -27.922 47.844 -0.297 1 95.25 47 ALA B CA 1
ATOM 2636 C C . ALA B 1 47 ? -28.016 47.719 1.222 1 95.25 47 ALA B C 1
ATOM 2638 O O . ALA B 1 47 ? -27.547 48.594 1.947 1 95.25 47 ALA B O 1
ATOM 2639 N N . THR B 1 48 ? -28.641 46.625 1.689 1 96.12 48 THR B N 1
ATOM 2640 C CA . THR B 1 48 ? -28.781 46.438 3.127 1 96.12 48 THR B CA 1
ATOM 2641 C C . THR B 1 48 ? -28.328 45.031 3.518 1 96.12 48 THR B C 1
ATOM 2643 O O . THR B 1 48 ? -28.453 44.625 4.676 1 96.12 48 THR B O 1
ATOM 2646 N N . ASN B 1 49 ? -27.906 44.344 2.529 1 96.69 49 ASN B N 1
ATOM 2647 C CA . ASN B 1 49 ? -27.422 43 2.818 1 96.69 49 ASN B CA 1
ATOM 2648 C C . ASN B 1 49 ? -26.359 42.562 1.819 1 96.69 49 ASN B C 1
ATOM 2650 O O . ASN B 1 49 ? -26.234 43.156 0.74 1 96.69 49 ASN B O 1
ATOM 2654 N N . PHE B 1 50 ? -25.594 41.594 2.211 1 96.75 50 PHE B N 1
ATOM 2655 C CA . PHE B 1 50 ? -24.578 40.969 1.374 1 96.75 50 PHE B CA 1
ATOM 2656 C C . PHE B 1 50 ? -24.203 39.594 1.917 1 96.75 50 PHE B C 1
ATOM 2658 O O . PHE B 1 50 ? -24.094 39.406 3.131 1 96.75 50 PHE B O 1
ATOM 2665 N N . THR B 1 51 ? -24.047 38.688 1.04 1 97.56 51 THR B N 1
ATOM 2666 C CA . THR B 1 51 ? -23.688 37.344 1.467 1 97.56 51 THR B CA 1
ATOM 2667 C C . THR B 1 51 ? -22.234 37 1.08 1 97.56 51 THR B C 1
ATOM 2669 O O . THR B 1 51 ? -21.875 37.062 -0.099 1 97.56 51 THR B O 1
ATOM 2672 N N . LEU B 1 52 ? -21.391 36.812 2.084 1 96.56 52 LEU B N 1
ATOM 2673 C CA . LEU B 1 52 ? -20.047 36.281 1.823 1 96.56 52 LEU B CA 1
ATOM 2674 C C . LEU B 1 52 ? -20.094 34.812 1.469 1 96.56 52 LEU B C 1
ATOM 2676 O O . LEU B 1 52 ? -20.734 34 2.172 1 96.56 52 LEU B O 1
ATOM 2680 N N . THR B 1 53 ? -19.391 34.469 0.39 1 95.94 53 THR B N 1
ATOM 2681 C CA . THR B 1 53 ? -19.406 33.062 -0.049 1 95.94 53 THR B CA 1
ATOM 2682 C C . THR B 1 53 ? -18 32.531 -0.182 1 95.94 53 THR B C 1
ATOM 2684 O O . THR B 1 53 ? -17.016 33.281 -0.075 1 95.94 53 THR B O 1
ATOM 2687 N N . ASN B 1 54 ? -17.828 31.25 -0.279 1 95.56 54 ASN B N 1
ATOM 2688 C CA . ASN B 1 54 ? -16.562 30.547 -0.51 1 95.56 54 ASN B CA 1
ATOM 2689 C C . ASN B 1 54 ? -15.586 30.75 0.64 1 95.56 54 ASN B C 1
ATOM 2691 O O . ASN B 1 54 ? -14.383 30.906 0.415 1 95.56 54 ASN B O 1
ATOM 2695 N N . LEU B 1 55 ? -16.109 30.859 1.839 1 96.25 55 LEU B N 1
ATOM 2696 C CA . LEU B 1 55 ? -15.273 30.984 3.023 1 96.25 55 LEU B CA 1
ATOM 2697 C C . LEU B 1 55 ? -14.719 29.625 3.443 1 96.25 55 LEU B C 1
ATOM 2699 O O . LEU B 1 55 ? -15.258 28.578 3.057 1 96.25 55 LEU B O 1
ATOM 2703 N N . LYS B 1 56 ? -13.664 29.609 4.207 1 96.19 56 LYS B N 1
ATOM 2704 C CA . LYS B 1 56 ? -13.125 28.375 4.766 1 96.19 56 LYS B CA 1
ATOM 2705 C C . LYS B 1 56 ? -13.914 27.938 5.996 1 96.19 56 LYS B C 1
ATOM 2707 O O . LYS B 1 56 ? -14.25 28.766 6.852 1 96.19 56 LYS B O 1
ATOM 2712 N N . PRO B 1 57 ? -14.172 26.688 6.031 1 97.69 57 PRO B N 1
ATOM 2713 C CA . PRO B 1 57 ? -14.898 26.188 7.207 1 97.69 57 PRO B CA 1
ATOM 2714 C C . PRO B 1 57 ? -14.078 26.297 8.492 1 97.69 57 PRO B C 1
ATOM 2716 O O . PRO B 1 57 ? -12.844 26.25 8.453 1 97.69 57 PRO B O 1
ATOM 2719 N N . TYR B 1 58 ? -14.93 26.422 9.539 1 97.5 58 TYR B N 1
ATOM 2720 C CA . TYR B 1 58 ? -14.352 26.391 10.883 1 97.5 58 TYR B CA 1
ATOM 2721 C C . TYR B 1 58 ? -13.211 27.406 11 1 97.5 58 TYR B C 1
ATOM 2723 O O . TYR B 1 58 ? -12.148 27.094 11.547 1 97.5 58 TYR B O 1
ATOM 2731 N N . SER B 1 59 ? -13.375 28.531 10.484 1 95.69 59 SER B N 1
ATOM 2732 C CA . SER B 1 59 ? -12.367 29.594 10.453 1 95.69 59 SER B CA 1
ATOM 2733 C C . SER B 1 59 ? -12.914 30.906 11.016 1 95.69 59 SER B C 1
ATOM 2735 O O . SER B 1 59 ? -14.07 31.25 10.766 1 95.69 59 SER B O 1
ATOM 2737 N N . PHE B 1 60 ? -12.086 31.641 11.672 1 95.44 60 PHE B N 1
ATOM 2738 C CA . PHE B 1 60 ? -12.469 32.938 12.227 1 95.44 60 PHE B CA 1
ATOM 2739 C C . PHE B 1 60 ? -12.273 34.031 11.203 1 95.44 60 PHE B C 1
ATOM 2741 O O . PHE B 1 60 ? -11.219 34.125 10.562 1 95.44 60 PHE B O 1
ATOM 2748 N N . TYR B 1 61 ? -13.281 34.844 11.078 1 95.38 61 TYR B N 1
ATOM 2749 C CA . TYR B 1 61 ? -13.234 36 10.164 1 95.38 61 TYR B CA 1
ATOM 2750 C C . TYR B 1 61 ? -13.547 37.281 10.898 1 95.38 61 TYR B C 1
ATOM 2752 O O . TYR B 1 61 ? -14.508 37.375 11.672 1 95.38 61 TYR B O 1
ATOM 2760 N N . LYS B 1 62 ? -12.734 38.219 10.758 1 96.06 62 LYS B N 1
ATOM 2761 C CA . LYS B 1 62 ? -13.086 39.594 11.102 1 96.06 62 LYS B CA 1
ATOM 2762 C C . LYS B 1 62 ? -13.766 40.281 9.93 1 96.06 62 LYS B C 1
ATOM 2764 O O . LYS B 1 62 ? -13.117 40.594 8.93 1 96.06 62 LYS B O 1
ATOM 2769 N N . VAL B 1 63 ? -15.047 40.594 10.086 1 96.5 63 VAL B N 1
ATOM 2770 C CA . VAL B 1 63 ? -15.805 41.219 9.008 1 96.5 63 VAL B CA 1
ATOM 2771 C C . VAL B 1 63 ? -16.094 42.688 9.352 1 96.5 63 VAL B C 1
ATOM 2773 O O . VAL B 1 63 ? -16.469 43 10.484 1 96.5 63 VAL B O 1
ATOM 2776 N N . SER B 1 64 ? -15.898 43.5 8.359 1 96.62 64 SER B N 1
ATOM 2777 C CA . SER B 1 64 ? -16.172 44.906 8.609 1 96.62 64 SER B CA 1
ATOM 2778 C C . SER B 1 64 ? -16.859 45.562 7.422 1 96.62 64 SER B C 1
ATOM 2780 O O . SER B 1 64 ? -16.781 45.062 6.297 1 96.62 64 SER B O 1
ATOM 2782 N N . ILE B 1 65 ? -17.594 46.594 7.734 1 96.5 65 ILE B N 1
ATOM 2783 C CA . ILE B 1 65 ? -18.281 47.375 6.715 1 96.5 65 ILE B CA 1
ATOM 2784 C C . ILE B 1 65 ? -17.969 48.875 6.906 1 96.5 65 ILE B C 1
ATOM 2786 O O . ILE B 1 65 ? -17.828 49.344 8.039 1 96.5 65 ILE B O 1
ATOM 2790 N N . GLN B 1 66 ? -17.797 49.469 5.734 1 95.81 66 GLN B N 1
ATOM 2791 C CA . GLN B 1 66 ? -17.625 50.938 5.684 1 95.81 66 GLN B CA 1
ATOM 2792 C C . GLN B 1 66 ? -18.453 51.531 4.562 1 95.81 66 GLN B C 1
ATOM 2794 O O . GLN B 1 66 ? -18.484 51.031 3.449 1 95.81 66 GLN B O 1
ATOM 2799 N N . ALA B 1 67 ? -19.172 52.594 4.953 1 94.06 67 ALA B N 1
ATOM 2800 C CA . ALA B 1 67 ? -19.797 53.406 3.91 1 94.06 67 ALA B CA 1
ATOM 2801 C C . ALA B 1 67 ? -18.797 54.344 3.252 1 94.06 67 ALA B C 1
ATOM 2803 O O . ALA B 1 67 ? -17.844 54.812 3.898 1 94.06 67 ALA B O 1
ATOM 2804 N N . PHE B 1 68 ? -19.062 54.531 1.955 1 94.06 68 PHE B N 1
ATOM 2805 C CA . PHE B 1 68 ? -18.141 55.469 1.325 1 94.06 68 PHE B CA 1
ATOM 2806 C C . PHE B 1 68 ? -18.891 56.406 0.409 1 94.06 68 PHE B C 1
ATOM 2808 O O . PHE B 1 68 ? -19.953 56.094 -0.104 1 94.06 68 PHE B O 1
ATOM 2815 N N . ASN B 1 69 ? -18.328 57.562 0.247 1 92 69 ASN B N 1
ATOM 2816 C CA . ASN B 1 69 ? -18.797 58.594 -0.672 1 92 69 ASN B CA 1
ATOM 2817 C C . ASN B 1 69 ? -17.672 59.156 -1.529 1 92 69 ASN B C 1
ATOM 2819 O O . ASN B 1 69 ? -16.609 58.5 -1.653 1 92 69 ASN B O 1
ATOM 2823 N N . GLY B 1 70 ? -17.906 60.25 -2.26 1 88.81 70 GLY B N 1
ATOM 2824 C CA . GLY B 1 70 ? -16.906 60.844 -3.139 1 88.81 70 GLY B CA 1
ATOM 2825 C C . GLY B 1 70 ? -15.641 61.25 -2.41 1 88.81 70 GLY B C 1
ATOM 2826 O O . GLY B 1 70 ? -14.57 61.344 -3.01 1 88.81 70 GLY B O 1
ATOM 2827 N N . ALA B 1 71 ? -15.781 61.469 -1.053 1 90.62 71 ALA B N 1
ATOM 2828 C CA . ALA B 1 71 ? -14.664 61.938 -0.245 1 90.62 71 ALA B CA 1
ATOM 2829 C C . ALA B 1 71 ? -13.859 60.781 0.32 1 90.62 71 ALA B C 1
ATOM 2831 O O . ALA B 1 71 ? -12.742 60.969 0.801 1 90.62 71 ALA B O 1
ATOM 2832 N N . GLY B 1 72 ? -14.445 59.625 0.216 1 91.69 72 GLY B N 1
ATOM 2833 C CA . GLY B 1 72 ? -13.719 58.469 0.718 1 91.69 72 GLY B CA 1
ATOM 2834 C C . GLY B 1 72 ? -14.539 57.594 1.673 1 91.69 72 GLY B C 1
ATOM 2835 O O . GLY B 1 72 ? -15.75 57.812 1.802 1 91.69 72 GLY B O 1
ATOM 2836 N N . PRO B 1 73 ? -13.82 56.719 2.266 1 92.75 73 PRO B N 1
ATOM 2837 C CA . PRO B 1 73 ? -14.523 55.812 3.186 1 92.75 73 PRO B CA 1
ATOM 2838 C C . PRO B 1 73 ? -14.711 56.406 4.574 1 92.75 73 PRO B C 1
ATOM 2840 O O . PRO B 1 73 ? -13.875 57.188 5.027 1 92.75 73 PRO B O 1
ATOM 2843 N N . GLY B 1 74 ? -15.867 56.125 5.258 1 91.31 74 GLY B N 1
ATOM 2844 C CA . GLY B 1 74 ? -16.156 56.531 6.621 1 91.31 74 GLY B CA 1
ATOM 2845 C C . GLY B 1 74 ? -15.633 55.562 7.664 1 91.31 74 GLY B C 1
ATOM 2846 O O . GLY B 1 74 ? -14.68 54.844 7.41 1 91.31 74 GLY B O 1
ATOM 2847 N N . PRO B 1 75 ? -16.203 55.625 8.898 1 91.94 75 PRO B N 1
ATOM 2848 C CA . PRO B 1 75 ? -15.758 54.75 9.992 1 91.94 75 PRO B CA 1
ATOM 2849 C C . PRO B 1 75 ? -16.094 53.281 9.742 1 91.94 75 PRO B C 1
ATOM 2851 O O . PRO B 1 75 ? -17.109 52.969 9.125 1 91.94 75 PRO B O 1
ATOM 2854 N N . GLU B 1 76 ? -15.25 52.469 10.281 1 94.12 76 GLU B N 1
ATOM 2855 C CA . GLU B 1 76 ? -15.398 51.031 10.133 1 94.12 76 GLU B CA 1
ATOM 2856 C C . GLU B 1 76 ? -16.125 50.438 11.336 1 94.12 76 GLU B C 1
ATOM 2858 O O . GLU B 1 76 ? -15.875 50.812 12.477 1 94.12 76 GLU B O 1
ATOM 2863 N N . ILE B 1 77 ? -17.078 49.562 11.016 1 95.31 77 ILE B N 1
ATOM 2864 C CA . ILE B 1 77 ? -17.703 48.719 12.031 1 95.31 77 ILE B CA 1
ATOM 2865 C C . ILE B 1 77 ? -17.328 47.25 11.805 1 95.31 77 ILE B C 1
ATOM 2867 O O . ILE B 1 77 ? -17.531 46.719 10.703 1 95.31 77 ILE B O 1
ATOM 2871 N N . ALA B 1 78 ? -16.766 46.688 12.859 1 95.62 78 ALA B N 1
ATOM 2872 C CA . ALA B 1 78 ? -16.266 45.312 12.672 1 95.62 78 ALA B CA 1
ATOM 2873 C C . ALA B 1 78 ? -16.938 44.344 13.641 1 95.62 78 ALA B C 1
ATOM 2875 O O . ALA B 1 78 ? -17.406 44.75 14.703 1 95.62 78 ALA B O 1
ATOM 2876 N N . LYS B 1 79 ? -17.016 43.125 13.203 1 95.81 79 LYS B N 1
ATOM 2877 C CA . LYS B 1 79 ? -17.469 42 14.016 1 95.81 79 LYS B CA 1
ATOM 2878 C C . LYS B 1 79 ? -16.625 40.781 13.758 1 95.81 79 LYS B C 1
ATOM 2880 O O . LYS B 1 79 ? -16.078 40.594 12.664 1 95.81 79 LYS B O 1
ATOM 2885 N N . GLU B 1 80 ? -16.5 39.906 14.805 1 96.19 80 GLU B N 1
ATOM 2886 C CA . GLU B 1 80 ? -15.828 38.594 14.656 1 96.19 80 GLU B CA 1
ATOM 2887 C C . GLU B 1 80 ? -16.828 37.469 14.586 1 96.19 80 GLU B C 1
ATOM 2889 O O . GLU B 1 80 ? -17.781 37.406 15.367 1 96.19 80 GLU B O 1
ATOM 2894 N N . VAL B 1 81 ? -16.609 36.656 13.594 1 96 81 VAL B N 1
ATOM 2895 C CA . VAL B 1 81 ? -17.5 35.531 13.398 1 96 81 VAL B CA 1
ATOM 2896 C C . VAL B 1 81 ? -16.703 34.281 12.977 1 96 81 VAL B C 1
ATOM 2898 O O . VAL B 1 81 ? -15.664 34.406 12.328 1 96 81 VAL B O 1
ATOM 2901 N N . GLN B 1 82 ? -17.125 33.125 13.375 1 96.69 82 GLN B N 1
ATOM 2902 C CA . GLN B 1 82 ? -16.516 31.875 12.961 1 96.69 82 GLN B CA 1
ATOM 2903 C C . GLN B 1 82 ? -17.484 31.062 12.094 1 96.69 82 GLN B C 1
ATOM 2905 O O . GLN B 1 82 ? -18.641 30.875 12.461 1 96.69 82 GLN B O 1
ATOM 2910 N N . THR B 1 83 ? -17 30.672 10.984 1 97.38 83 THR B N 1
ATOM 2911 C CA . THR B 1 83 ? -17.812 29.797 10.156 1 97.38 83 THR B CA 1
ATOM 2912 C C . THR B 1 83 ? -18.047 28.453 10.852 1 97.38 83 THR B C 1
ATOM 2914 O O . THR B 1 83 ? -17.266 28.047 11.703 1 97.38 83 THR B O 1
ATOM 2917 N N . LYS B 1 84 ? -19.109 27.75 10.5 1 98.06 84 LYS B N 1
ATOM 2918 C CA . LYS B 1 84 ? -19.422 26.453 11.07 1 98.06 84 LYS B CA 1
ATOM 2919 C C . LYS B 1 84 ? -18.453 25.375 10.578 1 98.06 84 LYS B C 1
ATOM 2921 O O . LYS B 1 84 ? -17.672 25.625 9.656 1 98.06 84 LYS B O 1
ATOM 2926 N N . GLU B 1 85 ? -18.516 24.219 11.211 1 98.19 85 GLU B N 1
ATOM 2927 C CA . GLU B 1 85 ? -17.672 23.109 10.781 1 98.19 85 GLU B CA 1
ATOM 2928 C C . GLU B 1 85 ? -18.109 22.594 9.414 1 98.19 85 GLU B C 1
ATOM 2930 O O . GLU B 1 85 ? -19.281 22.688 9.047 1 98.19 85 GLU B O 1
ATOM 2935 N N . GLY B 1 86 ? -17.156 22.125 8.641 1 98 86 GLY B N 1
ATOM 2936 C CA . GLY B 1 86 ? -17.391 21.453 7.367 1 98 86 GLY B CA 1
ATOM 2937 C C . GLY B 1 86 ? -16.719 20.094 7.285 1 98 86 GLY B C 1
ATOM 2938 O O . GLY B 1 86 ? -16.062 19.656 8.234 1 98 86 GLY B O 1
ATOM 2939 N N . PRO B 1 87 ? -17.062 19.406 6.188 1 97.75 87 PRO B N 1
ATOM 2940 C CA . PRO B 1 87 ? -16.391 18.125 6 1 97.75 87 PRO B CA 1
ATOM 2941 C C . PRO B 1 87 ? -14.875 18.266 5.855 1 97.75 87 PRO B C 1
ATOM 2943 O O . PRO B 1 87 ? -14.398 19.188 5.176 1 97.75 87 PRO B O 1
ATOM 2946 N N . PRO B 1 88 ? -14.133 17.391 6.527 1 97.94 88 PRO B N 1
ATOM 2947 C CA . PRO B 1 88 ? -12.672 17.438 6.41 1 97.94 88 PRO B CA 1
ATOM 2948 C C . PRO B 1 88 ? -12.18 17.016 5.023 1 97.94 88 PRO B C 1
ATOM 2950 O O . PRO B 1 88 ? -12.914 16.391 4.262 1 97.94 88 PRO B O 1
ATOM 2953 N N . SER B 1 89 ? -10.977 17.375 4.691 1 97.62 89 SER B N 1
ATOM 2954 C CA . SER B 1 89 ? -10.312 16.812 3.523 1 97.62 89 SER B CA 1
ATOM 2955 C C . SER B 1 89 ? -9.992 15.328 3.725 1 97.62 89 SER B C 1
ATOM 2957 O O . SER B 1 89 ? -10.219 14.781 4.805 1 97.62 89 SER B O 1
ATOM 2959 N N . LYS B 1 90 ? -9.57 14.633 2.68 1 98.06 90 LYS B N 1
ATOM 2960 C CA . LYS B 1 90 ? -9.352 13.188 2.795 1 98.06 90 LYS B CA 1
ATOM 2961 C C . LYS B 1 90 ? -8.086 12.891 3.594 1 98.06 90 LYS B C 1
ATOM 2963 O O . LYS B 1 90 ? -7.078 13.586 3.457 1 98.06 90 LYS B O 1
ATOM 2968 N N . PRO B 1 91 ? -8.117 11.945 4.457 1 98.25 91 PRO B N 1
ATOM 2969 C CA . PRO B 1 91 ? -6.883 11.445 5.066 1 98.25 91 PRO B CA 1
ATOM 2970 C C . PRO B 1 91 ? -5.941 10.805 4.047 1 98.25 91 PRO B C 1
ATOM 2972 O O . PRO B 1 91 ? -6.309 10.641 2.879 1 98.25 91 PRO B O 1
ATOM 2975 N N . ARG B 1 92 ? -4.801 10.492 4.465 1 97.69 92 ARG B N 1
ATOM 2976 C CA . ARG B 1 92 ? -3.846 9.805 3.6 1 97.69 92 ARG B CA 1
ATOM 2977 C C . ARG B 1 92 ? -3.35 8.516 4.242 1 97.69 92 ARG B C 1
ATOM 2979 O O . ARG B 1 92 ? -2.758 8.547 5.324 1 97.69 92 ARG B O 1
ATOM 2986 N N . ILE B 1 93 ? -3.58 7.434 3.609 1 98.31 93 ILE B N 1
ATOM 2987 C CA . ILE B 1 93 ? -3.066 6.164 4.113 1 98.31 93 ILE B CA 1
ATOM 2988 C C . ILE B 1 93 ? -1.554 6.102 3.908 1 98.31 93 ILE B C 1
ATOM 2990 O O . ILE B 1 93 ? -1.059 6.344 2.805 1 98.31 93 ILE B O 1
ATOM 2994 N N . ILE B 1 94 ? -0.852 5.836 5.008 1 97.94 94 ILE B N 1
ATOM 2995 C CA . ILE B 1 94 ? 0.603 5.719 5 1 97.94 94 ILE B CA 1
ATOM 2996 C C . ILE B 1 94 ? 1.009 4.348 4.469 1 97.94 94 ILE B C 1
ATOM 2998 O O . ILE B 1 94 ? 1.829 4.25 3.551 1 97.94 94 ILE B O 1
ATOM 3002 N N . ASN B 1 95 ? 0.456 3.312 5.074 1 97.56 95 ASN B N 1
ATOM 3003 C CA . ASN B 1 95 ? 0.727 1.934 4.676 1 97.56 95 ASN B CA 1
ATOM 3004 C C . ASN B 1 95 ? -0.19 0.952 5.402 1 97.56 95 ASN B C 1
ATOM 3006 O O . ASN B 1 95 ? -0.972 1.349 6.266 1 97.56 95 ASN B O 1
ATOM 3010 N N . VAL B 1 96 ? -0.13 -0.247 4.922 1 98 96 VAL B N 1
ATOM 3011 C CA . VAL B 1 96 ? -0.697 -1.393 5.625 1 98 96 VAL B CA 1
ATOM 3012 C C . VAL B 1 96 ? 0.425 -2.244 6.215 1 98 96 VAL B C 1
ATOM 3014 O O . VAL B 1 96 ? 1.412 -2.539 5.539 1 98 96 VAL B O 1
ATOM 3017 N N . SER B 1 97 ? 0.274 -2.58 7.527 1 97 97 SER B N 1
ATOM 3018 C CA . SER B 1 97 ? 1.373 -3.266 8.203 1 97 97 SER B CA 1
ATOM 3019 C C . SER B 1 97 ? 0.872 -4.465 9 1 97 97 SER B C 1
ATOM 3021 O O . SER B 1 97 ? -0.337 -4.648 9.156 1 97 97 SER B O 1
ATOM 3023 N N . GLN B 1 98 ? 1.824 -5.344 9.461 1 96.94 98 GLN B N 1
ATOM 3024 C CA . GLN B 1 98 ? 1.582 -6.488 10.328 1 96.94 98 GLN B CA 1
ATOM 3025 C C . GLN B 1 98 ? 0.541 -7.426 9.727 1 96.94 98 GLN B C 1
ATOM 3027 O O . GLN B 1 98 ? -0.421 -7.809 10.398 1 96.94 98 GLN B O 1
ATOM 3032 N N . GLN B 1 99 ? 0.711 -7.773 8.539 1 97.69 99 GLN B N 1
ATOM 3033 C CA . GLN B 1 99 ? -0.235 -8.625 7.824 1 97.69 99 GLN B CA 1
ATOM 3034 C C . GLN B 1 99 ? -0.159 -10.062 8.32 1 97.69 99 GLN B C 1
ATOM 3036 O O . GLN B 1 99 ? 0.929 -10.633 8.422 1 97.69 99 GLN B O 1
ATOM 3041 N N . THR B 1 100 ? -1.214 -10.609 8.664 1 97.62 100 THR B N 1
ATOM 3042 C CA . THR B 1 100 ? -1.41 -12.016 8.984 1 97.62 100 THR B CA 1
ATOM 3043 C C . THR B 1 100 ? -2.4 -12.656 8.016 1 97.62 100 THR B C 1
ATOM 3045 O O . THR B 1 100 ? -2.973 -11.977 7.16 1 97.62 100 THR B O 1
ATOM 3048 N N . PRO B 1 101 ? -2.627 -13.93 8.102 1 97.25 101 PRO B N 1
ATOM 3049 C CA . PRO B 1 101 ? -3.6 -14.562 7.207 1 97.25 101 PRO B CA 1
ATOM 3050 C C . PRO B 1 101 ? -5.008 -13.992 7.371 1 97.25 101 PRO B C 1
ATOM 3052 O O . PRO B 1 101 ? -5.812 -14.047 6.438 1 97.25 101 PRO B O 1
ATOM 3055 N N . ILE B 1 102 ? -5.289 -13.367 8.578 1 98.12 102 ILE B N 1
ATOM 3056 C CA . ILE B 1 102 ? -6.688 -13.016 8.805 1 98.12 102 ILE B CA 1
ATOM 3057 C C . ILE B 1 102 ? -6.781 -11.562 9.273 1 98.12 102 ILE B C 1
ATOM 3059 O O . ILE B 1 102 ? -7.844 -11.117 9.711 1 98.12 102 ILE B O 1
ATOM 3063 N N . SER B 1 103 ? -5.664 -10.867 9.273 1 98.44 103 SER B N 1
ATOM 3064 C CA . SER B 1 103 ? -5.727 -9.516 9.812 1 98.44 103 SER B CA 1
ATOM 3065 C C . SER B 1 103 ? -4.574 -8.664 9.289 1 98.44 103 SER B C 1
ATOM 3067 O O . SER B 1 103 ? -3.6 -9.188 8.75 1 98.44 103 SER B O 1
ATOM 3069 N N . PHE B 1 104 ? -4.695 -7.336 9.383 1 98.44 104 PHE B N 1
ATOM 3070 C CA . PHE B 1 104 ? -3.611 -6.383 9.172 1 98.44 104 PHE B CA 1
ATOM 3071 C C . PHE B 1 104 ? -3.928 -5.047 9.844 1 98.44 104 PHE B C 1
ATOM 3073 O O . PHE B 1 104 ? -5.043 -4.836 10.32 1 98.44 104 PHE B O 1
ATOM 3080 N N . ASN B 1 105 ? -2.934 -4.152 9.93 1 98.19 105 ASN B N 1
ATOM 3081 C CA . ASN B 1 105 ? -3.086 -2.797 10.453 1 98.19 105 ASN B CA 1
ATOM 3082 C C . ASN B 1 105 ? -3.078 -1.762 9.328 1 98.19 105 ASN B C 1
ATOM 3084 O O . ASN B 1 105 ? -2.268 -1.85 8.406 1 98.19 105 ASN B O 1
ATOM 3088 N N . VAL B 1 106 ? -3.977 -0.834 9.43 1 98.19 106 VAL B N 1
ATOM 3089 C CA . VAL B 1 106 ? -3.979 0.309 8.523 1 98.19 106 VAL B CA 1
ATOM 3090 C C . VAL B 1 106 ? -3.467 1.549 9.25 1 98.19 106 VAL B C 1
ATOM 3092 O O . VAL B 1 106 ? -3.953 1.882 10.336 1 98.19 106 VAL B O 1
ATOM 3095 N N . ASN B 1 107 ? -2.486 2.184 8.711 1 97.94 107 ASN B N 1
ATOM 3096 C CA . ASN B 1 107 ? -1.908 3.408 9.258 1 97.94 107 ASN B CA 1
ATOM 3097 C C . ASN B 1 107 ? -2.16 4.602 8.344 1 97.94 107 ASN B C 1
ATOM 3099 O O . ASN B 1 107 ? -1.976 4.512 7.129 1 97.94 107 ASN B O 1
ATOM 3103 N N . TRP B 1 108 ? -2.592 5.742 8.922 1 97.81 108 TRP B N 1
ATOM 3104 C CA . TRP B 1 108 ? -2.857 6.898 8.07 1 97.81 108 TRP B CA 1
ATOM 3105 C C . TRP B 1 108 ? -2.582 8.203 8.812 1 97.81 108 TRP B C 1
ATOM 3107 O O . TRP B 1 108 ? -2.445 8.203 10.039 1 97.81 108 TRP B O 1
ATOM 3117 N N . GLU B 1 109 ? -2.477 9.297 8.047 1 96.12 109 GLU B N 1
ATOM 3118 C CA . GLU B 1 109 ? -2.385 10.656 8.562 1 96.12 109 GLU B CA 1
ATOM 3119 C C . GLU B 1 109 ? -3.748 11.344 8.555 1 96.12 109 GLU B C 1
ATOM 3121 O O . GLU B 1 109 ? -4.566 11.102 7.668 1 96.12 109 GLU B O 1
ATOM 3126 N N . ALA B 1 110 ? -3.918 12.203 9.492 1 95.62 110 ALA B N 1
ATOM 3127 C CA . ALA B 1 110 ? -5.137 13 9.555 1 95.62 110 ALA B CA 1
ATOM 3128 C C . ALA B 1 110 ? -5.266 13.898 8.328 1 95.62 110 ALA B C 1
ATOM 3130 O O . ALA B 1 110 ? -4.281 14.148 7.625 1 95.62 110 ALA B O 1
ATOM 3131 N N . PRO B 1 111 ? -6.492 14.352 8.094 1 96.44 111 PRO B N 1
ATOM 3132 C CA . PRO B 1 111 ? -6.664 15.281 6.977 1 96.44 111 PRO B CA 1
ATOM 3133 C C . PRO B 1 111 ? -5.855 16.562 7.152 1 96.44 111 PRO B C 1
ATOM 3135 O O . PRO B 1 111 ? -5.727 17.078 8.266 1 96.44 111 PRO B O 1
ATOM 3138 N N . LYS B 1 112 ? -5.355 17.062 6.086 1 93.56 112 LYS B N 1
ATOM 3139 C CA . LYS B 1 112 ? -4.633 18.328 6.109 1 93.56 112 LYS B CA 1
ATOM 3140 C C . LYS B 1 112 ? -5.551 19.469 6.52 1 93.56 112 LYS B C 1
ATOM 3142 O O . LYS B 1 112 ? -5.129 20.391 7.223 1 93.56 112 LYS B O 1
ATOM 3147 N N . GLU B 1 113 ? -6.738 19.422 6.016 1 95.75 113 GLU B N 1
ATOM 3148 C CA . GLU B 1 113 ? -7.777 20.375 6.375 1 95.75 113 GLU B CA 1
ATOM 3149 C C . GLU B 1 113 ? -8.891 19.703 7.168 1 95.75 113 GLU B C 1
ATOM 3151 O O . GLU B 1 113 ? -9.867 19.219 6.59 1 95.75 113 GLU B O 1
ATOM 3156 N N . PRO B 1 114 ? -8.82 19.75 8.391 1 94.19 114 PRO B N 1
ATOM 3157 C CA . PRO B 1 114 ? -9.828 19.078 9.211 1 94.19 114 PRO B CA 1
ATOM 3158 C C . PRO B 1 114 ? -11.203 19.719 9.117 1 94.19 114 PRO B C 1
ATOM 3160 O O . PRO B 1 114 ? -12.227 19.047 9.266 1 94.19 114 PRO B O 1
ATOM 3163 N N . ASN B 1 115 ? -11.273 21.047 8.961 1 97.19 115 ASN B N 1
ATOM 3164 C CA . ASN B 1 115 ? -12.5 21.812 8.773 1 97.19 115 ASN B CA 1
ATOM 3165 C C . ASN B 1 115 ? -13.469 21.625 9.938 1 97.19 115 ASN B C 1
ATOM 3167 O O . ASN B 1 115 ? -14.688 21.625 9.742 1 97.19 115 ASN B O 1
ATOM 3171 N N . GLY B 1 116 ? -12.938 21.344 11.086 1 96.88 116 GLY B N 1
ATOM 3172 C CA . GLY B 1 116 ? -13.711 21.141 12.297 1 96.88 116 GLY B CA 1
ATOM 3173 C C . GLY B 1 116 ? -13.031 20.219 13.289 1 96.88 116 GLY B C 1
ATOM 3174 O O . GLY B 1 116 ? -11.883 19.797 13.078 1 96.88 116 GLY B O 1
ATOM 3175 N N . MET B 1 117 ? -13.68 19.969 14.328 1 94.88 117 MET B N 1
ATOM 3176 C CA . MET B 1 117 ? -13.18 19 15.305 1 94.88 117 MET B CA 1
ATOM 3177 C C . MET B 1 117 ? -13.43 17.562 14.828 1 94.88 117 MET B C 1
ATOM 3179 O O . MET B 1 117 ? -14.57 17.188 14.562 1 94.88 117 MET B O 1
ATOM 3183 N N . LEU B 1 118 ? -12.375 16.828 14.766 1 95.62 118 LEU B N 1
ATOM 3184 C CA . LEU B 1 118 ? -12.469 15.445 14.336 1 95.62 118 LEU B CA 1
ATOM 3185 C C . LEU B 1 118 ? -13.211 14.602 15.359 1 95.62 118 LEU B C 1
ATOM 3187 O O . LEU B 1 118 ? -12.812 14.547 16.531 1 95.62 118 LEU B O 1
ATOM 3191 N N . ILE B 1 119 ? -14.273 13.898 14.984 1 95.94 119 ILE B N 1
ATOM 3192 C CA . ILE B 1 119 ? -15.07 13.133 15.938 1 95.94 119 ILE B CA 1
ATOM 3193 C C . ILE B 1 119 ? -14.828 11.633 15.727 1 95.94 119 ILE B C 1
ATOM 3195 O O . ILE B 1 119 ? -14.875 10.852 16.672 1 95.94 119 ILE B O 1
ATOM 3199 N N . ARG B 1 120 ? -14.656 11.219 14.469 1 97.31 120 ARG B N 1
ATOM 3200 C CA . ARG B 1 120 ? -14.391 9.805 14.203 1 97.31 120 ARG B CA 1
ATOM 3201 C C . ARG B 1 120 ? -13.812 9.609 12.812 1 97.31 120 ARG B C 1
ATOM 3203 O O . ARG B 1 120 ? -13.836 10.531 11.984 1 97.31 120 ARG B O 1
ATOM 3210 N N . TYR B 1 121 ? -13.273 8.445 12.641 1 98.38 121 TYR B N 1
ATOM 3211 C CA . TYR B 1 121 ? -12.906 7.965 11.312 1 98.38 121 TYR B CA 1
ATOM 3212 C C . TYR B 1 121 ? -13.828 6.836 10.867 1 98.38 121 TYR B C 1
ATOM 3214 O O . TYR B 1 121 ? -14.312 6.055 11.688 1 98.38 121 TYR B O 1
ATOM 3222 N N . LYS B 1 122 ? -14.102 6.797 9.625 1 98.25 122 LYS B N 1
ATOM 3223 C CA . LYS B 1 122 ? -14.773 5.66 9 1 98.25 122 LYS B CA 1
ATOM 3224 C C . LYS B 1 122 ? -13.805 4.859 8.133 1 98.25 122 LYS B C 1
ATOM 3226 O O . LYS B 1 122 ? -13.359 5.336 7.09 1 98.25 122 LYS B O 1
ATOM 3231 N N . LEU B 1 123 ? -13.492 3.664 8.625 1 98.38 123 LEU B N 1
ATOM 3232 C CA . LEU B 1 123 ? -12.602 2.758 7.906 1 98.38 123 LEU B CA 1
ATOM 3233 C C . LEU B 1 123 ? -13.406 1.744 7.098 1 98.38 123 LEU B C 1
ATOM 3235 O O . LEU B 1 123 ? -14.328 1.117 7.617 1 98.38 123 LEU B O 1
ATOM 3239 N N . GLN B 1 124 ? -13.078 1.651 5.832 1 98.56 124 GLN B N 1
ATOM 3240 C CA . GLN B 1 124 ? -13.773 0.74 4.93 1 98.56 124 GLN B CA 1
ATOM 3241 C C . GLN B 1 124 ? -12.781 -0.139 4.168 1 98.56 124 GLN B C 1
ATOM 3243 O O . GLN B 1 124 ? -11.688 0.309 3.812 1 98.56 124 GLN B O 1
ATOM 3248 N N . TRP B 1 125 ? -13.172 -1.414 3.953 1 98.62 125 TRP B N 1
ATOM 3249 C CA . TRP B 1 125 ? -12.359 -2.311 3.135 1 98.62 125 TRP B CA 1
ATOM 3250 C C . TRP B 1 125 ? -13.242 -3.195 2.26 1 98.62 125 TRP B C 1
ATOM 3252 O O . TRP B 1 125 ? -14.328 -3.604 2.674 1 98.62 125 TRP B O 1
ATOM 3262 N N . ILE B 1 126 ? -12.773 -3.416 1.039 1 98.38 126 ILE B N 1
ATOM 3263 C CA . ILE B 1 126 ? -13.508 -4.168 0.026 1 98.38 126 ILE B CA 1
ATOM 3264 C C . ILE B 1 126 ? -12.656 -5.336 -0.466 1 98.38 126 ILE B C 1
ATOM 3266 O O . ILE B 1 126 ? -11.492 -5.156 -0.821 1 98.38 126 ILE B O 1
ATOM 3270 N N . HIS B 1 127 ? -13.234 -6.547 -0.384 1 98.12 127 HIS B N 1
ATOM 3271 C CA . HIS B 1 127 ? -12.57 -7.699 -0.978 1 98.12 127 HIS B CA 1
ATOM 3272 C C . HIS B 1 127 ? -12.531 -7.594 -2.498 1 98.12 127 HIS B C 1
ATOM 3274 O O . HIS B 1 127 ? -13.578 -7.422 -3.139 1 98.12 127 HIS B O 1
ATOM 3280 N N . LYS B 1 128 ? -11.438 -7.723 -3.076 1 96.25 128 LYS B N 1
ATOM 3281 C CA . LYS B 1 128 ? -11.273 -7.438 -4.5 1 96.25 128 LYS B CA 1
ATOM 3282 C C . LYS B 1 128 ? -12.008 -8.469 -5.352 1 96.25 128 LYS B C 1
ATOM 3284 O O . LYS B 1 128 ? -12.492 -8.148 -6.441 1 96.25 128 LYS B O 1
ATOM 3289 N N . LEU B 1 129 ? -12.078 -9.711 -4.941 1 94.12 129 LEU B N 1
ATOM 3290 C CA . LEU B 1 129 ? -12.625 -10.789 -5.762 1 94.12 129 LEU B CA 1
ATOM 3291 C C . LEU B 1 129 ? -14.141 -10.828 -5.664 1 94.12 129 LEU B C 1
ATOM 3293 O O . LEU B 1 129 ? -14.828 -10.914 -6.684 1 94.12 129 LEU B O 1
ATOM 3297 N N . ASN B 1 130 ? -14.703 -10.766 -4.434 1 95.25 130 ASN B N 1
ATOM 3298 C CA . ASN B 1 130 ? -16.141 -10.914 -4.289 1 95.25 130 ASN B CA 1
ATOM 3299 C C . ASN B 1 130 ? -16.828 -9.57 -4.016 1 95.25 130 ASN B C 1
ATOM 3301 O O . ASN B 1 130 ? -18.047 -9.5 -3.885 1 95.25 130 ASN B O 1
ATOM 3305 N N . PHE B 1 131 ? -16.078 -8.453 -3.768 1 95.31 131 PHE B N 1
ATOM 3306 C CA . PHE B 1 131 ? -16.547 -7.082 -3.633 1 95.31 131 PHE B CA 1
ATOM 3307 C C . PHE B 1 131 ? -17.328 -6.898 -2.336 1 95.31 131 PHE B C 1
ATOM 3309 O O . PHE B 1 131 ? -18.125 -5.965 -2.213 1 95.31 131 PHE B O 1
ATOM 3316 N N . GLU B 1 132 ? -17.125 -7.914 -1.45 1 96.75 132 GLU B N 1
ATOM 3317 C CA . GLU B 1 132 ? -17.719 -7.719 -0.129 1 96.75 132 GLU B CA 1
ATOM 3318 C C . GLU B 1 132 ? -17.125 -6.488 0.56 1 96.75 132 GLU B C 1
ATOM 3320 O O . GLU B 1 132 ? -15.906 -6.355 0.674 1 96.75 132 GLU B O 1
ATOM 3325 N N . LYS B 1 133 ? -18.031 -5.664 0.985 1 97.56 133 LYS B N 1
ATOM 3326 C CA . LYS B 1 133 ? -17.641 -4.41 1.619 1 97.56 133 LYS B CA 1
ATOM 3327 C C . LYS B 1 133 ? -17.969 -4.422 3.109 1 97.56 133 LYS B C 1
ATOM 3329 O O . LYS B 1 133 ? -19.078 -4.777 3.504 1 97.56 133 LYS B O 1
ATOM 3334 N N . ARG B 1 134 ? -17.031 -4.047 3.949 1 98.12 134 ARG B N 1
ATOM 3335 C CA . ARG B 1 134 ? -17.203 -3.879 5.387 1 98.12 134 ARG B CA 1
ATOM 3336 C C . ARG B 1 134 ? -16.656 -2.531 5.852 1 98.12 134 ARG B C 1
ATOM 3338 O O . ARG B 1 134 ? -15.828 -1.928 5.176 1 98.12 134 ARG B O 1
ATOM 3345 N N . SER B 1 135 ? -17.188 -1.956 6.867 1 97.38 135 SER B N 1
ATOM 3346 C CA . SER B 1 135 ? -16.734 -0.677 7.418 1 97.38 135 SER B CA 1
ATOM 3347 C C . SER B 1 135 ? -16.75 -0.697 8.945 1 97.38 135 SER B C 1
ATOM 3349 O O . SER B 1 135 ? -17.422 -1.533 9.555 1 97.38 135 SER B O 1
ATOM 3351 N N . ARG B 1 136 ? -15.977 0.141 9.5 1 96.69 136 ARG B N 1
ATOM 3352 C CA . ARG B 1 136 ? -15.875 0.307 10.945 1 96.69 136 ARG B CA 1
ATOM 3353 C C . ARG B 1 136 ? -15.672 1.772 11.32 1 96.69 136 ARG B C 1
ATOM 3355 O O . ARG B 1 136 ? -14.852 2.463 10.703 1 96.69 136 ARG B O 1
ATOM 3362 N N . ASP B 1 137 ? -16.391 2.264 12.32 1 97.06 137 ASP B N 1
ATOM 3363 C CA . ASP B 1 137 ? -16.172 3.605 12.859 1 97.06 137 ASP B CA 1
ATOM 3364 C C . ASP B 1 137 ? -15.172 3.588 14.008 1 97.06 137 ASP B C 1
ATOM 3366 O O . ASP B 1 137 ? -15.273 2.758 14.914 1 97.06 137 ASP B O 1
ATOM 3370 N N . ILE B 1 138 ? -14.266 4.41 13.914 1 96.38 138 ILE B N 1
ATOM 3371 C CA . ILE B 1 138 ? -13.258 4.531 14.961 1 96.38 138 ILE B CA 1
ATOM 3372 C C . ILE B 1 138 ? -13.43 5.859 15.695 1 96.38 138 ILE B C 1
ATOM 3374 O O . ILE B 1 138 ? -13.266 6.93 15.102 1 96.38 138 ILE B O 1
ATOM 3378 N N . SER B 1 139 ? -13.758 5.789 16.812 1 93.69 139 SER B N 1
ATOM 3379 C CA . SER B 1 139 ? -13.961 6.977 17.641 1 93.69 139 SER B CA 1
ATOM 3380 C C . SER B 1 139 ? -13.133 6.914 18.922 1 93.69 139 SER B C 1
ATOM 3382 O O . SER B 1 139 ? -12.602 5.855 19.266 1 93.69 139 SER B O 1
ATOM 3384 N N . GLY B 1 140 ? -12.945 7.945 19.531 1 83.62 140 GLY B N 1
ATOM 3385 C CA . GLY B 1 140 ? -12.188 8.008 20.766 1 83.62 140 GLY B CA 1
ATOM 3386 C C . GLY B 1 140 ? -10.688 7.988 20.547 1 83.62 140 GLY B C 1
ATOM 3387 O O . GLY B 1 140 ? -10.195 7.312 19.641 1 83.62 140 GLY B O 1
ATOM 3388 N N . HIS B 1 141 ? -9.867 8.773 21.203 1 84 141 HIS B N 1
ATOM 3389 C CA . HIS B 1 141 ? -8.414 8.875 21.219 1 84 141 HIS B CA 1
ATOM 3390 C C . HIS B 1 141 ? -7.863 9.016 19.797 1 84 141 HIS B C 1
ATOM 3392 O O . HIS B 1 141 ? -7.051 8.195 19.359 1 84 141 HIS B O 1
ATOM 3398 N N . LEU B 1 142 ? -8.414 9.914 19.094 1 87.31 142 LEU B N 1
ATOM 3399 C CA . LEU B 1 142 ? -7.984 10.195 17.734 1 87.31 142 LEU B CA 1
ATOM 3400 C C . LEU B 1 142 ? -6.648 10.93 17.719 1 87.31 142 LEU B C 1
ATOM 3402 O O . LEU B 1 142 ? -6.551 12.055 18.219 1 87.31 142 LEU B O 1
ATOM 3406 N N . ILE B 1 143 ? -5.605 10.172 17.359 1 82.31 143 ILE B N 1
ATOM 3407 C CA . ILE B 1 143 ? -4.258 10.734 17.344 1 82.31 143 ILE B CA 1
ATOM 3408 C C . ILE B 1 143 ? -3.76 10.836 15.906 1 82.31 143 ILE B C 1
ATOM 3410 O O . ILE B 1 143 ? -4.406 10.328 14.977 1 82.31 143 ILE B O 1
ATOM 3414 N N . ASP B 1 144 ? -2.697 11.625 15.82 1 85.12 144 ASP B N 1
ATOM 3415 C CA . ASP B 1 144 ? -1.997 11.75 14.539 1 85.12 144 ASP B CA 1
ATOM 3416 C C . ASP B 1 144 ? -0.526 11.359 14.68 1 85.12 144 ASP B C 1
ATOM 3418 O O . ASP B 1 144 ? 0.214 11.984 15.445 1 85.12 144 ASP B O 1
ATOM 3422 N N . LYS B 1 145 ? -0.128 10.281 14 1 88.69 145 LYS B N 1
ATOM 3423 C CA . LYS B 1 145 ? -0.789 9.414 13.031 1 88.69 145 LYS B CA 1
ATOM 3424 C C . LYS B 1 145 ? -1.666 8.375 13.734 1 88.69 145 LYS B C 1
ATOM 3426 O O . LYS B 1 145 ? -1.465 8.086 14.914 1 88.69 145 LYS B O 1
ATOM 3431 N N . MET B 1 146 ? -2.609 7.883 12.914 1 93 146 MET B N 1
ATOM 3432 C CA . MET B 1 146 ? -3.564 6.914 13.438 1 93 146 MET B CA 1
ATOM 3433 C C . MET B 1 146 ? -3.279 5.52 12.891 1 93 146 MET B C 1
ATOM 3435 O O . MET B 1 146 ? -2.68 5.379 11.828 1 93 146 MET B O 1
ATOM 3439 N N . ALA B 1 147 ? -3.674 4.488 13.664 1 94.94 147 ALA B N 1
ATOM 3440 C CA . ALA B 1 147 ? -3.598 3.086 13.258 1 94.94 147 ALA B CA 1
ATOM 3441 C C . ALA B 1 147 ? -4.844 2.32 13.695 1 94.94 147 ALA B C 1
ATOM 3443 O O . ALA B 1 147 ? -5.387 2.576 14.773 1 94.94 147 ALA B O 1
ATOM 3444 N N . ALA B 1 148 ? -5.277 1.464 12.906 1 96.44 148 ALA B N 1
ATOM 3445 C CA . ALA B 1 148 ? -6.422 0.63 13.266 1 96.44 148 ALA B CA 1
ATOM 3446 C C . ALA B 1 148 ? -6.203 -0.817 12.828 1 96.44 148 ALA B C 1
ATOM 3448 O O . ALA B 1 148 ? -5.641 -1.075 11.766 1 96.44 148 ALA B O 1
ATOM 3449 N N . TYR B 1 149 ? -6.699 -1.683 13.711 1 97.19 149 TYR B N 1
ATOM 3450 C CA . TYR B 1 149 ? -6.582 -3.121 13.5 1 97.19 149 TYR B CA 1
ATOM 3451 C C . TYR B 1 149 ? -7.82 -3.676 12.812 1 97.19 149 TYR B C 1
ATOM 3453 O O . TYR B 1 149 ? -8.945 -3.445 13.266 1 97.19 149 TYR B O 1
ATOM 3461 N N . ILE B 1 150 ? -7.648 -4.355 11.625 1 97.69 150 ILE B N 1
ATOM 3462 C CA . ILE B 1 150 ? -8.727 -5.047 10.93 1 97.69 150 ILE B CA 1
ATOM 3463 C C . ILE B 1 150 ? -8.531 -6.559 11.055 1 97.69 150 ILE B C 1
ATOM 3465 O O . ILE B 1 150 ? -7.426 -7.066 10.859 1 97.69 150 ILE B O 1
ATOM 3469 N N . HIS B 1 151 ? -9.656 -7.352 11.289 1 97.62 151 HIS B N 1
ATOM 3470 C CA . HIS B 1 151 ? -9.539 -8.789 11.484 1 97.62 151 HIS B CA 1
ATOM 3471 C C . HIS B 1 151 ? -10.672 -9.539 10.797 1 97.62 151 HIS B C 1
ATOM 3473 O O . HIS B 1 151 ? -11.484 -8.93 10.094 1 97.62 151 HIS B O 1
ATOM 3479 N N . ASP B 1 152 ? -10.695 -10.867 10.922 1 97.75 152 ASP B N 1
ATOM 3480 C CA . ASP B 1 152 ? -11.695 -11.75 10.336 1 97.75 152 ASP B CA 1
ATOM 3481 C C . ASP B 1 152 ? -11.672 -11.672 8.812 1 97.75 152 ASP B C 1
ATOM 3483 O O . ASP B 1 152 ? -12.719 -11.602 8.172 1 97.75 152 ASP B O 1
ATOM 3487 N N . LEU B 1 153 ? -10.508 -11.625 8.305 1 98.19 153 LEU B N 1
ATOM 3488 C CA . LEU B 1 153 ? -10.32 -11.547 6.859 1 98.19 153 LEU B CA 1
ATOM 3489 C C . LEU B 1 153 ? -10.047 -12.93 6.273 1 98.19 153 LEU B C 1
ATOM 3491 O O . LEU B 1 153 ? -9.844 -13.898 7.012 1 98.19 153 LEU B O 1
ATOM 3495 N N . THR B 1 154 ? -10.109 -13.031 4.965 1 97.44 154 THR B N 1
ATOM 3496 C CA . THR B 1 154 ? -9.836 -14.273 4.238 1 97.44 154 THR B CA 1
ATOM 3497 C C . THR B 1 154 ? -8.344 -14.391 3.912 1 97.44 154 THR B C 1
ATOM 3499 O O . THR B 1 154 ? -7.73 -13.422 3.457 1 97.44 154 THR B O 1
ATOM 3502 N N . PRO B 1 155 ? -7.711 -15.594 4.195 1 97.31 155 PRO B N 1
ATOM 3503 C CA . PRO B 1 155 ? -6.293 -15.75 3.869 1 97.31 155 PRO B CA 1
ATOM 3504 C C . PRO B 1 155 ? -6.008 -15.586 2.379 1 97.31 155 PRO B C 1
ATOM 3506 O O . PRO B 1 155 ? -6.867 -15.891 1.546 1 97.31 155 PRO B O 1
ATOM 3509 N N . TYR B 1 156 ? -4.82 -15.133 2.156 1 97.5 156 TYR B N 1
ATOM 3510 C CA . TYR B 1 156 ? -4.301 -15 0.798 1 97.5 156 TYR B CA 1
ATOM 3511 C C . TYR B 1 156 ? -5.305 -14.289 -0.101 1 97.5 156 TYR B C 1
ATOM 3513 O O . TYR B 1 156 ? -5.621 -14.773 -1.192 1 97.5 156 TYR B O 1
ATOM 3521 N N . SER B 1 157 ? -5.738 -13.109 0.401 1 97.88 157 SER B N 1
ATOM 3522 C CA . SER B 1 157 ? -6.758 -12.336 -0.301 1 97.88 157 SER B CA 1
ATOM 3523 C C . SER B 1 157 ? -6.398 -10.852 -0.331 1 97.88 157 SER B C 1
ATOM 3525 O O . SER B 1 157 ? -5.836 -10.328 0.631 1 97.88 157 SER B O 1
ATOM 3527 N N . GLU B 1 158 ? -6.801 -10.242 -1.411 1 98 158 GLU B N 1
ATOM 3528 C CA . GLU B 1 158 ? -6.516 -8.82 -1.589 1 98 158 GLU B CA 1
ATOM 3529 C C . GLU B 1 158 ? -7.727 -7.965 -1.226 1 98 158 GLU B C 1
ATOM 3531 O O . GLU B 1 158 ? -8.852 -8.273 -1.625 1 98 158 GLU B O 1
ATOM 3536 N N . TYR B 1 159 ? -7.457 -6.934 -0.524 1 98.56 159 TYR B N 1
ATOM 3537 C CA . TYR B 1 159 ? -8.469 -5.957 -0.134 1 98.56 159 TYR B CA 1
ATOM 3538 C C . TYR B 1 159 ? -8.078 -4.555 -0.588 1 98.56 159 TYR B C 1
ATOM 3540 O O . TYR B 1 159 ? -6.902 -4.277 -0.828 1 98.56 159 TYR B O 1
ATOM 3548 N N . LEU B 1 160 ? -9.016 -3.715 -0.833 1 98.62 160 LEU B N 1
ATOM 3549 C CA . LEU B 1 160 ? -8.828 -2.275 -0.977 1 98.62 160 LEU B CA 1
ATOM 3550 C C . LEU B 1 160 ? -9.328 -1.535 0.259 1 98.62 160 LEU B C 1
ATOM 3552 O O . LEU B 1 160 ? -10.484 -1.702 0.664 1 98.62 160 LEU B O 1
ATOM 3556 N N . VAL B 1 161 ? -8.484 -0.756 0.845 1 98.62 161 VAL B N 1
ATOM 3557 C CA . VAL B 1 161 ? -8.82 -0.078 2.094 1 98.62 161 VAL B CA 1
ATOM 3558 C C . VAL B 1 161 ? -8.898 1.429 1.858 1 98.62 161 VAL B C 1
ATOM 3560 O O . VAL B 1 161 ? -8.102 1.988 1.104 1 98.62 161 VAL B O 1
ATOM 3563 N N . GLN B 1 162 ? -9.828 2.061 2.533 1 98.62 162 GLN B N 1
ATOM 3564 C CA . GLN B 1 162 ? -10 3.51 2.514 1 98.62 162 GLN B CA 1
ATOM 3565 C C . GLN B 1 162 ? -10.422 4.031 3.883 1 98.62 162 GLN B C 1
ATOM 3567 O O . GLN B 1 162 ? -11 3.293 4.68 1 98.62 162 GLN B O 1
ATOM 3572 N N . VAL B 1 163 ? -10.164 5.297 4.129 1 98.69 163 VAL B N 1
ATOM 3573 C CA . VAL B 1 163 ? -10.531 5.91 5.402 1 98.69 163 VAL B CA 1
ATOM 3574 C C . VAL B 1 163 ? -11.055 7.324 5.16 1 98.69 163 VAL B C 1
ATOM 3576 O O . VAL B 1 163 ? -10.516 8.062 4.328 1 98.69 163 VAL B O 1
ATOM 3579 N N . ALA B 1 164 ? -12.086 7.707 5.781 1 98.62 164 ALA B N 1
ATOM 3580 C CA . ALA B 1 164 ? -12.641 9.055 5.77 1 98.62 164 ALA B CA 1
ATOM 3581 C C . ALA B 1 164 ? -12.711 9.641 7.18 1 98.62 164 ALA B C 1
ATOM 3583 O O . ALA B 1 164 ? -12.898 8.898 8.148 1 98.62 164 ALA B O 1
ATOM 3584 N N . ALA B 1 165 ? -12.492 10.867 7.277 1 98.38 165 ALA B N 1
ATOM 3585 C CA . ALA B 1 165 ? -12.641 11.578 8.547 1 98.38 165 ALA B CA 1
ATOM 3586 C C . ALA B 1 165 ? -14.008 12.242 8.656 1 98.38 165 ALA B C 1
ATOM 3588 O O . ALA B 1 165 ? -14.586 12.648 7.645 1 98.38 165 ALA B O 1
ATOM 3589 N N . VAL B 1 166 ? -14.492 12.391 9.891 1 98.25 166 VAL B N 1
ATOM 3590 C CA . VAL B 1 166 ? -15.828 12.93 10.117 1 98.25 166 VAL B CA 1
ATOM 3591 C C . VAL B 1 166 ? -15.773 14.008 11.195 1 98.25 166 VAL B C 1
ATOM 3593 O O . VAL B 1 166 ? -15.148 13.82 12.242 1 98.25 166 VAL B O 1
ATOM 3596 N N . THR B 1 167 ? -16.344 15.117 10.945 1 97.69 167 THR B N 1
ATOM 3597 C CA . THR B 1 167 ? -16.562 16.188 11.914 1 97.69 167 THR B CA 1
ATOM 3598 C C . THR B 1 167 ? -18.062 16.406 12.141 1 97.69 167 THR B C 1
ATOM 3600 O O . THR B 1 167 ? -18.891 15.68 11.602 1 97.69 167 THR B O 1
ATOM 3603 N N . ASN B 1 168 ? -18.391 17.422 12.953 1 97.12 168 ASN B N 1
ATOM 3604 C CA . ASN B 1 168 ? -19.797 17.766 13.117 1 97.12 168 ASN B CA 1
ATOM 3605 C C . ASN B 1 168 ? -20.375 18.375 11.844 1 97.12 168 ASN B C 1
ATOM 3607 O O . ASN B 1 168 ? -21.594 18.484 11.703 1 97.12 168 ASN B O 1
ATOM 3611 N N . GLY B 1 169 ? -19.531 18.734 10.953 1 97.38 169 GLY B N 1
ATOM 3612 C CA . GLY B 1 169 ? -19.969 19.266 9.672 1 97.38 169 GLY B CA 1
ATOM 3613 C C . GLY B 1 169 ? -20.234 18.203 8.633 1 97.38 169 GLY B C 1
ATOM 3614 O O . GLY B 1 169 ? -20.688 18.5 7.527 1 97.38 169 GLY B O 1
ATOM 3615 N N . GLY B 1 170 ? -19.859 16.953 8.93 1 97.62 170 GLY B N 1
ATOM 3616 C CA . GLY B 1 170 ? -20.141 15.867 8.016 1 97.62 170 GLY B CA 1
ATOM 3617 C C . GLY B 1 170 ? -18.938 14.984 7.754 1 97.62 170 GLY B C 1
ATOM 3618 O O . GLY B 1 170 ? -17.891 15.156 8.383 1 97.62 170 GLY B O 1
ATOM 3619 N N . GLU B 1 171 ? -19.188 14.008 6.922 1 98.06 171 GLU B N 1
ATOM 3620 C CA . GLU B 1 171 ? -18.141 13.078 6.504 1 98.06 171 GLU B CA 1
ATOM 3621 C C . GLU B 1 171 ? -17.328 13.641 5.348 1 98.06 171 GLU B C 1
ATOM 3623 O O . GLU B 1 171 ? -17.891 14.141 4.367 1 98.06 171 GLU B O 1
ATOM 3628 N N . GLY B 1 172 ? -16.062 13.641 5.516 1 98.5 172 GLY B N 1
ATOM 3629 C CA . GLY B 1 172 ? -15.188 14.078 4.438 1 98.5 172 GLY B CA 1
ATOM 3630 C C . GLY B 1 172 ? -15 13.023 3.357 1 98.5 172 GLY B C 1
ATOM 3631 O O . GLY B 1 172 ? -15.586 11.945 3.428 1 98.5 172 GLY B O 1
ATOM 3632 N N . GLU B 1 173 ? -14.227 13.375 2.334 1 98.06 173 GLU B N 1
ATOM 3633 C CA . GLU B 1 173 ? -13.898 12.453 1.257 1 98.06 173 GLU B CA 1
ATOM 3634 C C . GLU B 1 173 ? -13.039 11.297 1.767 1 98.06 173 GLU B C 1
ATOM 3636 O O . GLU B 1 173 ? -12.211 11.477 2.66 1 98.06 173 GLU B O 1
ATOM 3641 N N . PHE B 1 174 ? -13.242 10.086 1.184 1 98.56 174 PHE B N 1
ATOM 3642 C CA . PHE B 1 174 ? -12.383 8.953 1.491 1 98.56 174 PHE B CA 1
ATOM 3643 C C . PHE B 1 174 ? -10.984 9.156 0.917 1 98.56 174 PHE B C 1
ATOM 3645 O O . PHE B 1 174 ? -10.82 9.828 -0.101 1 98.56 174 PHE B O 1
ATOM 3652 N N . SER B 1 175 ? -10.07 8.602 1.621 1 98.62 175 SER B N 1
ATOM 3653 C CA . SER B 1 175 ? -8.703 8.547 1.098 1 98.62 175 SER B CA 1
ATOM 3654 C C . SER B 1 175 ? -8.656 7.801 -0.229 1 98.62 175 SER B C 1
ATOM 3656 O O . SER B 1 175 ? -9.617 7.133 -0.61 1 98.62 175 SER B O 1
ATOM 3658 N N . ASP B 1 176 ? -7.566 7.938 -0.986 1 97.5 176 ASP B N 1
ATOM 3659 C CA . ASP B 1 176 ? -7.332 7.039 -2.113 1 97.5 176 ASP B CA 1
ATOM 3660 C C . ASP B 1 176 ? -7.328 5.582 -1.663 1 97.5 176 ASP B C 1
ATOM 3662 O O . ASP B 1 176 ? -6.992 5.281 -0.517 1 97.5 176 ASP B O 1
ATOM 3666 N N . GLN B 1 177 ? -7.703 4.715 -2.535 1 97.5 177 GLN B N 1
ATOM 3667 C CA . GLN B 1 177 ? -7.711 3.293 -2.215 1 97.5 177 GLN B CA 1
ATOM 3668 C C . GLN B 1 177 ? -6.293 2.752 -2.061 1 97.5 177 GLN B C 1
ATOM 3670 O O . GLN B 1 177 ? -5.398 3.117 -2.826 1 97.5 177 GLN B O 1
ATOM 3675 N N . SER B 1 178 ? -6.105 1.969 -1.095 1 98.19 178 SER B N 1
ATOM 3676 C CA . SER B 1 178 ? -4.828 1.308 -0.854 1 98.19 178 SER B CA 1
ATOM 3677 C C . SER B 1 178 ? -4.984 -0.209 -0.836 1 98.19 178 SER B C 1
ATOM 3679 O O . SER B 1 178 ? -5.816 -0.743 -0.098 1 98.19 178 SER B O 1
ATOM 3681 N N . PRO B 1 179 ? -4.176 -0.886 -1.659 1 98.31 179 PRO B N 1
ATOM 3682 C CA . PRO B 1 179 ? -4.254 -2.348 -1.646 1 98.31 179 PRO B CA 1
ATOM 3683 C C . PRO B 1 179 ? -3.656 -2.959 -0.379 1 98.31 179 PRO B C 1
ATOM 3685 O O . PRO B 1 179 ? -2.674 -2.441 0.157 1 98.31 179 PRO B O 1
ATOM 3688 N N . ALA B 1 180 ? -4.246 -3.98 0.105 1 98.31 180 ALA B N 1
ATOM 3689 C CA . ALA B 1 180 ? -3.789 -4.789 1.233 1 98.31 180 ALA B CA 1
ATOM 3690 C C . ALA B 1 180 ? -3.949 -6.277 0.943 1 98.31 180 ALA B C 1
ATOM 3692 O O . ALA B 1 180 ? -5.008 -6.719 0.491 1 98.31 180 ALA B O 1
ATOM 3693 N N . LEU B 1 181 ? -2.912 -7.043 1.167 1 98.38 181 LEU B N 1
ATOM 3694 C CA . LEU B 1 181 ? -2.906 -8.477 0.911 1 98.38 181 LEU B CA 1
ATOM 3695 C C . LEU B 1 181 ? -2.688 -9.258 2.201 1 98.38 181 LEU B C 1
ATOM 3697 O O . LEU B 1 181 ? -1.719 -9.016 2.924 1 98.38 181 LEU B O 1
ATOM 3701 N N . THR B 1 182 ? -3.619 -10.148 2.521 1 98.5 182 THR B N 1
ATOM 3702 C CA . THR B 1 182 ? -3.418 -10.992 3.691 1 98.5 182 THR B CA 1
ATOM 3703 C C . THR B 1 182 ? -2.398 -12.086 3.396 1 9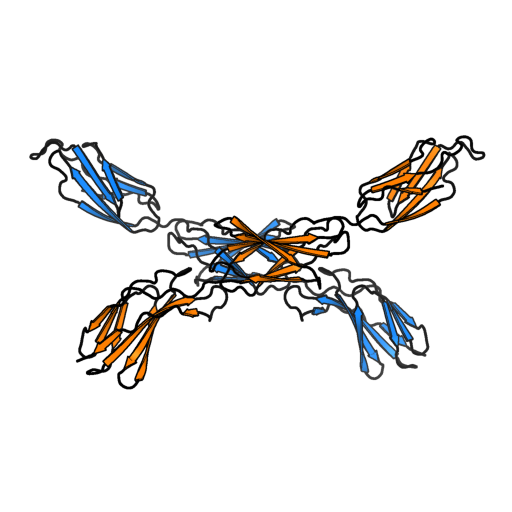8.5 182 THR B C 1
ATOM 3705 O O . THR B 1 182 ? -2.203 -12.469 2.238 1 98.5 182 THR B O 1
ATOM 3708 N N . ASP B 1 183 ? -1.739 -12.562 4.398 1 98.19 183 ASP B N 1
ATOM 3709 C CA . ASP B 1 183 ? -0.767 -13.648 4.262 1 98.19 183 ASP B CA 1
ATOM 3710 C C . ASP B 1 183 ? -1.458 -14.969 3.951 1 98.19 183 ASP B C 1
ATOM 3712 O O . ASP B 1 183 ? -2.689 -15.039 3.912 1 98.19 183 ASP B O 1
ATOM 3716 N N . VAL B 1 184 ? -0.678 -15.969 3.645 1 97.06 184 VAL B N 1
ATOM 3717 C CA . VAL B 1 184 ? -1.177 -17.328 3.434 1 97.06 184 VAL B CA 1
ATOM 3718 C C . VAL B 1 184 ? -1.389 -18.016 4.781 1 97.06 184 VAL B C 1
ATOM 3720 O O . VAL B 1 184 ? -0.907 -17.531 5.812 1 97.06 184 VAL B O 1
ATOM 3723 N N . THR B 1 185 ? -2.154 -19.094 4.805 1 95.69 185 THR B N 1
ATOM 3724 C CA . THR B 1 185 ? -2.324 -19.922 5.996 1 95.69 185 THR B CA 1
ATOM 3725 C C . THR B 1 185 ? -1.904 -21.359 5.723 1 95.69 185 THR B C 1
ATOM 3727 O O . THR B 1 185 ? -1.543 -21.703 4.594 1 95.69 185 THR B O 1
ATOM 3730 N N . ALA B 1 186 ? -1.875 -22.156 6.738 1 96.31 186 ALA B N 1
ATOM 3731 C CA . ALA B 1 186 ? -1.448 -23.547 6.66 1 96.31 186 ALA B CA 1
ATOM 3732 C C . ALA B 1 186 ? -2.359 -24.344 5.73 1 96.31 186 ALA B C 1
ATOM 3734 O O . ALA B 1 186 ? -3.576 -24.156 5.73 1 96.31 186 ALA B O 1
ATOM 3735 N N . PRO B 1 187 ? -1.757 -25.281 4.898 1 97.12 187 PRO B N 1
ATOM 3736 C CA . PRO B 1 187 ? -2.562 -26.172 4.051 1 97.12 187 PRO B CA 1
ATOM 3737 C C . PRO B 1 187 ? -3.299 -27.234 4.848 1 97.12 187 PRO B C 1
ATOM 3739 O O . PRO B 1 187 ? -2.996 -27.453 6.023 1 97.12 187 PRO B O 1
ATOM 3742 N N . SER B 1 188 ? -4.293 -27.844 4.199 1 97.38 188 SER B N 1
ATOM 3743 C CA . SER B 1 188 ? -4.887 -29.047 4.777 1 97.38 188 SER B CA 1
ATOM 3744 C C . SER B 1 188 ? -3.957 -30.25 4.637 1 97.38 188 SER B C 1
ATOM 3746 O O . SER B 1 188 ? -2.869 -30.141 4.07 1 97.38 188 SER B O 1
ATOM 3748 N N . ALA B 1 189 ? -4.32 -31.297 5.199 1 97.75 189 ALA B N 1
ATOM 3749 C CA . ALA B 1 189 ? -3.484 -32.5 5.145 1 97.75 189 ALA B CA 1
ATOM 3750 C C . ALA B 1 189 ? -3.406 -33.062 3.725 1 97.75 189 ALA B C 1
ATOM 3752 O O . ALA B 1 189 ? -4.395 -33.031 2.99 1 97.75 189 ALA B O 1
ATOM 3753 N N . PRO B 1 190 ? -2.252 -33.531 3.379 1 97.81 190 PRO B N 1
ATOM 3754 C CA . PRO B 1 190 ? -2.201 -34.312 2.129 1 97.81 190 PRO B CA 1
ATOM 3755 C C . PRO B 1 190 ? -3.193 -35.469 2.107 1 97.81 190 PRO B C 1
ATOM 3757 O O . PRO B 1 190 ? -3.707 -35.875 3.156 1 97.81 190 PRO B O 1
ATOM 3760 N N . GLN B 1 191 ? -3.396 -35.906 0.944 1 96.56 191 GLN B N 1
ATOM 3761 C CA . GLN B 1 191 ? -4.445 -36.906 0.821 1 96.56 191 GLN B CA 1
ATOM 3762 C C . GLN B 1 191 ? -3.877 -38.25 0.347 1 96.56 191 GLN B C 1
ATOM 3764 O O . GLN B 1 191 ? -2.816 -38.281 -0.279 1 96.56 191 GLN B O 1
ATOM 3769 N N . ASN B 1 192 ? -4.535 -39.406 0.722 1 96.25 192 ASN B N 1
ATOM 3770 C CA . ASN B 1 192 ? -4.289 -40.75 0.216 1 96.25 192 ASN B CA 1
ATOM 3771 C C . ASN B 1 192 ? -2.838 -41.156 0.43 1 96.25 192 ASN B C 1
ATOM 3773 O O . ASN B 1 192 ? -2.178 -41.625 -0.501 1 96.25 192 ASN B O 1
ATOM 3777 N N . LEU B 1 193 ? -2.369 -41 1.619 1 97.5 193 LEU B N 1
ATOM 3778 C CA . LEU B 1 193 ? -1.02 -41.469 1.939 1 97.5 193 LEU B CA 1
ATOM 3779 C C . LEU B 1 193 ? -0.898 -42.969 1.763 1 97.5 193 LEU B C 1
ATOM 3781 O O . LEU B 1 193 ? -1.671 -43.75 2.348 1 97.5 193 LEU B O 1
ATOM 3785 N N . ASN B 1 194 ? 0.02 -43.344 0.93 1 97.12 194 ASN B N 1
ATOM 3786 C CA . ASN B 1 194 ? 0.313 -44.75 0.668 1 97.12 194 ASN B CA 1
ATOM 3787 C C . ASN B 1 194 ? 1.768 -45.062 0.986 1 97.12 194 ASN B C 1
ATOM 3789 O O . ASN B 1 194 ? 2.674 -44.312 0.65 1 97.12 194 ASN B O 1
ATOM 3793 N N . ILE B 1 195 ? 1.967 -46.188 1.682 1 96.06 195 ILE B N 1
ATOM 3794 C CA . ILE B 1 195 ? 3.305 -46.625 2.053 1 96.06 195 ILE B CA 1
ATOM 3795 C C . ILE B 1 195 ? 3.568 -48 1.46 1 96.06 195 ILE B C 1
ATOM 3797 O O . ILE B 1 195 ? 2.799 -48.938 1.684 1 96.06 195 ILE B O 1
ATOM 3801 N N . THR B 1 196 ? 4.648 -48.156 0.738 1 95.56 196 THR B N 1
ATOM 3802 C CA . THR B 1 196 ? 5.008 -49.406 0.103 1 95.56 196 THR B CA 1
ATOM 3803 C C . THR B 1 196 ? 6.422 -49.812 0.494 1 95.56 196 THR B C 1
ATOM 3805 O O . THR B 1 196 ? 7.355 -49.031 0.409 1 95.56 196 THR B O 1
ATOM 3808 N N . ILE B 1 197 ? 6.578 -51.031 0.909 1 93.69 197 ILE B N 1
ATOM 3809 C CA . ILE B 1 197 ? 7.898 -51.562 1.229 1 93.69 197 ILE B CA 1
ATOM 3810 C C . ILE B 1 197 ? 8.594 -52 -0.05 1 93.69 197 ILE B C 1
ATOM 3812 O O . ILE B 1 197 ? 8.086 -52.875 -0.768 1 93.69 197 ILE B O 1
ATOM 3816 N N . ILE B 1 198 ? 9.727 -51.438 -0.322 1 93.5 198 ILE B N 1
ATOM 3817 C CA . ILE B 1 198 ? 10.391 -51.75 -1.583 1 93.5 198 ILE B CA 1
ATOM 3818 C C . ILE B 1 198 ? 11.57 -52.656 -1.329 1 93.5 198 ILE B C 1
ATOM 3820 O O . ILE B 1 198 ? 11.961 -53.438 -2.209 1 93.5 198 ILE B O 1
ATOM 3824 N N . ASP B 1 199 ? 12.203 -52.562 -0.119 1 91.56 199 ASP B N 1
ATOM 3825 C CA . ASP B 1 199 ? 13.312 -53.438 0.3 1 91.56 199 ASP B CA 1
ATOM 3826 C C . ASP B 1 199 ? 13.297 -53.625 1.811 1 91.56 199 ASP B C 1
ATOM 3828 O O . ASP B 1 199 ? 12.406 -53.156 2.506 1 91.56 199 ASP B O 1
ATOM 3832 N N . MET B 1 200 ? 14.352 -54.438 2.301 1 91.56 200 MET B N 1
ATOM 3833 C CA . MET B 1 200 ? 14.422 -54.75 3.723 1 91.56 200 MET B CA 1
ATOM 3834 C C . MET B 1 200 ? 14.586 -53.5 4.562 1 91.56 200 MET B C 1
ATOM 3836 O O . MET B 1 200 ? 14.203 -53.469 5.734 1 91.56 200 MET B O 1
ATOM 3840 N N . ASN B 1 201 ? 15.086 -52.438 3.912 1 93.31 201 ASN B N 1
ATOM 3841 C CA . ASN B 1 201 ? 15.344 -51.219 4.691 1 93.31 201 ASN B CA 1
ATOM 3842 C C . ASN B 1 201 ? 14.828 -49.969 3.979 1 93.31 201 ASN B C 1
ATOM 3844 O O . ASN B 1 201 ? 15.234 -48.844 4.301 1 93.31 201 ASN B O 1
ATOM 3848 N N . LYS B 1 202 ? 14.016 -50.188 2.898 1 95.62 202 LYS B N 1
ATOM 3849 C CA . LYS B 1 202 ? 13.531 -49.031 2.135 1 95.62 202 LYS B CA 1
ATOM 3850 C C . LYS B 1 202 ? 12.008 -49.031 2.049 1 95.62 202 LYS B C 1
ATOM 3852 O O . LYS B 1 202 ? 11.391 -50.062 1.78 1 95.62 202 LYS B O 1
ATOM 3857 N N . VAL B 1 203 ? 11.422 -47.875 2.312 1 95.62 203 VAL B N 1
ATOM 3858 C CA . VAL B 1 203 ? 9.977 -47.688 2.229 1 95.62 203 VAL B CA 1
ATOM 3859 C C . VAL B 1 203 ? 9.672 -46.469 1.347 1 95.62 203 VAL B C 1
ATOM 3861 O O . VAL B 1 203 ? 10.352 -45.438 1.435 1 95.62 203 VAL B O 1
ATOM 3864 N N . ARG B 1 204 ? 8.742 -46.594 0.421 1 97.44 204 ARG B N 1
ATOM 3865 C CA . ARG B 1 204 ? 8.289 -45.5 -0.423 1 97.44 204 ARG B CA 1
ATOM 3866 C C . ARG B 1 204 ? 6.953 -44.969 0.07 1 97.44 204 ARG B C 1
ATOM 3868 O O . ARG B 1 204 ? 6.004 -45.719 0.287 1 97.44 204 ARG B O 1
ATOM 3875 N N . LEU B 1 205 ? 6.961 -43.719 0.344 1 97.62 205 LEU B N 1
ATOM 3876 C CA . LEU B 1 205 ? 5.73 -43 0.668 1 97.62 205 LEU B CA 1
ATOM 3877 C C . LEU B 1 205 ? 5.242 -42.188 -0.526 1 97.62 205 LEU B C 1
ATOM 3879 O O . LEU B 1 205 ? 6.039 -41.562 -1.219 1 97.62 205 LEU B O 1
ATOM 3883 N N . SER B 1 206 ? 3.969 -42.219 -0.814 1 98.06 206 SER B N 1
ATOM 3884 C CA . SER B 1 206 ? 3.336 -41.375 -1.832 1 98.06 206 SER B CA 1
ATOM 3885 C C . SER B 1 206 ? 2.02 -40.781 -1.332 1 98.06 206 SER B C 1
ATOM 3887 O O . SER B 1 206 ? 1.324 -41.406 -0.527 1 98.06 206 SER B O 1
ATOM 3889 N N . TRP B 1 207 ? 1.725 -39.625 -1.762 1 98.19 207 TRP B N 1
ATOM 3890 C CA . TRP B 1 207 ? 0.51 -38.938 -1.337 1 98.19 207 TRP B CA 1
ATOM 3891 C C . TRP B 1 207 ? 0.004 -38 -2.43 1 98.19 207 TRP B C 1
ATOM 3893 O O . TRP B 1 207 ? 0.722 -37.719 -3.389 1 98.19 207 TRP B O 1
ATOM 3903 N N . ASP B 1 208 ? -1.286 -37.562 -2.277 1 97.44 208 ASP B N 1
ATOM 3904 C CA . ASP B 1 208 ? -1.856 -36.5 -3.098 1 97.44 208 ASP B CA 1
ATOM 3905 C C . ASP B 1 208 ? -1.764 -35.125 -2.391 1 97.44 208 ASP B C 1
ATOM 3907 O O . ASP B 1 208 ? -1.748 -35.062 -1.158 1 97.44 208 ASP B O 1
ATOM 3911 N N . PRO B 1 209 ? -1.69 -34.062 -3.199 1 96.81 209 PRO B N 1
ATOM 3912 C CA . PRO B 1 209 ? -1.645 -32.75 -2.568 1 96.81 209 PRO B CA 1
ATOM 3913 C C . PRO B 1 209 ? -2.838 -32.5 -1.653 1 96.81 209 PRO B C 1
ATOM 3915 O O . PRO B 1 209 ? -3.869 -33.156 -1.771 1 96.81 209 PRO B O 1
ATOM 3918 N N . PRO B 1 210 ? -2.619 -31.531 -0.749 1 97 210 PRO B N 1
ATOM 3919 C CA . PRO B 1 210 ? -3.744 -31.156 0.108 1 97 210 PRO B CA 1
ATOM 3920 C C . PRO B 1 210 ? -4.945 -30.641 -0.686 1 97 210 PRO B C 1
ATOM 3922 O O . PRO B 1 210 ? -4.777 -30.109 -1.781 1 97 210 PRO B O 1
ATOM 3925 N N . HIS B 1 211 ? -6.035 -30.844 -0.103 1 95.38 211 HIS B N 1
ATOM 3926 C CA . HIS B 1 211 ? -7.25 -30.312 -0.712 1 95.38 211 HIS B CA 1
ATOM 3927 C C . HIS B 1 211 ? -7.238 -28.797 -0.718 1 95.38 211 HIS B C 1
ATOM 3929 O O . HIS B 1 211 ? -7.672 -28.172 -1.69 1 95.38 211 HIS B O 1
ATOM 3935 N N . THR B 1 212 ? -6.848 -28.219 0.335 1 94.12 212 THR B N 1
ATOM 3936 C CA . THR B 1 212 ? -6.777 -26.766 0.446 1 94.12 212 THR B CA 1
ATOM 3937 C C . THR B 1 212 ? -5.336 -26.312 0.65 1 94.12 212 THR B C 1
ATOM 3939 O O . THR B 1 212 ? -4.637 -26.812 1.534 1 94.12 212 THR B O 1
ATOM 3942 N N . PHE B 1 213 ? -4.883 -25.5 -0.151 1 92 213 PHE B N 1
ATOM 3943 C CA . PHE B 1 213 ? -3.619 -24.797 0.014 1 92 213 PHE B CA 1
ATOM 3944 C C . PHE B 1 213 ? -3.656 -23.453 -0.703 1 92 213 PHE B C 1
ATOM 3946 O O . PHE B 1 213 ? -4.492 -23.234 -1.584 1 92 213 PHE B O 1
ATOM 3953 N N . TYR B 1 214 ? -2.846 -22.547 -0.238 1 89.31 214 TYR B N 1
ATOM 3954 C CA . TYR B 1 214 ? -2.791 -21.203 -0.79 1 89.31 214 TYR B CA 1
ATOM 3955 C C . TYR B 1 214 ? -1.453 -20.953 -1.474 1 89.31 214 TYR B C 1
ATOM 3957 O O . TYR B 1 214 ? -0.413 -21.422 -1.015 1 89.31 214 TYR B O 1
ATOM 3965 N N . LYS B 1 215 ? -1.444 -20.109 -2.588 1 89.06 215 LYS B N 1
ATOM 3966 C CA . LYS B 1 215 ? -0.245 -19.797 -3.361 1 89.06 215 LYS B CA 1
ATOM 3967 C C . LYS B 1 215 ? 0.378 -21.062 -3.939 1 89.06 215 LYS B C 1
ATOM 3969 O O . LYS B 1 215 ? 0.547 -21.188 -5.156 1 89.06 215 LYS B O 1
ATOM 3974 N N . GLY B 1 216 ? 0.644 -22.109 -3.043 1 91.12 216 GLY B N 1
ATOM 3975 C CA . GLY B 1 216 ? 1.289 -23.375 -3.379 1 91.12 216 GLY B CA 1
ATOM 3976 C C . GLY B 1 216 ? 1.87 -24.078 -2.174 1 91.12 216 GLY B C 1
ATOM 3977 O O . GLY B 1 216 ? 1.774 -23.594 -1.047 1 91.12 216 GLY B O 1
ATOM 3978 N N . VAL B 1 217 ? 2.357 -25.297 -2.434 1 95.06 217 VAL B N 1
ATOM 3979 C CA . VAL B 1 217 ? 3.049 -26.078 -1.412 1 95.06 217 VAL B CA 1
ATOM 3980 C C . VAL B 1 217 ? 4.559 -25.969 -1.614 1 95.06 217 VAL B C 1
ATOM 3982 O O . VAL B 1 217 ? 5.086 -26.391 -2.646 1 95.06 217 VAL B O 1
ATOM 3985 N N . ASP B 1 218 ? 5.234 -25.469 -0.609 1 94.5 218 ASP B N 1
ATOM 3986 C CA . ASP B 1 218 ? 6.676 -25.266 -0.738 1 94.5 218 ASP B CA 1
ATOM 3987 C C . ASP B 1 218 ? 7.438 -26.531 -0.329 1 94.5 218 ASP B C 1
ATOM 3989 O O . ASP B 1 218 ? 8.453 -26.875 -0.94 1 94.5 218 ASP B O 1
ATOM 3993 N N . LEU B 1 219 ? 6.922 -27.125 0.706 1 96.5 219 LEU B N 1
ATOM 3994 C CA . LEU B 1 219 ? 7.594 -28.297 1.263 1 96.5 219 LEU B CA 1
ATOM 3995 C C . LEU B 1 219 ? 6.582 -29.281 1.845 1 96.5 219 LEU B C 1
ATOM 3997 O O . LEU B 1 219 ? 5.5 -28.875 2.283 1 96.5 219 LEU B O 1
ATOM 4001 N N . TYR B 1 220 ? 7.035 -30.562 1.769 1 97.94 220 TYR B N 1
ATOM 4002 C CA . TYR B 1 220 ? 6.375 -31.578 2.582 1 97.94 220 TYR B CA 1
ATOM 4003 C C . TYR B 1 220 ? 7.289 -32.062 3.709 1 97.94 220 TYR B C 1
ATOM 4005 O O . TYR B 1 220 ? 8.5 -32.156 3.533 1 97.94 220 TYR B O 1
ATOM 4013 N N . ILE B 1 221 ? 6.609 -32.312 4.809 1 97.94 221 ILE B N 1
ATOM 4014 C CA . ILE B 1 221 ? 7.352 -32.844 5.938 1 97.94 221 ILE B CA 1
ATOM 4015 C C . ILE B 1 221 ? 6.824 -34.25 6.27 1 97.94 221 ILE B C 1
ATOM 4017 O O . ILE B 1 221 ? 5.629 -34.406 6.531 1 97.94 221 ILE B O 1
ATOM 4021 N N . VAL B 1 222 ? 7.691 -35.188 6.23 1 97.81 222 VAL B N 1
ATOM 4022 C CA . VAL B 1 222 ? 7.387 -36.531 6.691 1 97.81 222 VAL B CA 1
ATOM 4023 C C . VAL B 1 222 ? 7.891 -36.719 8.117 1 97.81 222 VAL B C 1
ATOM 4025 O O . VAL B 1 222 ? 9.07 -36.5 8.398 1 97.81 222 VAL B O 1
ATOM 4028 N N . LYS B 1 223 ? 6.977 -37.031 8.93 1 97.31 223 LYS B N 1
ATOM 4029 C CA . LYS B 1 223 ? 7.336 -37.312 10.32 1 97.31 223 LYS B CA 1
ATOM 4030 C C . LYS B 1 223 ? 6.902 -38.688 10.742 1 97.31 223 LYS B C 1
ATOM 4032 O O . LYS B 1 223 ? 5.961 -39.25 10.18 1 97.31 223 LYS B O 1
ATOM 4037 N N . GLY B 1 224 ? 7.672 -39.188 11.766 1 96.25 224 GLY B N 1
ATOM 4038 C CA . GLY B 1 224 ? 7.328 -40.469 12.289 1 96.25 224 GLY B CA 1
ATOM 4039 C C . GLY B 1 224 ? 8.195 -40.906 13.461 1 96.25 224 GLY B C 1
ATOM 4040 O O . GLY B 1 224 ? 8.945 -40.094 14.008 1 96.25 224 GLY B O 1
ATOM 4041 N N . TRP B 1 225 ? 7.84 -42.094 13.898 1 96.06 225 TRP B N 1
ATOM 4042 C CA . TRP B 1 225 ? 8.594 -42.688 14.992 1 96.06 225 TRP B CA 1
ATOM 4043 C C . TRP B 1 225 ? 8.625 -44.188 14.867 1 96.06 225 TRP B C 1
ATOM 4045 O O . TRP B 1 225 ? 7.758 -44.781 14.219 1 96.06 225 TRP B O 1
ATOM 4055 N N . ASP B 1 226 ? 9.703 -44.719 15.445 1 94.12 226 ASP B N 1
ATOM 4056 C CA . ASP B 1 226 ? 9.773 -46.188 15.461 1 94.12 226 ASP B CA 1
ATOM 4057 C C . ASP B 1 226 ? 9.18 -46.75 16.75 1 94.12 226 ASP B C 1
ATOM 4059 O O . ASP B 1 226 ? 8.633 -46 17.562 1 94.12 226 ASP B O 1
ATOM 4063 N N . ASN B 1 227 ? 9.359 -48.094 16.844 1 91.06 227 ASN B N 1
ATOM 4064 C CA . ASN B 1 227 ? 8.789 -48.781 18 1 91.06 227 ASN B CA 1
ATOM 4065 C C . ASN B 1 227 ? 9.5 -48.375 19.297 1 91.06 227 ASN B C 1
ATOM 4067 O O . ASN B 1 227 ? 8.984 -48.625 20.391 1 91.06 227 ASN B O 1
ATOM 4071 N N . LYS B 1 228 ? 10.758 -47.688 19.25 1 91.62 228 LYS B N 1
ATOM 4072 C CA . LYS B 1 228 ? 11.492 -47.25 20.438 1 91.62 228 LYS B CA 1
ATOM 4073 C C . LYS B 1 228 ? 11.25 -45.781 20.719 1 91.62 228 LYS B C 1
ATOM 4075 O O . LYS B 1 228 ? 11.789 -45.219 21.688 1 91.62 228 LYS B O 1
ATOM 4080 N N . GLY B 1 229 ? 10.43 -45.188 19.766 1 90.69 229 GLY B N 1
ATOM 4081 C CA . GLY B 1 229 ? 10.086 -43.781 19.953 1 90.69 229 GLY B CA 1
ATOM 4082 C C . GLY B 1 229 ? 11.062 -42.812 19.297 1 90.69 229 GLY B C 1
ATOM 4083 O O . GLY B 1 229 ? 10.969 -41.594 19.469 1 90.69 229 GLY B O 1
ATOM 4084 N N . ASN B 1 230 ? 12.055 -43.344 18.641 1 93.62 230 ASN B N 1
ATOM 4085 C CA . ASN B 1 230 ? 12.992 -42.469 17.938 1 93.62 230 ASN B CA 1
ATOM 4086 C C . ASN B 1 230 ? 12.312 -41.75 16.781 1 93.62 230 ASN B C 1
ATOM 4088 O O . ASN B 1 230 ? 11.648 -42.375 15.945 1 93.62 230 ASN B O 1
ATOM 4092 N N . PRO B 1 231 ? 12.539 -40.438 16.766 1 95 231 PRO B N 1
ATOM 4093 C CA . PRO B 1 231 ? 11.828 -39.656 15.758 1 95 231 PRO B CA 1
ATOM 4094 C C . PRO B 1 231 ? 12.492 -39.719 14.383 1 95 231 PRO B C 1
ATOM 4096 O O . PRO B 1 231 ? 13.695 -39.938 14.281 1 95 231 PRO B O 1
ATOM 4099 N N . ILE B 1 232 ? 11.656 -39.625 13.375 1 93.75 232 ILE B N 1
ATOM 4100 C CA . ILE B 1 232 ? 12.078 -39.469 11.984 1 93.75 232 ILE B CA 1
ATOM 4101 C C . ILE B 1 232 ? 11.477 -38.188 11.391 1 93.75 232 ILE B C 1
ATOM 4103 O O . ILE B 1 232 ? 10.312 -37.875 11.641 1 93.75 232 ILE B O 1
ATOM 4107 N N . GLN B 1 233 ? 12.367 -37.469 10.672 1 96.31 233 GLN B N 1
ATOM 4108 C CA . GLN B 1 233 ? 11.883 -36.312 9.969 1 96.31 233 GLN B CA 1
ATOM 4109 C C . GLN B 1 233 ? 12.594 -36.125 8.625 1 96.31 233 GLN B C 1
ATOM 4111 O O . GLN B 1 233 ? 13.82 -36.219 8.555 1 96.31 233 GLN B O 1
ATOM 4116 N N . GLU B 1 234 ? 11.797 -35.969 7.609 1 96.62 234 GLU B N 1
ATOM 4117 C CA . GLU B 1 234 ? 12.32 -35.75 6.266 1 96.62 234 GLU B CA 1
ATOM 4118 C C . GLU B 1 234 ? 11.57 -34.625 5.562 1 96.62 234 GLU B C 1
ATOM 4120 O O . GLU B 1 234 ? 10.344 -34.531 5.656 1 96.62 234 GLU B O 1
ATOM 4125 N N . HIS B 1 235 ? 12.367 -33.812 4.863 1 97.38 235 HIS B N 1
ATOM 4126 C CA . HIS B 1 235 ? 11.773 -32.75 4.066 1 97.38 235 HIS B CA 1
ATOM 4127 C C . HIS B 1 235 ? 11.758 -33.125 2.586 1 97.38 235 HIS B C 1
ATOM 4129 O O . HIS B 1 235 ? 12.758 -33.594 2.049 1 97.38 235 HIS B O 1
ATOM 4135 N N . VAL B 1 236 ? 10.594 -32.969 1.972 1 97.38 236 VAL B N 1
ATOM 4136 C CA . VAL B 1 236 ? 10.391 -33.25 0.557 1 97.38 236 VAL B CA 1
ATOM 4137 C C . VAL B 1 236 ? 9.945 -31.984 -0.178 1 97.38 236 VAL B C 1
ATOM 4139 O O . VAL B 1 236 ? 9.023 -31.297 0.261 1 97.38 236 VAL B O 1
ATOM 4142 N N . PRO B 1 237 ? 10.641 -31.641 -1.312 1 96.12 237 PRO B N 1
ATOM 4143 C CA . PRO B 1 237 ? 10.211 -30.469 -2.072 1 96.12 237 PRO B CA 1
ATOM 4144 C C . PRO B 1 237 ? 8.734 -30.516 -2.473 1 96.12 237 PRO B C 1
ATOM 4146 O O . PRO B 1 237 ? 8.219 -31.594 -2.787 1 96.12 237 PRO B O 1
ATOM 4149 N N . GLY B 1 238 ? 8.102 -29.391 -2.52 1 95.38 238 GLY B N 1
ATOM 4150 C CA . GLY B 1 238 ? 6.672 -29.281 -2.732 1 95.38 238 GLY B CA 1
ATOM 4151 C C . GLY B 1 238 ? 6.227 -29.812 -4.082 1 95.38 238 GLY B C 1
ATOM 4152 O O . GLY B 1 238 ? 5.062 -30.172 -4.262 1 95.38 238 GLY B O 1
ATOM 4153 N N . GLN B 1 239 ? 7.125 -29.859 -5.023 1 92.19 239 GLN B N 1
ATOM 4154 C CA . GLN B 1 239 ? 6.797 -30.328 -6.363 1 92.19 239 GLN B CA 1
ATOM 4155 C C . GLN B 1 239 ? 6.727 -31.859 -6.406 1 92.19 239 GLN B C 1
ATOM 4157 O O . GLN B 1 239 ? 6.23 -32.438 -7.379 1 92.19 239 GLN B O 1
ATOM 4162 N N . MET B 1 240 ? 7.195 -32.438 -5.348 1 94.12 240 MET B N 1
ATOM 4163 C CA . MET B 1 240 ? 7.203 -33.875 -5.273 1 94.12 240 MET B CA 1
ATOM 4164 C C . MET B 1 240 ? 6.094 -34.375 -4.355 1 94.12 240 MET B C 1
ATOM 4166 O O . MET B 1 240 ? 5.781 -33.75 -3.35 1 94.12 240 MET B O 1
ATOM 4170 N N . THR B 1 241 ? 5.543 -35.562 -4.75 1 95.56 241 THR B N 1
ATOM 4171 C CA . THR B 1 241 ? 4.496 -36.125 -3.914 1 95.56 241 THR B CA 1
ATOM 4172 C C . THR B 1 241 ? 4.852 -37.531 -3.5 1 95.56 241 THR B C 1
ATOM 4174 O O . THR B 1 241 ? 3.969 -38.344 -3.189 1 95.56 241 THR B O 1
ATOM 4177 N N . GLU B 1 242 ? 6.086 -37.812 -3.584 1 96.94 242 GLU B N 1
ATOM 4178 C CA . GLU B 1 242 ? 6.574 -39.125 -3.125 1 96.94 242 GLU B CA 1
ATOM 4179 C C . GLU B 1 242 ? 8 -39 -2.596 1 96.94 242 GLU B C 1
ATOM 4181 O O . GLU B 1 242 ? 8.734 -38.094 -2.949 1 96.94 242 GLU B O 1
ATOM 4186 N N . VAL B 1 243 ? 8.383 -39.938 -1.722 1 97.5 243 VAL B N 1
ATOM 4187 C CA . VAL B 1 243 ? 9.734 -39.969 -1.182 1 97.5 243 VAL B CA 1
ATOM 4188 C C . VAL B 1 243 ? 10.062 -41.406 -0.743 1 97.5 243 VAL B C 1
ATOM 4190 O O . VAL B 1 243 ? 9.18 -42.156 -0.295 1 97.5 243 VAL B O 1
ATOM 4193 N N . THR B 1 244 ? 11.227 -41.781 -0.929 1 97.06 244 THR B N 1
ATOM 4194 C CA . THR B 1 244 ? 11.711 -43.062 -0.433 1 97.06 244 THR B CA 1
ATOM 4195 C C . THR B 1 244 ? 12.609 -42.875 0.787 1 97.06 244 THR B C 1
ATOM 4197 O O . THR B 1 244 ? 13.562 -42.062 0.747 1 97.06 244 THR B O 1
ATOM 4200 N N . LEU B 1 245 ? 12.328 -43.562 1.833 1 95.81 245 LEU B N 1
ATOM 4201 C CA . LEU B 1 245 ? 13.102 -43.469 3.066 1 95.81 245 LEU B CA 1
ATOM 4202 C C . LEU B 1 245 ? 13.922 -44.719 3.289 1 95.81 245 LEU B C 1
ATOM 4204 O O . LEU B 1 245 ? 13.469 -45.844 2.963 1 95.81 245 LEU B O 1
ATOM 4208 N N . THR B 1 246 ? 15.094 -44.562 3.801 1 95.12 246 THR B N 1
ATOM 4209 C CA . THR B 1 246 ? 15.891 -45.688 4.301 1 95.12 246 THR B CA 1
ATOM 4210 C C . THR B 1 246 ? 15.758 -45.812 5.812 1 95.12 246 THR B C 1
ATOM 4212 O O . THR B 1 246 ? 16.156 -44.938 6.559 1 95.12 246 THR B O 1
ATOM 4215 N N . LEU B 1 247 ? 15.18 -46.938 6.27 1 94.12 247 LEU B N 1
ATOM 4216 C CA . LEU B 1 247 ? 14.852 -47.125 7.68 1 94.12 247 LEU B CA 1
ATOM 4217 C C . LEU B 1 247 ? 15.516 -48.406 8.234 1 94.12 247 LEU B C 1
ATOM 4219 O O . LEU B 1 247 ? 16.125 -49.156 7.484 1 94.12 247 LEU B O 1
ATOM 4223 N N . THR B 1 248 ? 15.453 -48.562 9.547 1 93.12 248 THR B N 1
ATOM 4224 C CA . THR B 1 248 ? 16.031 -49.75 10.195 1 93.12 248 THR B CA 1
ATOM 4225 C C . THR B 1 248 ? 15.195 -51 9.906 1 93.12 248 THR B C 1
ATOM 4227 O O . THR B 1 248 ? 13.977 -50.969 10.055 1 93.12 248 THR B O 1
ATOM 4230 N N . PRO B 1 249 ? 15.867 -52.094 9.477 1 92.56 249 PRO B N 1
ATOM 4231 C CA . PRO B 1 249 ? 15.125 -53.344 9.242 1 92.56 249 PRO B CA 1
ATOM 4232 C C . PRO B 1 249 ? 14.516 -53.906 10.516 1 92.56 249 PRO B C 1
ATOM 4234 O O . PRO B 1 249 ? 14.984 -53.594 11.617 1 92.56 249 PRO B O 1
ATOM 4237 N N . HIS B 1 250 ? 13.539 -54.688 10.289 1 91.75 250 HIS B N 1
ATOM 4238 C CA . HIS B 1 250 ? 12.867 -55.406 11.352 1 91.75 250 HIS B CA 1
ATOM 4239 C C . HIS B 1 250 ? 12.336 -54.469 12.43 1 91.75 250 HIS B C 1
ATOM 4241 O O . HIS B 1 250 ? 12.469 -54.75 13.625 1 91.75 250 HIS B O 1
ATOM 4247 N N . ALA B 1 251 ? 11.906 -53.312 12 1 92.69 251 ALA B N 1
ATOM 4248 C CA . ALA B 1 251 ? 11.336 -52.312 12.914 1 92.69 251 ALA B CA 1
ATOM 4249 C C . ALA B 1 251 ? 9.961 -51.875 12.438 1 92.69 251 ALA B C 1
ATOM 4251 O O . ALA B 1 251 ? 9.656 -51.906 11.242 1 92.69 251 ALA B O 1
ATOM 4252 N N . LYS B 1 252 ? 9.164 -51.469 13.43 1 94.81 252 LYS B N 1
ATOM 4253 C CA . LYS B 1 252 ? 7.848 -50.906 13.156 1 94.81 252 LYS B CA 1
ATOM 4254 C C . LYS B 1 252 ? 7.895 -49.375 13.211 1 94.81 252 LYS B C 1
ATOM 4256 O O . LYS B 1 252 ? 8.445 -48.781 14.141 1 94.81 252 LYS B O 1
ATOM 4261 N N . TYR B 1 253 ? 7.328 -48.781 12.172 1 96.38 253 TYR B N 1
ATOM 4262 C CA . TYR B 1 253 ? 7.312 -47.312 12.109 1 96.38 253 TYR B CA 1
ATOM 4263 C C . TYR B 1 253 ? 5.891 -46.812 11.969 1 96.38 253 TYR B C 1
ATOM 4265 O O . TYR B 1 253 ? 5.023 -47.469 11.414 1 96.38 253 TYR B O 1
ATOM 4273 N N . HIS B 1 254 ? 5.664 -45.625 12.516 1 97 254 HIS B N 1
ATOM 4274 C CA . HIS B 1 254 ? 4.484 -44.812 12.234 1 97 254 HIS B CA 1
ATOM 4275 C C . HIS B 1 254 ? 4.859 -43.531 11.5 1 97 254 HIS B C 1
ATOM 4277 O O . HIS B 1 254 ? 5.66 -42.719 12 1 97 254 HIS B O 1
ATOM 4283 N N . LEU B 1 255 ? 4.297 -43.406 10.297 1 97.5 255 LEU B N 1
ATOM 4284 C CA . LEU B 1 255 ? 4.699 -42.281 9.461 1 97.5 255 LEU B CA 1
ATOM 4285 C C . LEU B 1 255 ? 3.496 -41.438 9.086 1 97.5 255 LEU B C 1
ATOM 4287 O O . LEU B 1 255 ? 2.406 -41.969 8.844 1 97.5 255 LEU B O 1
ATOM 4291 N N . LYS B 1 256 ? 3.658 -40.094 9.055 1 97.81 256 LYS B N 1
ATOM 4292 C CA . LYS B 1 256 ? 2.652 -39.125 8.633 1 97.81 256 LYS B CA 1
ATOM 4293 C C . LYS B 1 256 ? 3.287 -38 7.828 1 97.81 256 LYS B C 1
ATOM 4295 O O . LYS B 1 256 ? 4.5 -37.812 7.891 1 97.81 256 LYS B O 1
ATOM 4300 N N . VAL B 1 257 ? 2.465 -37.344 7 1 98.38 257 VAL B N 1
ATOM 4301 C CA . VAL B 1 257 ? 2.979 -36.344 6.094 1 98.38 257 VAL B CA 1
ATOM 4302 C C . VAL B 1 257 ? 2.139 -35.062 6.219 1 98.38 257 VAL B C 1
ATOM 4304 O O . VAL B 1 257 ? 0.915 -35.125 6.352 1 98.38 257 VAL B O 1
ATOM 4307 N N . ALA B 1 258 ? 2.758 -33.875 6.207 1 98.31 258 ALA B N 1
ATOM 4308 C CA . ALA B 1 258 ? 2.107 -32.594 6.176 1 98.31 258 ALA B CA 1
ATOM 4309 C C . ALA B 1 258 ? 2.725 -31.688 5.105 1 98.31 258 ALA B C 1
ATOM 4311 O O . ALA B 1 258 ? 3.871 -31.891 4.699 1 98.31 258 ALA B O 1
ATOM 4312 N N . ALA B 1 259 ? 1.909 -30.781 4.648 1 98.06 259 ALA B N 1
ATOM 4313 C CA . ALA B 1 259 ? 2.381 -29.797 3.684 1 98.06 259 ALA B CA 1
ATOM 4314 C C . ALA B 1 259 ? 2.707 -28.469 4.371 1 98.06 259 ALA B C 1
ATOM 4316 O O . ALA B 1 259 ? 2.107 -28.141 5.395 1 98.06 259 ALA B O 1
ATOM 4317 N N . GLN B 1 260 ? 3.664 -27.734 3.836 1 96.88 260 GLN B N 1
ATOM 4318 C CA . GLN B 1 260 ? 4.035 -26.422 4.34 1 96.88 260 GLN B CA 1
ATOM 4319 C C . GLN B 1 260 ? 3.988 -25.375 3.229 1 96.88 260 GLN B C 1
ATOM 4321 O O . GLN B 1 260 ? 4.371 -25.656 2.09 1 96.88 260 GLN B O 1
ATOM 4326 N N . THR B 1 261 ? 3.512 -24.266 3.617 1 96.5 261 THR B N 1
ATOM 4327 C CA . THR B 1 261 ? 3.52 -23.109 2.719 1 96.5 261 THR B CA 1
ATOM 4328 C C . THR B 1 261 ? 4.258 -21.938 3.352 1 96.5 261 THR B C 1
ATOM 4330 O O . THR B 1 261 ? 4.059 -21.641 4.531 1 96.5 261 THR B O 1
ATOM 4333 N N . SER B 1 262 ? 5.098 -21.266 2.602 1 95.38 262 SER B N 1
ATOM 4334 C CA . SER B 1 262 ? 5.902 -20.156 3.104 1 95.38 262 SER B CA 1
ATOM 4335 C C . SER B 1 262 ? 5.082 -18.875 3.197 1 95.38 262 SER B C 1
ATOM 4337 O O . SER B 1 262 ? 4.262 -18.594 2.324 1 95.38 262 SER B O 1
ATOM 4339 N N . SER B 1 263 ? 5.336 -18.109 4.258 1 96.75 263 SER B N 1
ATOM 4340 C CA . SER B 1 263 ? 4.699 -16.797 4.434 1 96.75 263 SER B CA 1
ATOM 4341 C C . SER B 1 263 ? 5.094 -15.836 3.32 1 96.75 263 SER B C 1
ATOM 4343 O O . SER B 1 263 ? 6.23 -15.859 2.844 1 96.75 263 SER B O 1
ATOM 4345 N N . LEU B 1 264 ? 4.211 -14.914 2.951 1 96.56 264 LEU B N 1
ATOM 4346 C CA . LEU B 1 264 ? 4.488 -13.859 1.981 1 96.56 264 LEU B CA 1
ATOM 4347 C C . LEU B 1 264 ? 5.348 -12.758 2.604 1 96.56 264 LEU B C 1
ATOM 4349 O O . LEU B 1 264 ? 6.012 -12.008 1.889 1 96.56 264 LEU B O 1
ATOM 4353 N N . TYR B 1 265 ? 5.316 -12.586 3.896 1 96.31 265 TYR B N 1
ATOM 4354 C CA . TYR B 1 265 ? 5.859 -11.391 4.539 1 96.31 265 TYR B CA 1
ATOM 4355 C C . TYR B 1 265 ? 7.102 -11.727 5.355 1 96.31 265 TYR B C 1
ATOM 4357 O O . TYR B 1 265 ? 8.016 -10.914 5.469 1 96.31 265 TYR B O 1
ATOM 4365 N N . GLU B 1 266 ? 7.047 -12.938 5.906 1 92.75 266 GLU B N 1
ATOM 4366 C CA . GLU B 1 266 ? 8.172 -13.344 6.742 1 92.75 266 GLU B CA 1
ATOM 4367 C C . GLU B 1 266 ? 9.016 -14.414 6.059 1 92.75 266 GLU B C 1
ATOM 4369 O O . GLU B 1 266 ? 8.562 -15.547 5.879 1 92.75 266 GLU B O 1
ATOM 4374 N N . SER B 1 267 ? 10.18 -14.133 5.695 1 87.56 267 SER B N 1
ATOM 4375 C CA . SER B 1 267 ? 11.039 -15.008 4.898 1 87.56 267 SER B CA 1
ATOM 4376 C C . SER B 1 267 ? 11.312 -16.328 5.621 1 87.56 267 SER B C 1
ATOM 4378 O O . SER B 1 267 ? 11.461 -17.359 4.98 1 87.56 267 SER B O 1
ATOM 4380 N N . ASN B 1 268 ? 11.359 -16.344 6.902 1 90.69 268 ASN B N 1
ATOM 4381 C CA . ASN B 1 268 ? 11.742 -17.547 7.637 1 90.69 268 ASN B CA 1
ATOM 4382 C C . ASN B 1 268 ? 10.531 -18.25 8.234 1 90.69 268 ASN B C 1
ATOM 4384 O O . ASN B 1 268 ? 10.672 -19.219 8.977 1 90.69 268 ASN B O 1
ATOM 4388 N N . LEU B 1 269 ? 9.438 -17.766 7.906 1 93.69 269 LEU B N 1
ATOM 4389 C CA . LEU B 1 269 ? 8.234 -18.344 8.477 1 93.69 269 LEU B CA 1
ATOM 4390 C C . LEU B 1 269 ? 7.527 -19.25 7.465 1 93.69 269 LEU B C 1
ATOM 4392 O O . LEU B 1 269 ? 7.262 -18.828 6.34 1 93.69 269 LEU B O 1
ATOM 4396 N N . LYS B 1 270 ? 7.297 -20.5 7.879 1 94.44 270 LYS B N 1
ATOM 4397 C CA . LYS B 1 270 ? 6.484 -21.453 7.121 1 94.44 270 LYS B CA 1
ATOM 4398 C C . LYS B 1 270 ? 5.285 -21.922 7.938 1 94.44 270 LYS B C 1
ATOM 4400 O O . LYS B 1 270 ? 5.426 -22.25 9.117 1 94.44 270 LYS B O 1
ATOM 4405 N N . TYR B 1 271 ? 4.211 -21.938 7.285 1 95.81 271 TYR B N 1
ATOM 4406 C CA . TYR B 1 271 ? 3.01 -22.469 7.914 1 95.81 271 TYR B CA 1
ATOM 4407 C C . TYR B 1 271 ? 2.879 -23.969 7.648 1 95.81 271 TYR B C 1
ATOM 4409 O O . TYR B 1 271 ? 2.793 -24.391 6.496 1 95.81 271 TYR B O 1
ATOM 4417 N N . THR B 1 272 ? 2.92 -24.75 8.711 1 96.38 272 THR B N 1
ATOM 4418 C CA . THR B 1 272 ? 2.771 -26.188 8.594 1 96.38 272 THR B CA 1
ATOM 4419 C C . THR B 1 272 ? 1.304 -26.594 8.688 1 96.38 272 THR B C 1
ATOM 4421 O O . THR B 1 272 ? 0.611 -26.219 9.633 1 96.38 272 THR B O 1
ATOM 4424 N N . GLY B 1 273 ? 0.896 -27.281 7.715 1 96.94 273 GLY B N 1
ATOM 4425 C CA . GLY B 1 273 ? -0.488 -27.719 7.695 1 96.94 273 GLY B CA 1
ATOM 4426 C C . GLY B 1 273 ? -0.744 -28.922 8.586 1 96.94 273 GLY B C 1
ATOM 4427 O O . GLY B 1 273 ? 0.119 -29.312 9.375 1 96.94 273 GLY B O 1
ATOM 4428 N N . ASP B 1 274 ? -1.978 -29.453 8.453 1 96.5 274 ASP B N 1
ATOM 4429 C CA . ASP B 1 274 ? -2.357 -30.656 9.18 1 96.5 274 ASP B CA 1
ATOM 4430 C C . ASP B 1 274 ? -1.604 -31.875 8.648 1 96.5 274 ASP B C 1
ATOM 4432 O O . ASP B 1 274 ? -1.377 -32 7.445 1 96.5 274 ASP B O 1
ATOM 4436 N N . PHE B 1 275 ? -1.265 -32.75 9.57 1 97.69 275 PHE B N 1
ATOM 4437 C CA . PHE B 1 275 ? -0.665 -34 9.164 1 97.69 275 PHE B CA 1
ATOM 4438 C C . PHE B 1 275 ? -1.739 -35 8.758 1 97.69 275 PHE B C 1
ATOM 4440 O O . PHE B 1 275 ? -2.875 -34.938 9.234 1 97.69 275 PHE B O 1
ATOM 4447 N N . THR B 1 276 ? -1.345 -35.875 7.926 1 97.62 276 THR B N 1
ATOM 4448 C CA . THR B 1 276 ? -2.188 -37.031 7.707 1 97.62 276 THR B CA 1
ATOM 4449 C C . THR B 1 276 ? -2.275 -37.875 8.969 1 97.62 276 THR B C 1
ATOM 4451 O O . THR B 1 276 ? -1.497 -37.688 9.906 1 97.62 276 THR B O 1
ATOM 4454 N N . ASP B 1 277 ? -3.26 -38.844 8.93 1 96.19 277 ASP B N 1
ATOM 4455 C CA . ASP B 1 277 ? -3.184 -39.875 9.953 1 96.19 277 ASP B CA 1
ATOM 4456 C C . ASP B 1 277 ? -1.896 -40.688 9.82 1 96.19 277 ASP B C 1
ATOM 4458 O O . ASP B 1 277 ? -1.427 -40.938 8.711 1 96.19 277 ASP B O 1
ATOM 4462 N N . ALA B 1 278 ? -1.394 -41.062 10.945 1 95.31 278 ALA B N 1
ATOM 4463 C CA . ALA B 1 278 ? -0.184 -41.875 10.914 1 95.31 278 ALA B CA 1
ATOM 4464 C C . ALA B 1 278 ? -0.486 -43.281 10.406 1 95.31 278 ALA B C 1
ATOM 4466 O O . ALA B 1 278 ? -1.51 -43.875 10.758 1 95.31 278 ALA B O 1
ATOM 4467 N N . HIS B 1 279 ? 0.395 -43.781 9.539 1 95.88 279 HIS B N 1
ATOM 4468 C CA . HIS B 1 279 ? 0.289 -45.156 9.039 1 95.88 279 HIS B CA 1
ATOM 4469 C C . HIS B 1 279 ? 1.444 -46 9.539 1 95.88 279 HIS B C 1
ATOM 4471 O O . HIS B 1 279 ? 2.602 -45.594 9.508 1 95.88 279 HIS B O 1
ATOM 4477 N N . ALA B 1 280 ? 1.067 -47.125 9.953 1 94.88 280 ALA B N 1
ATOM 4478 C CA . ALA B 1 280 ? 2.076 -48.031 10.469 1 94.88 280 ALA B CA 1
ATOM 4479 C C . ALA B 1 280 ? 2.658 -48.906 9.352 1 94.88 280 ALA B C 1
ATOM 4481 O O . ALA B 1 280 ? 1.938 -49.312 8.438 1 94.88 280 ALA B O 1
ATOM 4482 N N . VAL B 1 281 ? 3.969 -49.125 9.5 1 94.62 281 VAL B N 1
ATOM 4483 C CA . VAL B 1 281 ? 4.637 -50.031 8.562 1 94.62 281 VAL B CA 1
ATOM 4484 C C . VAL B 1 281 ? 5.684 -50.844 9.297 1 94.62 281 VAL B C 1
ATOM 4486 O O . VAL B 1 281 ? 6.387 -50.344 10.172 1 94.62 281 VAL B O 1
ATOM 4489 N N . ILE B 1 282 ? 5.648 -52.094 8.969 1 93.25 282 ILE B N 1
ATOM 4490 C CA . ILE B 1 282 ? 6.617 -53 9.578 1 93.25 282 ILE B CA 1
ATOM 4491 C C . ILE B 1 282 ? 7.602 -53.5 8.516 1 93.25 282 ILE B C 1
ATOM 4493 O O . ILE B 1 282 ? 7.199 -54.125 7.531 1 93.25 282 ILE B O 1
ATOM 4497 N N . LEU B 1 283 ? 8.844 -53.188 8.805 1 91.56 283 LEU B N 1
ATOM 4498 C CA . LEU B 1 283 ? 9.875 -53.656 7.891 1 91.56 283 LEU B CA 1
ATOM 4499 C C . LEU B 1 283 ? 10.359 -55.062 8.289 1 91.56 283 LEU B C 1
ATOM 4501 O O . LEU B 1 283 ? 10.43 -55.375 9.477 1 91.56 283 LEU B O 1
ATOM 4505 N N . GLY B 1 284 ? 10.633 -55.875 7.301 1 81.5 284 GLY B N 1
ATOM 4506 C CA . GLY B 1 284 ? 11.031 -57.281 7.504 1 81.5 284 GLY B CA 1
ATOM 4507 C C . GLY B 1 284 ? 12.5 -57.406 7.836 1 81.5 284 GLY B C 1
ATOM 4508 O O . GLY B 1 284 ? 13.305 -56.531 7.562 1 81.5 284 GLY B O 1
#

pLDDT: mean 95.17, std 4.17, range [69.25, 98.69]

Nearest PDB structures (foldseek):
  8q6t-assembly1_P  TM=3.954E-01  e=5.795E-15  Mus musculus
  3f7r-assembly1_A  TM=7.946E-01  e=1.506E-09  Homo sapiens
  3f7p-assembly3_E  TM=6.878E-01  e=2.733E-10  Homo sapiens
  9ba4-assembly1_B  TM=3.554E-01  e=1.024E-14  Homo sapiens
  2jll-assembly1_A  TM=3.696E-01  e=4.421E-12  Homo sapiens

Sequence (568 aa):
NFKYTNVTSTQIELTWDPMPIQLPNGDLQGFIIKYDKDETTINNPYATNFTLTNLKPYSFYKVSIQAFNGAGPGPEIAKEVQTKEGPPSKPRIINVSQQTPISFNVNWEAPKEPNGMLIRYKLQWIHKLNFEKRSRDISGHLIDKMAAYIHDLTPYSEYLVQVAAVTNGGEGEFSDQSPALTDVTAPSAPQNLNITIIDMNKVRLSWDPPHTFYKGVDLYIVKGWDNKGNPIQEHVPGQMTEVTLTLTPHAKYHLKVAAQTSSLYESNLKYTGDFTDAHAVILGNFKYTNVTSTQIELTWDPMPIQLPNGDLQGFIIKYDKDETTINNPYATNFTLTNLKPYSFYKVSIQAFNGAGPGPEIAKEVQTKEGPPSKPRIINVSQQTPISFNVNWEAPKEPNGMLIRYKLQWIHKLNFEKRSRDISGHLIDKMAAYIHDLTPYSEYLVQVAAVTNGGEGEFSDQSPALTDVTAPSAPQNLNITIIDMNKVRLSWDPPHTFYKGVDLYIVKGWDNKGNPIQEHVPGQMTEVTLTLTPHAKYHLKVAAQTSSLYESNLKYTGDFTDAHAVILG

Secondary structure (DSSP, 8-state):
--EEE---SS-EEEE-----S--TTS-EEEEEEEETTEEEEE--TT--EEEE-SPPTT-EEEEEEEEEETTEE---EEEEEEPPP-PPPPPEEEEEES--SS-EEEEEEPPS---S---EEEEEEEETTT--EEEEEEESS--SSEEEEE-SPPTT-EEEEEEEEEETTEE-PPPPPEEEEPPP-PPPPPEEEEEEEEETTEEEEEEEPPSS-SS---EEEEEEEETT--EEEEEEETT--EEEEE--TT-EEEEEEEEEEE-SS-TT-EEEEEEPPPEEEE--/--EEE---SS-EEEE-----S--TTS---EEEEEETTEEEEE--TT--EEEE-SPPTT-EEEEEEEEEETTEEEEEEEEEEEPPP-PPPPPEEEEEES--SS-EEEEEEPPS---S---EEEEEEEETTT--EEEEEEESS--SSEEEEE-SPPTT-EEEEEEEEEETTEE-PPPPPEEEEPPP------EEEEEEE-SSSEEEEEEEPPSS-SS---EEEEEEEETT--EEEEEEETT--EEEEE--TT-EEEEEEEEEEE-SS-TT-EEEEEEPPPEEEE--

Radius of gyration: 38.05 Å; Cα contacts (8 Å, |Δi|>4): 1575; chains: 2; bounding box: 62×124×89 Å

Solvent-accessible surface area (backbone atoms only — not comparable to full-atom values): 29413 Å² total; per-residue (Å²): 112,77,46,75,46,77,67,33,27,34,34,38,33,36,38,39,66,76,56,74,49,80,36,95,78,37,49,45,45,19,36,38,38,36,43,69,96,44,76,51,74,42,84,43,48,79,56,39,63,49,70,49,65,85,46,63,35,48,34,80,33,50,36,32,42,24,47,26,31,89,80,40,73,56,72,75,50,73,50,80,48,60,31,33,41,20,44,14,39,41,24,44,75,59,49,71,42,80,59,31,29,34,30,36,31,45,30,30,40,67,35,89,46,44,25,42,63,79,59,33,36,43,38,36,40,28,34,69,87,80,59,51,71,52,71,48,77,48,64,73,91,78,56,81,68,35,72,46,82,46,67,88,48,60,52,60,36,51,30,38,35,33,36,20,33,25,23,92,38,31,68,21,46,59,19,73,77,38,78,40,50,28,21,48,54,50,20,36,30,38,33,77,77,41,79,43,77,78,51,57,36,32,38,36,39,36,42,41,72,40,86,44,68,49,109,50,55,58,29,29,41,36,37,34,30,37,83,87,63,54,77,44,79,46,81,39,56,35,91,51,52,61,52,74,45,81,51,69,53,63,37,43,34,34,39,27,38,23,30,23,20,64,40,81,83,42,91,87,41,65,30,67,23,40,58,34,76,68,44,77,47,75,35,90,114,78,44,75,46,78,67,33,29,34,33,38,34,35,37,38,67,77,56,75,50,81,36,97,79,37,48,46,46,20,36,37,39,37,43,68,96,44,74,51,76,43,85,44,47,78,57,41,64,50,70,50,66,86,46,61,33,50,35,79,35,51,37,32,42,25,46,26,30,90,80,40,71,56,72,76,49,74,48,79,47,63,32,34,41,19,44,14,37,41,24,44,74,59,50,70,43,79,59,32,28,34,30,35,30,44,30,30,38,66,34,88,45,42,24,40,63,80,59,36,34,43,38,36,40,28,32,68,87,81,60,51,71,52,72,48,78,46,57,72,87,85,54,82,68,36,73,46,84,47,67,89,47,61,52,61,35,52,30,38,34,34,35,22,33,25,22,91,39,32,70,21,46,58,20,73,78,38,78,42,50,28,21,50,53,50,20,36,30,39,32,78,77,41,79,45,78,78,49,56,37,30,38,36,39,35,43,41,74,39,84,45,66,48,108,49,57,57,30,29,40,37,36,34,30,36,82,88,62,52,75,44,79,46,81,40,58,36,92,53,52,59,51,74,46,81,52,70,54,63,37,41,34,36,39,29,39,22,30,24,19,64,41,79,83,41,90,88,41,65,30,67,24,40,57,34,76,69,43,76,48,74,34,90

InterPro domains:
  IPR003961 Fibronectin type III [PF00041] (1-76)
  IPR003961 Fibronectin type III [PF00041] (89-178)
  IPR003961 Fibronectin type III [PF00041] (188-262)
  IPR003961 Fibronectin type III [PS50853] (1-86)
  IPR003961 Fibronectin type III [PS50853] (87-188)
  IPR003961 Fibronectin type III [PS50853] (189-284)
  IPR003961 Fibronectin type III [SM00060] (1-74)
  IPR003961 Fibronectin type III [SM00060] (88-172)
  IPR003961 Fibronectin type III [SM00060] (187-267)
  IPR003961 Fibronectin type III [cd00063] (1-83)
  IPR003961 Fibronectin type III [cd00063] (88-182)
  IPR003961 Fibronectin type III [cd00063] (187-262)
  IPR013783 Immunoglobulin-like fold [G3DSA:2.60.40.10] (1-82)
  IPR013783 Immunoglobulin-like fold [G3DSA:2.60.40.10] (83-180)
  IPR013783 Immunoglobulin-like fold [G3DSA:2.60.40.10] (181-270)
  IPR036116 Fibronectin type III superfamily [SSF49265] (1-128)
  IPR036116 Fibronectin type III superfamily [SSF49265] (144-263)
  IPR050713 Receptor-type Tyrosine-protein Phosphatases/Ushers [PTHR46957] (2-265)

Foldseek 3Di:
DWDWDDFAQFKIKIFADQDDQDDPVAGWQWKWKDKDPDIDTDRDSRDGMDMGGRHHAQDKIKMWMWIAHPVGTDDIDIDIDHHHAAAAAAKAWPDWADFAQWKIKTKIFDGPGRSADWAWKKKKKAFPPPRDIDIDIGGDPDDGTDMDMDGRHHGQTKMWMWMWTAHPNGIYDIYPTDIDTHKWAFFAEWADWDWDDPDLFKIKIFTHGGPDGPPFFQWKWKWKAKPVGDIDIDIDGRVDGMDMDGHDGQIKMWMKMWTWDAIPPDRPDIHTYDIDGTDMDGRD/DWDWDDFAQFKIKIFADQDDQDDPVAGWQFKWKDKDPDIDTDRDSRDGMDMGGRHHAQDKIKMWMWIAHPVGTDDIDIDIDHHHAAAAAAKAWPDWADFAQWKIKTKIFDGPGRSADWAWKKKKKAFPPPRDIDIDIGGDPDDGTDMDMDGRHHGQTKMWMWMWTAHPNGIYDIYPTDIDTHKWAFFAEWADWDWDDPDLFKIKIFTHGGPDGPPFFQWKWKWKAKPVGDIDIDIDGRVDGMDMDGHDGQIKMWMKMWTWDAIPPDRPDIHTYDIDGTDMDGRD

Organism: Lymnaea stagnalis (NCBI:txid6523)